Protein AF-A0A0S8DQ27-F1 (afdb_monomer)

pLDDT: mean 85.5, std 16.13, range [25.09, 96.88]

Structure (mmCIF, N/CA/C/O backbone):
data_AF-A0A0S8DQ27-F1
#
_entry.id   AF-A0A0S8DQ27-F1
#
loop_
_atom_site.group_PDB
_atom_site.id
_atom_site.type_symbol
_atom_site.label_atom_id
_atom_site.label_alt_id
_atom_site.label_comp_id
_atom_site.label_asym_id
_atom_site.label_entity_id
_atom_site.label_seq_id
_atom_site.pdbx_PDB_ins_code
_atom_site.Cartn_x
_atom_site.Cartn_y
_atom_site.Cartn_z
_atom_site.occupancy
_atom_site.B_iso_or_equiv
_atom_site.auth_seq_id
_atom_site.auth_comp_id
_atom_site.auth_asym_id
_atom_site.auth_atom_id
_atom_site.pdbx_PDB_model_num
ATOM 1 N N . MET A 1 1 ? -38.371 39.877 -47.861 1.00 35.47 1 MET A N 1
ATOM 2 C CA . MET A 1 1 ? -37.810 41.226 -47.613 1.00 35.47 1 MET A CA 1
ATOM 3 C C . MET A 1 1 ? -37.325 41.186 -46.171 1.00 35.47 1 MET A C 1
ATOM 5 O O . MET A 1 1 ? -38.154 40.896 -45.331 1.00 35.47 1 MET A O 1
ATOM 9 N N . THR A 1 2 ? -36.055 41.248 -45.790 1.00 30.69 2 THR A N 1
ATOM 10 C CA . THR A 1 2 ? -34.838 41.858 -46.347 1.00 30.69 2 THR A CA 1
ATOM 11 C C . THR A 1 2 ? -33.612 41.217 -45.672 1.00 30.69 2 THR A C 1
ATOM 13 O O . THR A 1 2 ? -33.725 40.623 -44.606 1.00 30.69 2 THR A O 1
ATOM 16 N N . ALA A 1 3 ? -32.472 41.341 -46.347 1.00 30.81 3 ALA A N 1
ATOM 17 C CA . ALA A 1 3 ? -31.116 40.908 -46.008 1.00 30.81 3 ALA A CA 1
ATOM 18 C C . ALA A 1 3 ? -30.523 41.424 -44.673 1.00 30.81 3 ALA A C 1
ATOM 20 O O . ALA A 1 3 ? -30.925 42.476 -44.185 1.00 30.81 3 ALA A O 1
ATOM 21 N N . GLY A 1 4 ? -29.459 40.739 -44.213 1.00 27.20 4 GLY A N 1
ATOM 22 C CA . GLY A 1 4 ? -28.436 41.210 -43.252 1.00 27.20 4 GLY A CA 1
ATOM 23 C C . GLY A 1 4 ? -28.551 40.536 -41.876 1.00 27.20 4 GLY A C 1
ATOM 24 O O . GLY A 1 4 ? -29.613 40.580 -41.280 1.00 27.20 4 GLY A O 1
ATOM 25 N N . SER A 1 5 ? -27.558 39.861 -41.290 1.00 28.67 5 SER A N 1
ATOM 26 C CA . SER A 1 5 ? -26.107 39.998 -41.416 1.00 28.67 5 SER A CA 1
ATOM 27 C C . SER A 1 5 ? -25.406 38.696 -41.003 1.00 28.67 5 SER A C 1
ATOM 29 O O . SER A 1 5 ? -25.690 38.128 -39.953 1.00 28.67 5 SER A O 1
ATOM 31 N N . PHE A 1 6 ? -24.468 38.254 -41.839 1.00 30.00 6 PHE A N 1
ATOM 32 C CA . PHE A 1 6 ? -23.447 37.250 -41.539 1.00 30.00 6 PHE A CA 1
ATOM 33 C C . PHE A 1 6 ? -22.266 37.944 -40.854 1.00 30.00 6 PHE A C 1
ATOM 35 O O . PHE A 1 6 ? -21.722 38.875 -41.440 1.00 30.00 6 PHE A O 1
ATOM 42 N N . LEU A 1 7 ? -21.841 37.479 -39.676 1.00 30.92 7 LEU A N 1
ATOM 43 C CA . LEU A 1 7 ? -20.452 37.555 -39.199 1.00 30.92 7 LEU A CA 1
ATOM 44 C C . LEU A 1 7 ? -20.302 36.741 -37.902 1.00 30.92 7 LEU A C 1
ATOM 46 O O . LEU A 1 7 ? -21.104 36.889 -36.989 1.00 30.92 7 LEU A O 1
ATOM 50 N N . LEU A 1 8 ? -19.224 35.946 -37.848 1.00 28.30 8 LEU A N 1
ATOM 51 C CA . LEU A 1 8 ? -18.665 35.210 -36.697 1.00 28.30 8 LEU A CA 1
ATOM 52 C C . LEU A 1 8 ? -19.164 33.775 -36.438 1.00 28.30 8 LEU A C 1
ATOM 54 O O . LEU A 1 8 ? -19.590 33.442 -35.339 1.00 28.30 8 LEU A O 1
ATOM 58 N N . GLN A 1 9 ? -18.946 32.878 -37.404 1.00 28.72 9 GLN A N 1
ATOM 59 C CA . GLN A 1 9 ? -18.628 31.471 -37.112 1.00 28.72 9 GLN A CA 1
ATOM 60 C C . GLN A 1 9 ? -17.596 30.940 -38.118 1.00 28.72 9 GLN A C 1
ATOM 62 O O . GLN A 1 9 ? -17.951 30.395 -39.155 1.00 28.72 9 GLN A O 1
ATOM 67 N N . SER A 1 10 ? -16.305 31.102 -37.817 1.00 30.84 10 SER A N 1
ATOM 68 C CA . SER A 1 10 ? -15.222 30.400 -38.525 1.00 30.84 10 SER A CA 1
ATOM 69 C C . SER A 1 10 ? -13.899 30.504 -37.758 1.00 30.84 10 SER A C 1
ATOM 71 O O . SER A 1 10 ? -13.011 31.251 -38.152 1.00 30.84 10 SER A O 1
ATOM 73 N N . VAL A 1 11 ? -13.768 29.772 -36.642 1.00 29.81 11 VAL A N 1
ATOM 74 C CA . VAL A 1 11 ? -12.459 29.509 -35.989 1.00 29.81 11 VAL A CA 1
ATOM 75 C C . VAL A 1 11 ? -12.284 28.034 -35.566 1.00 29.81 11 VAL A C 1
ATOM 77 O O . VAL A 1 11 ? -11.191 27.621 -35.207 1.00 29.81 11 VAL A O 1
ATOM 80 N N . TRP A 1 12 ? -13.295 27.171 -35.696 1.00 27.47 12 TRP A N 1
ATOM 81 C CA . TRP A 1 12 ? -13.243 25.802 -35.150 1.00 27.47 12 TRP A CA 1
ATOM 82 C C . TRP A 1 12 ? -13.175 24.677 -36.196 1.00 27.47 12 TRP A C 1
ATOM 84 O O . TRP A 1 12 ? -13.761 23.620 -35.994 1.00 27.47 12 TRP A O 1
ATOM 94 N N . LEU A 1 13 ? -12.471 24.871 -37.322 1.00 26.00 13 LEU A N 1
ATOM 95 C CA . LEU A 1 13 ? -12.354 23.805 -38.337 1.00 26.00 13 LEU A CA 1
ATOM 96 C C . LEU A 1 13 ? -11.065 23.798 -39.186 1.00 26.00 13 LEU A C 1
ATOM 98 O O . LEU A 1 13 ? -11.084 23.335 -40.321 1.00 26.00 13 LEU A O 1
ATOM 102 N N . VAL A 1 14 ? -9.927 24.261 -38.646 1.00 27.47 14 VAL A N 1
ATOM 103 C CA . VAL A 1 14 ? -8.613 24.169 -39.338 1.00 27.47 14 VAL A CA 1
ATOM 104 C C . VAL A 1 14 ? -7.565 23.332 -38.578 1.00 27.47 14 VAL A C 1
ATOM 106 O O . VAL A 1 14 ? -6.514 23.018 -39.123 1.00 27.47 14 VAL A O 1
ATOM 109 N N . SER A 1 15 ? -7.853 22.830 -37.375 1.00 29.75 15 SER A N 1
ATOM 110 C CA . SER A 1 15 ? -6.841 22.101 -36.581 1.00 29.75 15 SER A CA 1
ATOM 111 C C . SER A 1 15 ? -6.857 20.571 -36.726 1.00 29.75 15 SER A C 1
ATOM 113 O O . SER A 1 15 ? -6.146 19.898 -35.988 1.00 29.75 15 SER A O 1
ATOM 115 N N . LEU A 1 16 ? -7.639 19.997 -37.652 1.00 28.47 16 LEU A N 1
ATOM 116 C CA . LEU A 1 16 ? -7.828 18.534 -37.743 1.00 28.47 16 LEU A CA 1
ATOM 117 C C . LEU A 1 16 ? -7.521 17.888 -39.105 1.00 28.47 16 LEU A C 1
ATOM 119 O O . LEU A 1 16 ? -7.719 16.689 -39.256 1.00 28.47 16 LEU A O 1
ATOM 123 N N . LEU A 1 17 ? -6.976 18.629 -40.076 1.00 26.56 17 LEU A N 1
ATOM 124 C CA . LEU A 1 17 ? -6.641 18.083 -41.407 1.00 26.56 17 LEU A CA 1
ATOM 125 C C . LEU A 1 17 ? -5.221 18.428 -41.904 1.00 26.56 17 LEU A C 1
ATOM 127 O O . LEU A 1 17 ? -4.942 18.337 -43.093 1.00 26.56 17 LEU A O 1
ATOM 131 N N . GLY A 1 18 ? -4.300 18.785 -41.000 1.00 25.09 18 GLY A N 1
ATOM 132 C CA . GLY A 1 18 ? -2.900 19.099 -41.339 1.00 25.09 18 GLY A CA 1
ATOM 133 C C . GLY A 1 18 ? -1.866 18.003 -41.034 1.00 25.09 18 GLY A C 1
ATOM 134 O O . GLY A 1 18 ? -0.692 18.185 -41.334 1.00 25.09 18 GLY A O 1
ATOM 135 N N . ALA A 1 19 ? -2.261 16.874 -40.437 1.00 29.25 19 ALA A N 1
ATOM 136 C CA . ALA A 1 19 ? -1.326 15.858 -39.928 1.00 29.25 19 ALA A CA 1
ATOM 137 C C . ALA A 1 19 ? -1.202 14.599 -40.812 1.00 29.25 19 ALA A C 1
ATOM 139 O O . ALA A 1 19 ? -0.836 13.533 -40.325 1.00 29.25 19 ALA A O 1
ATOM 140 N N . LEU A 1 20 ? -1.508 14.700 -42.109 1.00 32.06 20 LEU A N 1
ATOM 141 C CA . LEU A 1 20 ? -1.443 13.581 -43.058 1.00 32.06 20 LEU A CA 1
ATOM 142 C C . LEU A 1 20 ? -0.824 14.007 -44.396 1.00 32.06 20 LEU A C 1
ATOM 144 O O . LEU A 1 20 ? -1.460 13.880 -45.429 1.00 32.06 20 LEU A O 1
ATOM 148 N N . SER A 1 21 ? 0.410 14.519 -44.389 1.00 34.97 21 SER A N 1
ATOM 149 C CA . SER A 1 21 ? 1.316 14.452 -45.555 1.00 34.97 21 SER A CA 1
ATOM 150 C C . SER A 1 21 ? 2.629 15.181 -45.276 1.00 34.97 21 SER A C 1
ATOM 152 O O . SER A 1 21 ? 2.834 16.300 -45.726 1.00 34.97 21 SER A O 1
ATOM 154 N N . THR A 1 22 ? 3.551 14.556 -44.554 1.00 29.28 22 THR A N 1
ATOM 155 C CA . THR A 1 22 ? 4.982 14.627 -44.890 1.00 29.28 22 THR A CA 1
ATOM 156 C C . THR A 1 22 ? 5.651 13.425 -44.244 1.00 29.28 22 THR A C 1
ATOM 158 O O . THR A 1 22 ? 5.767 13.335 -43.025 1.00 29.28 22 THR A O 1
ATOM 161 N N . GLY A 1 23 ? 6.068 12.466 -45.069 1.00 33.84 23 GLY A N 1
ATOM 162 C CA . GLY A 1 23 ? 6.961 11.397 -44.647 1.00 33.84 23 GLY A CA 1
ATOM 163 C C . GLY A 1 23 ? 8.318 11.992 -44.290 1.00 33.84 23 GLY A C 1
ATOM 164 O O . GLY A 1 23 ? 9.221 12.036 -45.119 1.00 33.84 23 GLY A O 1
ATOM 165 N N . ARG A 1 24 ? 8.458 12.484 -43.059 1.00 27.58 24 ARG A N 1
ATOM 166 C CA . ARG A 1 24 ? 9.756 12.610 -42.407 1.00 27.58 24 ARG A CA 1
ATOM 167 C C . ARG A 1 24 ? 9.974 11.328 -41.629 1.00 27.58 24 ARG A C 1
ATOM 169 O O . ARG A 1 24 ? 9.200 11.009 -40.732 1.00 27.58 24 ARG A O 1
ATOM 176 N N . ALA A 1 25 ? 11.022 10.601 -42.002 1.00 26.58 25 ALA A N 1
ATOM 177 C CA . ALA A 1 25 ? 11.585 9.554 -41.173 1.00 26.58 25 ALA A CA 1
ATOM 178 C C . ALA A 1 25 ? 11.734 10.106 -39.749 1.00 26.58 25 ALA A C 1
ATOM 180 O O . ALA A 1 25 ? 12.469 11.071 -39.527 1.00 26.58 25 ALA A O 1
ATOM 181 N N . VAL A 1 26 ? 10.976 9.542 -38.810 1.00 29.02 26 VAL A N 1
ATOM 182 C CA . VAL A 1 26 ? 11.145 9.818 -37.387 1.00 29.02 26 VAL A CA 1
ATOM 183 C C . VAL A 1 26 ? 12.522 9.274 -37.039 1.00 29.02 26 VAL A C 1
ATOM 185 O O . VAL A 1 26 ? 12.733 8.061 -37.021 1.00 29.02 26 VAL A O 1
ATOM 188 N N . SER A 1 27 ? 13.487 10.176 -36.868 1.00 30.84 27 SER A N 1
ATOM 189 C CA . SER A 1 27 ? 14.814 9.813 -36.401 1.00 30.84 27 SER A CA 1
ATOM 190 C C . SER A 1 27 ? 14.679 9.124 -35.044 1.00 30.84 27 SER A C 1
ATOM 192 O O . SER A 1 27 ? 13.927 9.545 -34.163 1.00 30.84 27 SER A O 1
ATOM 194 N N . SER A 1 28 ? 15.402 8.024 -34.896 1.00 34.47 28 SER A N 1
ATOM 195 C CA . SER A 1 28 ? 15.421 7.104 -33.760 1.00 34.47 28 SER A CA 1
ATOM 196 C C . SER A 1 28 ? 16.077 7.687 -32.496 1.00 34.47 28 SER A C 1
ATOM 198 O O . SER A 1 28 ? 16.859 7.005 -31.843 1.00 34.47 28 SER A O 1
ATOM 200 N N . ALA A 1 29 ? 15.809 8.951 -32.158 1.00 35.47 29 ALA A N 1
ATOM 201 C CA . ALA A 1 29 ? 16.492 9.660 -31.073 1.00 35.47 29 ALA A CA 1
ATOM 202 C C . ALA A 1 29 ? 15.596 10.632 -30.283 1.00 35.47 29 ALA A C 1
ATOM 204 O O . ALA A 1 29 ? 16.092 11.578 -29.681 1.00 35.47 29 ALA A O 1
ATOM 205 N N . THR A 1 30 ? 14.282 10.412 -30.228 1.00 40.22 30 THR A N 1
ATOM 206 C CA . THR A 1 30 ? 13.451 11.019 -29.173 1.00 40.22 30 THR A CA 1
ATOM 207 C C . THR A 1 30 ? 13.466 10.098 -27.958 1.00 40.22 30 THR A C 1
ATOM 209 O O . THR A 1 30 ? 12.499 9.406 -27.644 1.00 40.22 30 THR A O 1
ATOM 212 N N . ALA A 1 31 ? 14.611 10.056 -27.268 1.00 45.12 31 ALA A N 1
ATOM 213 C CA . ALA A 1 31 ? 14.637 9.573 -25.895 1.00 45.12 31 ALA A CA 1
ATOM 214 C C . ALA A 1 31 ? 13.578 10.373 -25.126 1.00 45.12 31 ALA A C 1
ATOM 216 O O . ALA A 1 31 ? 13.571 11.599 -25.177 1.00 45.12 31 ALA A O 1
ATOM 217 N N . ILE A 1 32 ? 12.636 9.672 -24.500 1.00 52.28 32 ILE A N 1
ATOM 218 C CA . ILE A 1 32 ? 11.489 10.262 -23.811 1.00 52.28 32 ILE A CA 1
ATOM 219 C C . ILE A 1 32 ? 11.976 11.366 -22.856 1.00 52.28 32 ILE A C 1
ATOM 221 O O . ILE A 1 32 ? 12.553 11.071 -21.805 1.00 52.28 32 ILE A O 1
ATOM 225 N N . GLN A 1 33 ? 11.727 12.621 -23.239 1.00 56.12 33 GLN A N 1
ATOM 226 C CA . GLN A 1 33 ? 11.976 13.853 -22.482 1.00 56.12 33 GLN A CA 1
ATOM 227 C C . GLN A 1 33 ? 10.944 14.012 -21.347 1.00 56.12 33 GLN A C 1
ATOM 229 O O . GLN A 1 33 ? 10.325 15.056 -21.167 1.00 56.12 33 GLN A O 1
ATOM 234 N N . GLU A 1 34 ? 10.693 12.941 -20.597 1.00 72.69 34 GLU A N 1
ATOM 235 C CA . GLU A 1 34 ? 9.899 13.010 -19.372 1.00 72.69 34 GLU A CA 1
ATOM 236 C C . GLU A 1 34 ? 10.791 13.514 -18.247 1.00 72.69 34 GLU A C 1
ATOM 238 O O . GLU A 1 34 ? 11.881 12.976 -18.049 1.00 72.69 34 GLU A O 1
ATOM 243 N N . ALA A 1 35 ? 10.306 14.502 -17.496 1.00 84.31 35 ALA A N 1
ATOM 244 C CA . ALA A 1 35 ? 10.988 14.985 -16.308 1.00 84.31 35 ALA A CA 1
ATOM 245 C C . ALA A 1 35 ? 11.326 13.824 -15.356 1.00 84.31 35 ALA A C 1
ATOM 247 O O . ALA A 1 35 ? 10.533 12.889 -15.185 1.00 84.31 35 ALA A O 1
ATOM 248 N N . VAL A 1 36 ? 12.508 13.875 -14.746 1.00 88.44 36 VAL A N 1
ATOM 249 C CA . VAL A 1 36 ? 13.004 12.805 -13.873 1.00 88.44 36 VAL A CA 1
ATOM 250 C C . VAL A 1 36 ? 13.160 13.291 -12.447 1.00 88.44 36 VAL A C 1
ATOM 252 O O . VAL A 1 36 ? 13.725 14.348 -12.190 1.00 88.44 36 VAL A O 1
ATOM 255 N N . ASP A 1 37 ? 12.681 12.487 -11.505 1.00 92.25 37 ASP A N 1
ATOM 256 C CA . ASP A 1 37 ? 12.885 12.755 -10.090 1.00 92.25 37 ASP A CA 1
ATOM 257 C C . ASP A 1 37 ? 14.199 12.127 -9.622 1.00 92.25 37 ASP A C 1
ATOM 259 O O . ASP A 1 37 ? 14.430 10.924 -9.795 1.00 92.25 37 ASP A O 1
ATOM 263 N N . VAL A 1 38 ? 15.018 12.937 -8.959 1.00 93.19 38 VAL A N 1
ATOM 264 C CA . VAL A 1 38 ? 16.270 12.544 -8.299 1.00 93.19 38 VAL A CA 1
ATOM 265 C C . VAL A 1 38 ? 16.244 13.010 -6.843 1.00 93.19 38 VAL A C 1
ATOM 267 O O . VAL A 1 38 ? 15.493 13.925 -6.490 1.00 93.19 38 VAL A O 1
ATOM 270 N N . ALA A 1 39 ? 17.024 12.382 -5.962 1.00 92.31 39 ALA A N 1
ATOM 271 C CA . ALA A 1 39 ? 17.194 12.892 -4.603 1.00 92.31 39 ALA A CA 1
ATOM 272 C C . ALA A 1 39 ? 18.471 13.726 -4.497 1.00 92.31 39 ALA A C 1
ATOM 274 O O . ALA A 1 39 ? 19.542 13.309 -4.928 1.00 92.31 39 ALA A O 1
ATOM 275 N N . CYS A 1 40 ? 18.357 14.892 -3.866 1.00 90.44 40 CYS A N 1
ATOM 276 C CA . CYS A 1 40 ? 19.505 15.712 -3.509 1.00 90.44 40 CYS A CA 1
ATOM 277 C C . CYS A 1 40 ? 20.443 14.927 -2.568 1.00 90.44 40 CYS A C 1
ATOM 279 O O . CYS A 1 40 ? 19.977 14.466 -1.519 1.00 90.44 40 CYS A O 1
ATOM 281 N N . PRO A 1 41 ? 21.747 14.805 -2.877 1.00 88.56 41 PRO A N 1
ATOM 282 C CA . PRO A 1 41 ? 22.692 14.029 -2.067 1.00 88.56 41 PRO A CA 1
ATOM 283 C C . PRO A 1 41 ? 22.920 14.629 -0.671 1.00 88.56 41 PRO A C 1
ATOM 285 O O . PRO A 1 41 ? 23.253 13.914 0.276 1.00 88.56 41 PRO A O 1
ATOM 288 N N . THR A 1 42 ? 22.690 15.933 -0.516 1.00 88.44 42 THR A N 1
ATOM 289 C CA . THR A 1 42 ? 22.930 16.652 0.739 1.00 88.44 42 THR A CA 1
ATOM 290 C C . THR A 1 42 ? 21.736 16.572 1.684 1.00 88.44 42 THR A C 1
ATOM 292 O O . THR A 1 42 ? 21.897 16.200 2.846 1.00 88.44 42 THR A O 1
ATOM 295 N N . CYS A 1 43 ? 20.519 16.858 1.210 1.00 86.12 43 CYS A N 1
ATOM 296 C CA . CYS A 1 43 ? 19.334 16.927 2.078 1.00 86.12 43 CYS A CA 1
ATOM 297 C C . CYS A 1 43 ? 18.267 15.846 1.824 1.00 86.12 43 CYS A C 1
ATOM 299 O O . CYS A 1 43 ? 17.288 15.774 2.572 1.00 86.12 43 CYS A O 1
ATOM 301 N N . GLY A 1 44 ? 18.415 15.021 0.783 1.00 87.06 44 GLY A N 1
ATOM 302 C CA . GLY A 1 44 ? 17.469 13.958 0.420 1.00 87.06 44 GLY A CA 1
ATOM 303 C C . GLY A 1 44 ? 16.145 14.442 -0.188 1.00 87.06 44 GLY A C 1
ATOM 304 O O . GLY A 1 44 ? 15.256 13.625 -0.458 1.00 87.06 44 GLY A O 1
ATOM 305 N N . GLN A 1 45 ? 15.977 15.754 -0.396 1.00 88.50 45 GLN A N 1
ATOM 306 C CA . GLN A 1 45 ? 14.792 16.303 -1.056 1.00 88.50 45 GLN A CA 1
ATOM 307 C C . GLN A 1 45 ? 14.698 15.818 -2.500 1.00 88.50 45 GLN A C 1
ATOM 309 O O . GLN A 1 45 ? 15.702 15.691 -3.195 1.00 88.50 45 GLN A O 1
ATOM 314 N N . THR A 1 46 ? 13.468 15.576 -2.941 1.00 91.12 46 THR A N 1
ATOM 315 C CA . THR A 1 46 ? 13.167 15.326 -4.348 1.00 91.12 46 THR A CA 1
ATOM 316 C C . THR A 1 46 ? 13.428 16.589 -5.152 1.00 91.12 46 THR A C 1
ATOM 318 O O . THR A 1 46 ? 12.938 17.661 -4.794 1.00 91.12 46 THR A O 1
ATOM 321 N N . VAL A 1 47 ? 14.147 16.428 -6.252 1.00 92.00 47 VAL A N 1
ATOM 322 C CA . VAL A 1 47 ? 14.337 17.432 -7.288 1.00 92.00 47 VAL A CA 1
ATOM 323 C C . VAL A 1 47 ? 13.859 16.830 -8.602 1.00 92.00 47 VAL A C 1
ATOM 325 O O . VAL A 1 47 ? 14.229 15.706 -8.933 1.00 92.00 47 VAL A O 1
ATOM 328 N N . THR A 1 48 ? 13.028 17.569 -9.328 1.00 91.75 48 THR A N 1
ATOM 329 C CA . THR A 1 48 ? 12.532 17.167 -10.644 1.00 91.75 48 THR A CA 1
ATOM 330 C C . THR A 1 48 ? 13.367 17.873 -11.705 1.00 91.75 48 THR A C 1
ATOM 332 O O . THR A 1 48 ? 13.340 19.098 -11.773 1.00 91.75 48 THR A O 1
ATOM 335 N N . LEU A 1 49 ? 14.114 17.105 -12.497 1.00 89.62 49 LEU A N 1
ATOM 336 C CA . LEU A 1 49 ? 14.920 17.607 -13.608 1.00 89.62 49 LEU A CA 1
ATOM 337 C C . LEU A 1 49 ? 14.060 17.651 -14.872 1.00 89.62 49 LEU A C 1
ATOM 339 O O . LEU A 1 49 ? 13.517 16.623 -15.294 1.00 89.62 49 LEU A O 1
ATOM 343 N N . GLY A 1 50 ? 13.940 18.829 -15.470 1.00 87.94 50 GLY A N 1
ATOM 344 C CA . GLY A 1 50 ? 13.417 19.025 -16.813 1.00 87.94 50 GLY A CA 1
ATOM 345 C C . GLY A 1 50 ? 14.360 18.462 -17.876 1.00 87.94 50 GLY A C 1
ATOM 346 O O . GLY A 1 50 ? 15.544 18.227 -17.634 1.00 87.94 50 GLY A O 1
ATOM 347 N N . ALA A 1 51 ? 13.820 18.232 -19.072 1.00 79.50 51 ALA A N 1
ATOM 348 C CA . ALA A 1 51 ? 14.564 17.639 -20.182 1.00 79.50 51 ALA A CA 1
ATOM 349 C C . ALA A 1 51 ? 15.739 18.500 -20.677 1.00 79.50 51 ALA A C 1
ATOM 351 O O . ALA A 1 51 ? 16.703 17.955 -21.205 1.00 79.50 51 ALA A O 1
ATOM 352 N N . ASP A 1 52 ? 15.655 19.817 -20.476 1.00 81.62 52 ASP A N 1
ATOM 353 C CA . ASP A 1 52 ? 16.651 20.793 -20.929 1.00 81.62 52 ASP A CA 1
ATOM 354 C C . ASP A 1 52 ? 17.554 21.298 -19.784 1.00 81.62 52 ASP A C 1
ATOM 356 O O . ASP A 1 52 ? 18.387 22.182 -19.987 1.00 81.62 52 ASP A O 1
ATOM 360 N N . ASP A 1 53 ? 17.406 20.748 -18.573 1.00 83.50 53 ASP A N 1
ATOM 361 C CA . ASP A 1 53 ? 18.200 21.164 -17.418 1.00 83.50 53 ASP A CA 1
ATOM 362 C C . ASP A 1 53 ? 19.640 20.641 -17.536 1.00 83.50 53 ASP A C 1
ATOM 364 O O . ASP A 1 53 ? 19.882 19.432 -17.551 1.00 83.50 53 ASP A O 1
ATOM 368 N N . SER A 1 54 ? 20.620 21.550 -17.547 1.00 82.38 54 SER A N 1
ATOM 369 C CA . SER A 1 54 ? 22.045 21.201 -17.436 1.00 82.38 54 SER A CA 1
ATOM 370 C C . SER A 1 54 ? 22.514 21.102 -15.983 1.00 82.38 54 SER A C 1
ATOM 372 O O . SER A 1 54 ? 23.377 20.295 -15.650 1.00 82.38 54 SER A O 1
ATOM 374 N N . THR A 1 55 ? 21.926 21.914 -15.107 1.00 87.00 55 THR A N 1
ATOM 375 C CA . THR A 1 55 ? 22.254 22.014 -13.682 1.00 87.00 55 THR A CA 1
ATOM 376 C C . THR A 1 55 ? 21.033 22.498 -12.915 1.00 87.00 55 THR A C 1
ATOM 378 O O . THR A 1 55 ? 20.273 23.326 -13.414 1.00 87.00 55 THR A O 1
ATOM 381 N N . LEU A 1 56 ? 20.851 22.010 -11.686 1.00 90.12 56 LEU A N 1
ATOM 382 C CA . LEU A 1 56 ? 19.745 22.436 -10.830 1.00 90.12 56 LEU A CA 1
ATOM 383 C C . LEU A 1 56 ? 20.214 22.636 -9.388 1.00 90.12 56 LEU A C 1
ATOM 385 O O . LEU A 1 56 ? 20.832 21.758 -8.791 1.00 90.12 56 LEU A O 1
ATOM 389 N N . THR A 1 57 ? 19.903 23.796 -8.813 1.00 91.31 57 THR A N 1
ATOM 390 C CA . THR A 1 57 ? 20.198 24.095 -7.408 1.00 91.31 57 THR A CA 1
ATOM 391 C C . THR A 1 57 ? 19.058 23.632 -6.505 1.00 91.31 57 THR A C 1
ATOM 393 O O . THR A 1 57 ? 17.952 24.174 -6.541 1.00 91.31 57 THR A O 1
ATOM 396 N N . CYS A 1 58 ? 19.317 22.644 -5.652 1.00 90.62 58 CYS A N 1
ATOM 397 C CA . CYS A 1 58 ? 18.375 22.233 -4.618 1.00 90.62 58 CYS A CA 1
ATOM 398 C C . CYS A 1 58 ? 18.128 23.380 -3.622 1.00 90.62 58 CYS A C 1
ATOM 400 O O . CYS A 1 58 ? 19.007 24.205 -3.383 1.00 90.62 58 CYS A O 1
ATOM 402 N N . SER A 1 59 ? 16.976 23.396 -2.941 1.00 89.31 59 SER A N 1
ATOM 403 C CA . SER A 1 59 ? 16.675 24.437 -1.941 1.00 89.31 59 SER A CA 1
ATOM 404 C C . SER A 1 59 ? 17.637 24.482 -0.744 1.00 89.31 59 SER A C 1
ATOM 406 O O . SER A 1 59 ? 17.638 25.459 -0.002 1.00 89.31 59 SER A O 1
ATOM 408 N N . CYS A 1 60 ? 18.478 23.459 -0.560 1.00 87.06 60 CYS A N 1
ATOM 409 C CA . CYS A 1 60 ? 19.561 23.469 0.424 1.00 87.06 60 CYS A CA 1
ATOM 410 C C . CYS A 1 60 ? 20.886 24.059 -0.102 1.00 87.06 60 CYS A C 1
ATOM 412 O O . CYS A 1 60 ? 21.881 24.003 0.613 1.00 87.06 60 CYS A O 1
ATOM 414 N N . GLY A 1 61 ? 20.920 24.571 -1.337 1.00 90.31 61 GLY A N 1
ATOM 415 C CA . GLY A 1 61 ? 22.108 25.129 -1.994 1.00 90.31 61 GLY A CA 1
ATOM 416 C C . GLY A 1 61 ? 22.947 24.123 -2.790 1.00 90.31 61 GLY A C 1
ATOM 417 O O . GLY A 1 61 ? 23.867 24.533 -3.493 1.00 90.31 61 GLY A O 1
ATOM 418 N N . GLU A 1 62 ? 22.623 22.828 -2.718 1.00 91.50 62 GLU A N 1
ATOM 419 C CA . GLU A 1 62 ? 23.340 21.771 -3.444 1.00 91.50 62 GLU A CA 1
ATOM 420 C C . GLU A 1 62 ? 23.184 21.933 -4.958 1.00 91.50 62 GLU A C 1
ATOM 422 O O . GLU A 1 62 ? 22.058 22.062 -5.445 1.00 91.50 62 GLU A O 1
ATOM 427 N N . GLN A 1 63 ? 24.291 21.876 -5.699 1.00 93.75 63 GLN A N 1
ATOM 428 C CA . GLN A 1 63 ? 24.268 21.860 -7.161 1.00 93.75 63 GLN A CA 1
ATOM 429 C C . GLN A 1 63 ? 24.170 20.423 -7.664 1.00 93.75 63 GLN A C 1
ATOM 431 O O . GLN A 1 63 ? 25.034 19.597 -7.386 1.00 93.75 63 GLN A O 1
ATOM 436 N N . ILE A 1 64 ? 23.124 20.129 -8.429 1.00 92.44 64 ILE A N 1
ATOM 437 C CA . ILE A 1 64 ? 22.914 18.825 -9.051 1.00 92.44 64 ILE A CA 1
ATOM 438 C C . ILE A 1 64 ? 23.333 18.923 -10.516 1.00 92.44 64 ILE A C 1
ATOM 440 O O . ILE A 1 64 ? 22.789 19.735 -11.267 1.00 92.44 64 ILE A O 1
ATOM 444 N N . ASP A 1 65 ? 24.284 18.078 -10.912 1.00 93.25 65 ASP A N 1
ATOM 445 C CA . ASP A 1 65 ? 24.735 17.925 -12.296 1.00 93.25 65 ASP A CA 1
ATOM 446 C C . ASP A 1 65 ? 23.696 17.134 -13.107 1.00 93.25 65 ASP A C 1
ATOM 448 O O . ASP A 1 65 ? 23.740 15.904 -13.222 1.00 93.25 65 ASP A O 1
ATOM 452 N N . ALA A 1 66 ? 22.698 17.858 -13.616 1.00 91.31 66 ALA A N 1
ATOM 453 C CA . ALA A 1 66 ? 21.621 17.283 -14.409 1.00 91.31 66 ALA A CA 1
ATOM 454 C C . ALA A 1 66 ? 22.134 16.766 -15.762 1.00 91.31 66 ALA A C 1
ATOM 456 O O . ALA A 1 66 ? 21.658 15.731 -16.230 1.00 91.31 66 ALA A O 1
ATOM 457 N N . ALA A 1 67 ? 23.152 17.409 -16.344 1.00 90.44 67 ALA A N 1
ATOM 458 C CA . ALA A 1 67 ? 23.769 16.983 -17.597 1.00 90.44 67 ALA A CA 1
ATOM 459 C C . ALA A 1 67 ? 24.375 15.576 -17.485 1.00 90.44 67 ALA A C 1
ATOM 461 O O . ALA A 1 67 ? 24.070 14.712 -18.310 1.00 90.44 67 ALA A O 1
ATOM 462 N N . ALA A 1 68 ? 25.147 15.300 -16.430 1.00 91.25 68 ALA A N 1
ATOM 463 C CA . ALA A 1 68 ? 25.727 13.974 -16.217 1.00 91.25 68 ALA A CA 1
ATOM 464 C C . ALA A 1 68 ? 24.653 12.891 -15.991 1.00 91.25 68 ALA A C 1
ATOM 466 O O . ALA A 1 68 ? 24.815 11.743 -16.415 1.00 91.25 68 ALA A O 1
ATOM 467 N N . ILE A 1 69 ? 23.541 13.235 -15.332 1.00 91.44 69 ILE A N 1
ATOM 468 C CA . ILE A 1 69 ? 22.404 12.321 -15.132 1.00 91.44 69 ILE A CA 1
ATOM 469 C C . ILE A 1 69 ? 21.713 12.026 -16.471 1.00 91.44 69 ILE A C 1
ATOM 471 O O . ILE A 1 69 ? 21.437 10.862 -16.784 1.00 91.44 69 ILE A O 1
ATOM 475 N N . TRP A 1 70 ? 21.473 13.055 -17.287 1.00 89.69 70 TRP A N 1
ATOM 476 C CA . TRP A 1 70 ? 20.880 12.917 -18.616 1.00 89.69 70 TRP A CA 1
ATOM 477 C C . TRP A 1 70 ? 21.764 12.130 -19.580 1.00 89.69 70 TRP A C 1
ATOM 479 O O . TRP A 1 70 ? 21.245 11.292 -20.321 1.00 89.69 70 TRP A O 1
ATOM 489 N N . GLU A 1 71 ? 23.082 12.322 -19.536 1.00 90.12 71 GLU A N 1
ATOM 490 C CA . GLU A 1 71 ? 24.044 11.553 -20.328 1.00 90.12 71 GLU A CA 1
ATOM 491 C C . GLU A 1 71 ? 23.954 10.057 -19.996 1.00 90.12 71 GLU A C 1
ATOM 493 O O . GLU A 1 71 ? 23.705 9.234 -20.885 1.00 90.12 71 GLU A O 1
ATOM 498 N N . ARG A 1 72 ? 24.048 9.694 -18.706 1.00 91.00 72 ARG A N 1
ATOM 499 C CA . ARG A 1 72 ? 23.930 8.294 -18.256 1.00 91.00 72 ARG A CA 1
ATOM 500 C C . ARG A 1 72 ? 22.578 7.686 -18.615 1.00 91.00 72 ARG A C 1
ATOM 502 O O . ARG A 1 72 ? 22.510 6.540 -19.071 1.00 91.00 72 ARG A O 1
ATOM 509 N N . ARG A 1 73 ? 21.490 8.441 -18.435 1.00 89.12 73 ARG A N 1
ATOM 510 C CA . ARG A 1 73 ? 20.135 8.005 -18.799 1.00 89.12 73 ARG A CA 1
ATOM 511 C C . ARG A 1 73 ? 20.008 7.766 -20.300 1.00 89.12 73 ARG A C 1
ATOM 513 O O . ARG A 1 73 ? 19.468 6.733 -20.693 1.00 89.12 73 ARG A O 1
ATOM 520 N N . THR A 1 74 ? 20.511 8.677 -21.124 1.00 88.31 74 THR A N 1
ATOM 521 C CA . THR A 1 74 ? 20.446 8.581 -22.588 1.00 88.31 74 THR A CA 1
ATOM 522 C C . THR A 1 74 ? 21.266 7.402 -23.094 1.00 88.31 74 THR A C 1
ATOM 524 O O . THR A 1 74 ? 20.751 6.588 -23.857 1.00 88.31 74 THR A O 1
ATOM 527 N N . ALA A 1 75 ? 22.496 7.235 -22.600 1.00 89.94 75 ALA A N 1
ATOM 528 C CA . ALA A 1 75 ? 23.338 6.086 -22.929 1.00 89.94 75 ALA A CA 1
ATOM 529 C C . ALA A 1 75 ? 22.642 4.754 -22.597 1.00 89.94 75 ALA A C 1
ATOM 531 O O . ALA A 1 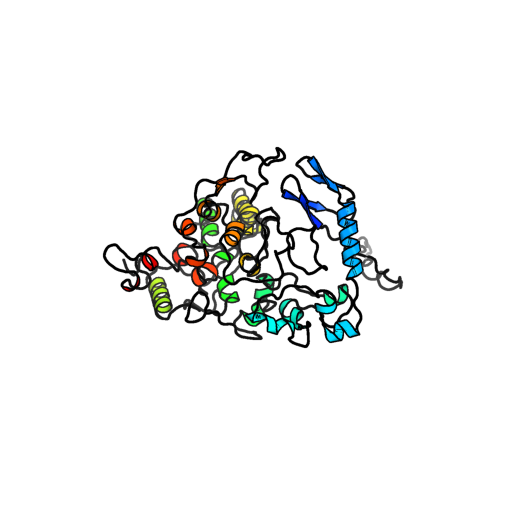75 ? 22.606 3.842 -23.428 1.00 89.94 75 ALA A O 1
ATOM 532 N N . ARG A 1 76 ? 22.015 4.660 -21.416 1.00 90.69 76 ARG A N 1
ATOM 533 C CA . ARG A 1 76 ? 21.230 3.486 -21.006 1.00 90.69 76 ARG A CA 1
ATOM 534 C C . ARG A 1 76 ? 20.029 3.244 -21.921 1.00 90.69 76 ARG A C 1
ATOM 536 O O . ARG A 1 76 ? 19.835 2.120 -22.372 1.00 90.69 76 ARG A O 1
ATOM 543 N N . LEU A 1 77 ? 19.217 4.267 -22.194 1.00 86.06 77 LEU A N 1
ATOM 544 C CA . LEU A 1 77 ? 18.028 4.122 -23.041 1.00 86.06 77 LEU A CA 1
ATOM 545 C C . LEU A 1 77 ? 18.403 3.716 -24.471 1.00 86.06 77 LEU A C 1
ATOM 547 O O . LEU A 1 77 ? 17.779 2.808 -25.016 1.00 86.06 77 LEU A O 1
ATOM 551 N N . ASN A 1 78 ? 19.463 4.298 -25.034 1.00 87.38 78 ASN A N 1
ATOM 552 C CA . ASN A 1 78 ? 19.968 3.943 -26.362 1.00 87.38 78 ASN A CA 1
ATOM 553 C C . ASN A 1 78 ? 20.422 2.477 -26.425 1.00 87.38 78 ASN A C 1
ATOM 555 O O . ASN A 1 78 ? 20.097 1.780 -27.384 1.00 87.38 78 ASN A O 1
ATOM 559 N N . LYS A 1 79 ? 21.093 1.974 -25.377 1.00 88.62 79 LYS A N 1
ATOM 560 C CA . LYS A 1 79 ? 21.509 0.562 -25.275 1.00 88.62 79 LYS A CA 1
ATOM 561 C C . LYS A 1 79 ? 20.325 -0.416 -25.333 1.00 88.62 79 LYS A C 1
ATOM 563 O O . LYS A 1 79 ? 20.494 -1.536 -25.805 1.00 88.62 79 LYS A O 1
ATOM 568 N N . TYR A 1 80 ? 19.145 -0.005 -24.866 1.00 86.69 80 TYR A N 1
ATOM 569 C CA . TYR A 1 80 ? 17.962 -0.862 -24.707 1.00 86.69 80 TYR A CA 1
ATOM 570 C C . TYR A 1 80 ? 16.744 -0.391 -25.519 1.00 86.69 80 TYR A C 1
ATOM 572 O O . TYR A 1 80 ? 15.601 -0.664 -25.151 1.00 86.69 80 TYR A O 1
ATOM 580 N N . THR A 1 81 ? 16.970 0.337 -26.616 1.00 88.62 81 THR A N 1
ATOM 581 C CA . THR A 1 81 ? 15.881 0.837 -27.475 1.00 88.62 81 THR A CA 1
ATOM 582 C C . THR A 1 81 ? 15.279 -0.268 -28.346 1.00 88.62 81 THR A C 1
ATOM 584 O O . THR A 1 81 ? 14.064 -0.299 -28.556 1.00 88.62 81 THR A O 1
ATOM 587 N N . GLU A 1 82 ? 16.105 -1.196 -28.825 1.00 91.75 82 GLU A N 1
ATOM 588 C CA . GLU A 1 82 ? 15.691 -2.281 -29.712 1.00 91.75 82 GLU A CA 1
ATOM 589 C C . GLU A 1 82 ? 16.493 -3.559 -29.430 1.00 91.75 82 GLU A C 1
ATOM 591 O O . GLU A 1 82 ? 17.673 -3.504 -29.078 1.00 91.75 82 GLU A O 1
ATOM 596 N N . ALA A 1 83 ? 15.845 -4.711 -29.580 1.00 90.81 83 ALA A N 1
ATOM 597 C CA . ALA A 1 83 ? 16.439 -6.034 -29.465 1.00 90.81 83 ALA A CA 1
ATOM 598 C C . ALA A 1 83 ? 16.223 -6.844 -30.750 1.00 90.81 83 ALA A C 1
ATOM 600 O O . ALA A 1 83 ? 15.226 -6.689 -31.452 1.00 90.81 83 ALA A O 1
ATOM 601 N N . ASN A 1 84 ? 17.165 -7.747 -31.033 1.00 93.56 84 ASN A N 1
ATOM 602 C CA . ASN A 1 84 ? 17.100 -8.660 -32.172 1.00 93.56 84 ASN A CA 1
ATOM 603 C C . ASN A 1 84 ? 15.831 -9.537 -32.099 1.00 93.56 84 ASN A C 1
ATOM 605 O O . ASN A 1 84 ? 15.534 -10.114 -31.049 1.00 93.56 84 ASN A O 1
ATOM 609 N N . SER A 1 85 ? 15.115 -9.666 -33.220 1.00 91.00 85 SER A N 1
ATOM 610 C CA . SER A 1 85 ? 13.840 -10.389 -33.305 1.00 91.00 85 SER A CA 1
ATOM 611 C C . SER A 1 85 ? 13.935 -11.858 -32.896 1.00 91.00 85 SER A C 1
ATOM 613 O O . SER A 1 85 ? 13.023 -12.361 -32.244 1.00 91.00 85 SER A O 1
ATOM 615 N N . ASP A 1 86 ? 15.040 -12.539 -33.205 1.00 94.12 86 ASP A N 1
ATOM 616 C CA . ASP A 1 86 ? 15.247 -13.942 -32.832 1.00 94.12 86 ASP A CA 1
ATOM 617 C C . ASP A 1 86 ? 15.442 -14.079 -31.319 1.00 94.12 86 ASP A C 1
ATOM 619 O O . ASP A 1 86 ? 14.918 -15.002 -30.691 1.00 94.12 86 ASP A O 1
ATOM 623 N N . VAL A 1 87 ? 16.140 -13.120 -30.700 1.00 94.12 87 VAL A N 1
ATOM 624 C CA . VAL A 1 87 ? 16.310 -13.075 -29.239 1.00 94.12 87 VAL A CA 1
ATOM 625 C C . VAL A 1 87 ? 14.974 -12.793 -28.553 1.00 94.12 87 VAL A C 1
ATOM 627 O O . VAL A 1 87 ? 14.660 -13.428 -27.546 1.00 94.12 87 VAL A O 1
ATOM 630 N N . VAL A 1 88 ? 14.161 -11.891 -29.106 1.00 95.38 88 VAL A N 1
ATOM 631 C CA . VAL A 1 88 ? 12.809 -11.585 -28.606 1.00 95.38 88 VAL A CA 1
ATOM 632 C C . VAL A 1 88 ? 11.894 -12.800 -28.747 1.00 95.38 88 VAL A C 1
ATOM 634 O O . VAL A 1 88 ? 11.191 -13.152 -27.803 1.00 95.38 88 VAL A O 1
ATOM 637 N N . ALA A 1 89 ? 11.952 -13.518 -29.870 1.00 93.69 89 ALA A N 1
ATOM 638 C CA . ALA A 1 89 ? 11.182 -14.744 -30.057 1.00 93.69 89 ALA A CA 1
ATOM 639 C C . ALA A 1 89 ? 11.522 -15.809 -28.997 1.00 93.69 89 ALA A C 1
ATOM 641 O O . ALA A 1 89 ? 10.620 -16.492 -28.505 1.00 93.69 89 ALA A O 1
ATOM 642 N N . GLN A 1 90 ? 12.800 -15.909 -28.609 1.00 94.38 90 GLN A N 1
ATOM 643 C CA . GLN A 1 90 ? 13.295 -16.874 -27.622 1.00 94.38 90 GLN A CA 1
ATOM 644 C C . GLN A 1 90 ? 13.107 -16.448 -26.161 1.00 94.38 90 GLN A C 1
ATOM 646 O O . GLN A 1 90 ? 13.029 -17.322 -25.301 1.00 94.38 90 GLN A O 1
ATOM 651 N N . ARG A 1 91 ? 13.111 -15.143 -25.853 1.00 95.19 91 ARG A N 1
ATOM 652 C CA . ARG A 1 91 ? 13.194 -14.626 -24.470 1.00 95.19 91 ARG A CA 1
ATOM 653 C C . ARG A 1 91 ? 12.110 -13.617 -24.092 1.00 95.19 91 ARG A C 1
ATOM 655 O O . ARG A 1 91 ? 12.072 -13.193 -22.937 1.00 95.19 91 ARG A O 1
ATOM 662 N N . GLY A 1 92 ? 11.262 -13.204 -25.028 1.00 96.00 92 GLY A N 1
ATOM 663 C CA . GLY A 1 92 ? 10.237 -12.188 -24.806 1.00 96.00 92 GLY A CA 1
ATOM 664 C C . GLY A 1 92 ? 10.810 -10.911 -24.190 1.00 96.00 92 GLY A C 1
ATOM 665 O O . GLY A 1 92 ? 11.839 -10.394 -24.629 1.00 96.00 92 GLY A O 1
ATOM 666 N N . CYS A 1 93 ? 10.198 -10.454 -23.096 1.00 95.44 93 CYS A N 1
ATOM 667 C CA . CYS A 1 93 ? 10.615 -9.261 -22.355 1.00 95.44 93 CYS A CA 1
ATOM 668 C C . CYS A 1 93 ? 12.038 -9.379 -21.772 1.00 95.44 93 CYS A C 1
ATOM 670 O O . CYS A 1 93 ? 12.730 -8.372 -21.605 1.00 95.44 93 CYS A O 1
ATOM 672 N N . LEU A 1 94 ? 12.512 -10.604 -21.506 1.00 95.12 94 LEU A N 1
ATOM 673 C CA . LEU A 1 94 ? 13.865 -10.859 -20.999 1.00 95.12 94 LEU A CA 1
ATOM 674 C C . LEU A 1 94 ? 14.949 -10.678 -22.074 1.00 95.12 94 LEU A C 1
ATOM 676 O O . LEU A 1 94 ? 16.128 -10.854 -21.776 1.00 95.12 94 LEU A O 1
ATOM 680 N N . ALA A 1 95 ? 14.598 -10.330 -23.317 1.00 95.00 95 ALA A N 1
ATOM 681 C CA . ALA A 1 95 ? 15.578 -9.898 -24.313 1.00 95.00 95 ALA A CA 1
ATOM 682 C C . ALA A 1 95 ? 16.304 -8.611 -23.865 1.00 95.00 95 ALA A C 1
ATOM 684 O O . ALA A 1 95 ? 17.530 -8.517 -23.979 1.00 95.00 95 ALA A O 1
ATOM 685 N N . CYS A 1 96 ? 15.560 -7.667 -23.278 1.00 94.62 96 CYS A N 1
ATOM 686 C CA . CYS A 1 96 ? 16.100 -6.433 -22.701 1.00 94.62 96 CYS A CA 1
ATOM 687 C C . CYS A 1 96 ? 16.255 -6.540 -21.178 1.00 94.62 96 CYS A C 1
ATOM 689 O O . CYS A 1 96 ? 17.326 -6.248 -20.654 1.00 94.62 96 CYS A O 1
ATOM 691 N N . HIS A 1 97 ? 15.228 -7.036 -20.482 1.00 94.50 97 HIS A N 1
ATOM 692 C CA . HIS A 1 97 ? 15.162 -7.122 -19.017 1.00 94.50 97 HIS A CA 1
ATOM 693 C C . HIS A 1 97 ? 15.812 -8.403 -18.474 1.00 94.50 97 HIS A C 1
ATOM 695 O O . HIS A 1 97 ? 15.200 -9.154 -17.716 1.00 94.50 97 HIS A O 1
ATOM 701 N N . ARG A 1 98 ? 17.034 -8.710 -18.921 1.00 91.62 98 ARG A N 1
ATOM 702 C CA . ARG A 1 98 ? 17.695 -10.009 -18.680 1.00 91.62 98 ARG A CA 1
ATOM 703 C C . ARG A 1 98 ? 17.828 -10.360 -17.200 1.00 91.62 98 ARG A C 1
ATOM 705 O O . ARG A 1 98 ? 17.565 -11.498 -16.821 1.00 91.62 98 ARG A O 1
ATOM 712 N N . ASP A 1 99 ? 18.179 -9.364 -16.397 1.00 92.62 99 ASP A N 1
ATOM 713 C CA . ASP A 1 99 ? 18.518 -9.522 -14.983 1.00 92.62 99 ASP A CA 1
ATOM 714 C C . ASP A 1 99 ? 17.435 -8.949 -14.061 1.00 92.62 99 ASP A C 1
ATOM 716 O O . ASP A 1 99 ? 17.704 -8.586 -12.914 1.00 92.62 99 ASP A O 1
ATOM 720 N N . ILE A 1 100 ? 16.195 -8.843 -14.553 1.00 94.56 100 ILE A N 1
ATOM 721 C CA . ILE A 1 100 ? 15.062 -8.467 -13.710 1.00 94.56 100 ILE A CA 1
ATOM 722 C C . ILE A 1 100 ? 14.798 -9.553 -12.665 1.00 94.56 100 ILE A C 1
ATOM 724 O O . ILE A 1 100 ? 14.720 -10.747 -12.969 1.00 94.56 100 ILE A O 1
ATOM 728 N N . SER A 1 101 ? 14.651 -9.127 -11.411 1.00 93.81 101 SER A N 1
ATOM 729 C CA . SER A 1 101 ? 14.352 -10.026 -10.301 1.00 93.81 101 SER A CA 1
ATOM 730 C C . SER A 1 101 ? 13.044 -10.785 -10.539 1.00 93.81 101 SER A C 1
ATOM 732 O O . SER A 1 101 ? 12.060 -10.258 -11.072 1.00 93.81 101 SER A O 1
ATOM 734 N N . VAL A 1 102 ? 13.035 -12.055 -10.136 1.00 90.62 102 VAL A N 1
ATOM 735 C CA . VAL A 1 102 ? 11.822 -12.874 -10.147 1.00 90.62 102 VAL A CA 1
ATOM 736 C C . VAL A 1 102 ? 10.882 -12.339 -9.076 1.00 90.62 102 VAL A C 1
ATOM 738 O O . VAL A 1 102 ? 11.248 -12.328 -7.910 1.00 90.62 102 VAL A O 1
ATOM 741 N N . ILE A 1 103 ? 9.660 -11.962 -9.466 1.00 90.81 103 ILE A N 1
ATOM 742 C CA . ILE A 1 103 ? 8.722 -11.254 -8.582 1.00 90.81 103 ILE A CA 1
ATOM 743 C C . ILE A 1 103 ? 8.465 -11.977 -7.252 1.00 90.81 103 ILE A C 1
ATOM 745 O O . ILE A 1 103 ? 8.364 -11.345 -6.207 1.00 90.81 103 ILE A O 1
ATOM 749 N N . ASN A 1 104 ? 8.359 -13.304 -7.287 1.00 89.44 104 ASN A N 1
ATOM 750 C CA . ASN A 1 104 ? 8.229 -14.171 -6.123 1.00 89.44 104 ASN A CA 1
ATOM 751 C C . ASN A 1 104 ? 8.405 -15.628 -6.573 1.00 89.44 104 ASN A C 1
ATOM 753 O O . ASN A 1 104 ? 7.935 -15.991 -7.653 1.00 89.44 104 ASN A O 1
ATOM 757 N N . ALA A 1 105 ? 9.005 -16.483 -5.742 1.00 88.50 105 ALA A N 1
ATOM 758 C CA . ALA A 1 105 ? 9.208 -17.898 -6.065 1.00 88.50 105 ALA A CA 1
ATOM 759 C C . ALA A 1 105 ? 7.903 -18.644 -6.418 1.00 88.50 105 ALA A C 1
ATOM 761 O O . ALA A 1 105 ? 7.877 -19.407 -7.382 1.00 88.50 105 ALA A O 1
ATOM 762 N N . LYS A 1 106 ? 6.797 -18.375 -5.710 1.00 86.69 106 LYS A N 1
ATOM 763 C CA . LYS A 1 106 ? 5.487 -19.012 -5.956 1.00 86.69 106 LYS A CA 1
ATOM 764 C C . LYS A 1 106 ? 4.822 -18.542 -7.252 1.00 86.69 106 LYS A C 1
ATOM 766 O O . LYS A 1 106 ? 4.019 -19.269 -7.823 1.00 86.69 106 LYS A O 1
ATOM 771 N N . MET A 1 107 ? 5.168 -17.348 -7.732 1.00 87.19 107 MET A N 1
ATOM 772 C CA . MET A 1 107 ? 4.664 -16.775 -8.988 1.00 87.19 107 MET A CA 1
ATOM 773 C C . MET A 1 107 ? 5.678 -16.869 -10.132 1.00 87.19 107 MET A C 1
ATOM 775 O O . MET A 1 107 ? 5.412 -16.387 -11.230 1.00 87.19 107 MET A O 1
ATOM 779 N N . ALA A 1 108 ? 6.833 -17.506 -9.916 1.00 89.25 108 ALA A N 1
ATOM 780 C CA . ALA A 1 108 ? 7.915 -17.555 -10.897 1.00 89.25 108 ALA A CA 1
ATOM 781 C C . ALA A 1 108 ? 7.480 -18.190 -12.228 1.00 89.25 108 ALA A C 1
ATOM 783 O O . ALA A 1 108 ? 7.963 -17.793 -13.289 1.00 89.25 108 ALA A O 1
ATOM 784 N N . PHE A 1 109 ? 6.530 -19.132 -12.182 1.00 88.69 109 PHE A N 1
ATOM 785 C CA . PHE A 1 109 ? 5.978 -19.780 -13.371 1.00 88.69 109 PHE A CA 1
ATOM 786 C C . PHE A 1 109 ? 5.281 -18.790 -14.319 1.00 88.69 109 PHE A C 1
ATOM 788 O O . PHE A 1 109 ? 5.343 -18.979 -15.535 1.00 88.69 109 PHE A O 1
ATOM 795 N N . ILE A 1 110 ? 4.683 -17.711 -13.787 1.00 89.19 110 ILE A N 1
ATOM 796 C CA . ILE A 1 110 ? 3.953 -16.709 -14.577 1.00 89.19 110 ILE A CA 1
ATOM 797 C C . ILE A 1 110 ? 4.866 -16.106 -15.635 1.00 89.19 110 ILE A C 1
ATOM 799 O O . ILE A 1 110 ? 4.416 -15.902 -16.753 1.00 89.19 110 ILE A O 1
ATOM 803 N N . ARG A 1 111 ? 6.162 -15.926 -15.339 1.00 90.19 111 ARG A N 1
ATOM 804 C CA . ARG A 1 111 ? 7.165 -15.352 -16.254 1.00 90.19 111 ARG A CA 1
ATOM 805 C C . ARG A 1 111 ? 7.214 -16.037 -17.624 1.00 90.19 111 ARG A C 1
ATOM 807 O O . ARG A 1 111 ? 7.600 -15.403 -18.603 1.00 90.19 111 ARG A O 1
ATOM 814 N N . ASN A 1 112 ? 6.837 -17.312 -17.700 1.00 91.75 112 ASN A N 1
ATOM 815 C CA . ASN A 1 112 ? 6.926 -18.110 -18.921 1.00 91.75 112 ASN A CA 1
ATOM 816 C C . ASN A 1 112 ? 5.559 -18.467 -19.530 1.00 91.75 112 ASN A C 1
ATOM 818 O O . ASN A 1 112 ? 5.502 -19.247 -20.482 1.00 91.75 112 ASN A O 1
ATOM 822 N N 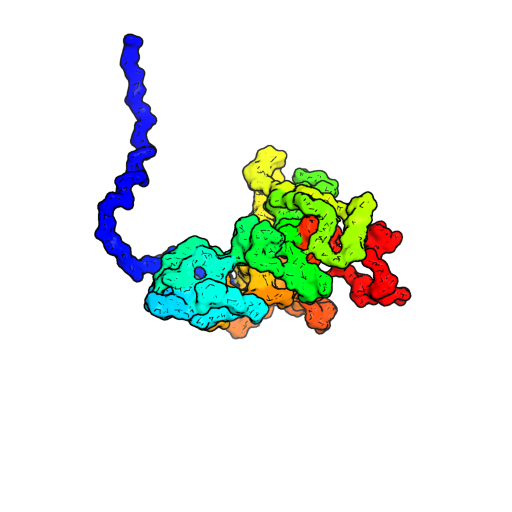. ILE A 1 113 ? 4.455 -17.915 -19.011 1.00 90.81 113 ILE A N 1
ATOM 823 C CA . ILE A 1 113 ? 3.140 -18.069 -19.644 1.00 90.81 113 ILE A CA 1
ATOM 824 C C . ILE A 1 113 ? 3.195 -17.455 -21.048 1.00 90.81 113 ILE A C 1
ATOM 826 O O . ILE A 1 113 ? 3.640 -16.324 -21.227 1.00 90.81 113 ILE A O 1
ATOM 830 N N . GLY A 1 114 ? 2.765 -18.224 -22.052 1.00 89.94 114 GLY A N 1
ATOM 831 C CA . GLY A 1 114 ? 2.832 -17.824 -23.462 1.00 89.94 114 GLY A CA 1
ATOM 832 C C . GLY A 1 114 ? 4.216 -17.971 -24.111 1.00 89.94 114 GLY A C 1
ATOM 833 O O . GLY A 1 114 ? 4.358 -17.651 -25.288 1.00 89.94 114 GLY A O 1
ATOM 834 N N . GLY A 1 115 ? 5.222 -18.469 -23.385 1.00 92.94 115 GLY A N 1
ATOM 835 C CA . GLY A 1 115 ? 6.587 -18.703 -23.868 1.00 92.94 115 GLY A CA 1
ATOM 836 C C . GLY A 1 115 ? 7.654 -18.102 -22.943 1.00 92.94 115 GLY A C 1
ATOM 837 O O . GLY A 1 115 ? 7.327 -17.298 -22.065 1.00 92.94 115 GLY A O 1
ATOM 838 N N . PRO A 1 116 ? 8.940 -18.467 -23.110 1.00 93.06 116 PRO A N 1
ATOM 839 C CA . PRO A 1 116 ? 9.997 -18.025 -22.204 1.00 93.06 116 PRO A CA 1
ATOM 840 C C . PRO A 1 116 ? 10.091 -16.495 -22.136 1.00 93.06 116 PRO A C 1
ATOM 842 O O . PRO A 1 116 ? 10.234 -15.828 -23.158 1.00 93.06 116 PRO A O 1
ATOM 845 N N . GLY A 1 117 ? 9.975 -15.941 -20.924 1.00 93.00 117 GLY A N 1
ATOM 846 C CA . GLY A 1 117 ? 10.042 -14.498 -20.667 1.00 93.00 117 GLY A CA 1
ATOM 847 C C . GLY A 1 117 ? 8.910 -13.651 -21.265 1.00 93.00 117 GLY A C 1
ATOM 848 O O . GLY A 1 117 ? 8.992 -12.423 -21.220 1.00 93.00 117 GLY A O 1
ATOM 849 N N . LYS A 1 118 ? 7.851 -14.269 -21.806 1.00 95.75 118 LYS A N 1
ATOM 850 C CA . LYS A 1 118 ? 6.694 -13.553 -22.371 1.00 95.75 118 LYS A CA 1
ATOM 851 C C . LYS A 1 118 ? 5.618 -13.233 -21.342 1.00 95.75 118 LYS A C 1
ATOM 853 O O . LYS A 1 118 ? 4.835 -12.311 -21.535 1.00 95.75 118 LYS A O 1
ATOM 858 N N . GLY A 1 119 ? 5.604 -13.939 -20.220 1.00 94.12 119 GLY A N 1
ATOM 859 C CA . GLY A 1 119 ? 4.519 -13.853 -19.253 1.00 94.12 119 GLY A CA 1
ATOM 860 C C . GLY A 1 119 ? 4.489 -12.581 -18.403 1.00 94.12 119 GLY A C 1
ATOM 861 O O . GLY A 1 119 ? 3.551 -12.390 -17.636 1.00 94.12 119 GLY A O 1
ATOM 862 N N . CYS A 1 120 ? 5.448 -11.662 -18.557 1.00 94.50 120 CYS A N 1
ATOM 863 C CA . CYS A 1 120 ? 5.382 -10.338 -17.924 1.00 94.50 120 CYS A CA 1
ATOM 864 C C . CYS A 1 120 ? 4.112 -9.569 -18.335 1.00 94.50 120 CYS A C 1
ATOM 866 O O . CYS A 1 120 ? 3.531 -8.847 -17.523 1.00 94.50 120 CYS A O 1
ATOM 868 N N . VAL A 1 121 ? 3.631 -9.774 -19.568 1.00 95.44 121 VAL A N 1
ATOM 869 C CA . VAL A 1 121 ? 2.413 -9.124 -20.087 1.00 95.44 121 VAL A CA 1
ATOM 870 C C . VAL A 1 121 ? 1.138 -9.613 -19.405 1.00 95.44 121 VAL A C 1
ATOM 872 O O . VAL A 1 121 ? 0.125 -8.925 -19.463 1.00 95.44 121 VAL A O 1
ATOM 875 N N . VAL A 1 122 ? 1.184 -10.742 -18.684 1.00 93.00 122 VAL A N 1
ATOM 876 C CA . VAL A 1 122 ? 0.057 -11.193 -17.854 1.00 93.00 122 VAL A CA 1
ATOM 877 C C . VAL A 1 122 ? -0.308 -10.106 -16.848 1.00 93.00 122 VAL A C 1
ATOM 879 O O . VAL A 1 122 ? -1.482 -9.776 -16.717 1.00 93.00 122 VAL A O 1
ATOM 882 N N . CYS A 1 123 ? 0.683 -9.494 -16.201 1.00 93.25 123 CYS A N 1
ATOM 883 C CA . CYS A 1 123 ? 0.450 -8.390 -15.274 1.00 93.25 123 CYS A CA 1
ATOM 884 C C . CYS A 1 123 ? 0.468 -7.032 -15.987 1.00 93.25 123 CYS A C 1
ATOM 886 O O . CYS A 1 123 ? -0.324 -6.154 -15.655 1.00 93.25 123 CYS A O 1
ATOM 888 N N . HIS A 1 124 ? 1.375 -6.858 -16.949 1.00 95.50 124 HIS A N 1
ATOM 889 C CA . HIS A 1 124 ? 1.723 -5.544 -17.481 1.00 95.50 124 HIS A CA 1
ATOM 890 C C . HIS A 1 124 ? 1.041 -5.164 -18.810 1.00 95.50 124 HIS A C 1
ATOM 892 O O . HIS A 1 124 ? 1.193 -4.021 -19.204 1.00 95.50 124 HIS A O 1
ATOM 898 N N . GLU A 1 125 ? 0.289 -6.036 -19.494 1.00 92.75 125 GLU A N 1
ATOM 899 C CA . GLU A 1 125 ? -0.522 -5.724 -20.704 1.00 92.75 125 GLU A CA 1
ATOM 900 C C . GLU A 1 125 ? 0.230 -5.133 -21.930 1.00 92.75 125 GLU A C 1
ATOM 902 O O . GLU A 1 125 ? -0.403 -4.576 -22.822 1.00 92.75 125 GLU A O 1
ATOM 907 N N . GLY A 1 126 ? 1.566 -5.222 -21.990 1.00 94.38 126 GLY A N 1
ATOM 908 C CA . GLY A 1 126 ? 2.368 -4.820 -23.163 1.00 94.38 126 GLY A CA 1
ATOM 909 C C . GLY A 1 126 ? 2.459 -5.903 -24.251 1.00 94.38 126 GLY A C 1
ATOM 910 O O . GLY A 1 126 ? 1.760 -6.916 -24.192 1.00 94.38 126 GLY A O 1
ATOM 911 N N . ASP A 1 127 ? 3.373 -5.739 -25.212 1.00 96.00 127 ASP A N 1
ATOM 912 C CA . ASP A 1 127 ? 3.652 -6.745 -26.250 1.00 96.00 127 ASP A CA 1
ATOM 913 C C . ASP A 1 127 ? 5.008 -7.431 -26.027 1.00 96.00 127 ASP A C 1
ATOM 915 O O . ASP A 1 127 ? 6.075 -6.856 -26.238 1.00 96.00 127 ASP A O 1
ATOM 919 N N . ALA A 1 128 ? 4.965 -8.705 -25.633 1.00 96.31 128 ALA A N 1
ATOM 920 C CA . ALA A 1 128 ? 6.155 -9.522 -25.409 1.00 96.31 128 ALA A CA 1
ATOM 921 C C . ALA A 1 128 ? 6.877 -9.955 -26.696 1.00 96.31 128 ALA A C 1
ATOM 923 O O . ALA A 1 128 ? 7.961 -10.533 -26.608 1.00 96.31 128 ALA A O 1
ATOM 924 N N . ASN A 1 129 ? 6.280 -9.750 -27.872 1.00 95.44 129 ASN A N 1
ATOM 925 C CA . ASN A 1 129 ? 6.859 -10.133 -29.162 1.00 95.44 129 ASN A CA 1
ATOM 926 C C . ASN A 1 129 ? 7.476 -8.945 -29.908 1.00 95.44 129 ASN A C 1
ATOM 928 O O . ASN A 1 129 ? 8.159 -9.145 -30.913 1.00 95.44 129 ASN A O 1
ATOM 932 N N . ALA A 1 130 ? 7.259 -7.720 -29.432 1.00 95.88 130 ALA A N 1
ATOM 933 C CA . ALA A 1 130 ? 7.830 -6.532 -30.036 1.00 95.88 130 ALA A CA 1
ATOM 934 C C . ALA A 1 130 ? 9.307 -6.368 -29.643 1.00 95.88 130 ALA A C 1
ATOM 936 O O . ALA A 1 130 ? 9.663 -6.359 -28.467 1.00 95.88 130 ALA A O 1
ATOM 937 N N . GLY A 1 131 ? 10.178 -6.196 -30.643 1.00 94.19 131 GLY A N 1
ATOM 938 C CA . GLY A 1 131 ? 11.610 -5.961 -30.421 1.00 94.19 131 GLY A CA 1
ATOM 939 C C . GLY A 1 131 ? 11.979 -4.510 -30.127 1.00 94.19 131 GLY A C 1
ATOM 940 O O . GLY A 1 131 ? 13.071 -4.252 -29.632 1.00 94.19 131 GLY A O 1
ATOM 941 N N . ARG A 1 132 ? 11.078 -3.558 -30.386 1.00 94.38 132 ARG A N 1
ATOM 942 C CA . ARG A 1 132 ? 11.286 -2.133 -30.100 1.00 94.38 132 ARG A CA 1
ATOM 943 C C . ARG A 1 132 ? 10.597 -1.729 -28.807 1.00 94.38 132 ARG A C 1
ATOM 945 O O . ARG A 1 132 ? 9.422 -2.037 -28.621 1.00 94.38 132 ARG A O 1
ATOM 952 N N . ARG A 1 133 ? 11.296 -0.956 -27.972 1.00 91.88 133 ARG A N 1
ATOM 953 C CA . ARG A 1 133 ? 10.820 -0.462 -26.669 1.00 91.88 133 ARG A CA 1
ATOM 954 C C . ARG A 1 133 ? 9.427 0.165 -26.736 1.00 91.88 133 ARG A C 1
ATOM 956 O O . ARG A 1 133 ? 8.576 -0.151 -25.912 1.00 91.88 133 ARG A O 1
ATOM 963 N N . ASP A 1 134 ? 9.208 1.056 -27.695 1.00 92.00 134 ASP A N 1
ATOM 964 C CA . ASP A 1 134 ? 7.978 1.852 -27.797 1.00 92.00 134 ASP A CA 1
ATOM 965 C C . ASP A 1 134 ? 6.769 0.962 -28.113 1.00 92.00 134 ASP A C 1
ATOM 967 O O . ASP A 1 134 ? 5.705 1.129 -27.527 1.00 92.00 134 ASP A O 1
ATOM 971 N N . ALA A 1 135 ? 6.968 -0.024 -28.994 1.00 95.06 135 ALA A N 1
ATOM 972 C CA . ALA A 1 135 ? 5.956 -1.009 -29.356 1.00 95.06 135 ALA A CA 1
ATOM 973 C C . ALA A 1 135 ? 5.716 -2.013 -28.215 1.00 95.06 135 ALA A C 1
ATOM 975 O O . ALA A 1 135 ? 4.572 -2.268 -27.855 1.00 95.06 135 ALA A O 1
ATOM 976 N N . ALA A 1 136 ? 6.782 -2.515 -27.582 1.00 95.25 136 ALA A N 1
ATOM 977 C CA . ALA A 1 136 ? 6.684 -3.459 -26.467 1.00 95.25 136 ALA A CA 1
ATOM 978 C C . ALA A 1 136 ? 5.962 -2.867 -25.247 1.00 95.25 136 ALA A C 1
ATOM 980 O O . ALA A 1 136 ? 5.227 -3.568 -24.552 1.00 95.25 136 ALA A O 1
ATOM 981 N N . HIS A 1 137 ? 6.151 -1.571 -24.988 1.00 95.12 137 HIS A N 1
ATOM 982 C CA . HIS A 1 137 ? 5.529 -0.869 -23.865 1.00 95.12 137 HIS A CA 1
ATOM 983 C C . HIS A 1 137 ? 4.227 -0.142 -24.223 1.00 95.12 137 HIS A C 1
ATOM 985 O O . HIS A 1 137 ? 3.650 0.529 -23.360 1.00 95.12 137 HIS A O 1
ATOM 991 N N . GLN A 1 138 ? 3.739 -0.251 -25.460 1.00 94.31 138 GLN A N 1
ATOM 992 C CA . GLN A 1 138 ? 2.474 0.360 -25.847 1.00 94.31 138 GLN A CA 1
ATOM 993 C C . GLN A 1 138 ? 1.327 -0.251 -25.030 1.00 94.31 138 GLN A C 1
ATOM 995 O O . GLN A 1 138 ? 1.130 -1.459 -25.026 1.00 94.31 138 GLN A O 1
ATOM 1000 N N . GLY A 1 139 ? 0.576 0.590 -24.310 1.00 92.31 139 GLY A N 1
ATOM 1001 C CA . GLY A 1 139 ? -0.526 0.138 -23.450 1.00 92.31 139 GLY A CA 1
ATOM 1002 C C . GLY A 1 139 ? -0.096 -0.529 -22.138 1.00 92.31 139 GLY A C 1
ATOM 1003 O O . GLY A 1 139 ? -0.960 -0.949 -21.370 1.00 92.31 139 GLY A O 1
ATOM 1004 N N . MET A 1 140 ? 1.209 -0.581 -21.845 1.00 95.94 140 MET A N 1
ATOM 1005 C CA . MET A 1 140 ? 1.726 -1.266 -20.666 1.00 95.94 140 MET A CA 1
ATOM 1006 C C . MET A 1 140 ? 1.264 -0.607 -19.355 1.00 95.94 140 MET A C 1
ATOM 1008 O O . MET A 1 140 ? 1.422 0.598 -19.141 1.00 95.94 140 MET A O 1
ATOM 1012 N N . ILE A 1 141 ? 0.790 -1.422 -18.417 1.00 95.50 141 ILE A N 1
ATOM 1013 C CA . ILE A 1 141 ? 0.513 -1.028 -17.038 1.00 95.50 141 ILE A CA 1
ATOM 1014 C C . ILE A 1 141 ? 1.828 -0.964 -16.258 1.00 95.50 141 ILE A C 1
ATOM 1016 O O . ILE A 1 141 ? 2.471 -1.979 -15.996 1.00 95.50 141 ILE A O 1
ATOM 1020 N N . ARG A 1 142 ? 2.220 0.239 -15.823 1.00 92.25 142 ARG A N 1
ATOM 1021 C CA . ARG A 1 142 ? 3.451 0.441 -15.038 1.00 92.25 142 ARG A CA 1
ATOM 1022 C C . ARG A 1 142 ? 3.371 -0.171 -13.632 1.00 92.25 142 ARG A C 1
ATOM 1024 O O . ARG A 1 142 ? 4.355 -0.741 -13.175 1.00 92.25 142 ARG A O 1
ATOM 1031 N N . ASN A 1 143 ? 2.224 -0.048 -12.958 1.00 94.69 143 ASN A N 1
ATOM 1032 C CA . ASN A 1 143 ? 1.962 -0.657 -11.649 1.00 94.69 143 ASN A CA 1
ATOM 1033 C C . ASN A 1 143 ? 0.741 -1.595 -11.734 1.00 94.69 143 ASN A C 1
ATOM 1035 O O . ASN A 1 143 ? -0.387 -1.114 -11.639 1.00 94.69 143 ASN A O 1
ATOM 1039 N N . PRO A 1 144 ? 0.934 -2.915 -11.904 1.00 94.88 144 PRO A N 1
ATOM 1040 C CA . PRO A 1 144 ? -0.170 -3.871 -12.017 1.00 94.88 144 PRO A CA 1
ATOM 1041 C C . PRO A 1 144 ? -0.904 -4.121 -10.693 1.00 94.88 144 PRO A C 1
ATOM 1043 O O . PRO A 1 144 ? -1.953 -4.756 -10.689 1.00 94.88 144 PRO A O 1
ATOM 1046 N N . ALA A 1 145 ? -0.356 -3.638 -9.579 1.00 94.94 145 ALA A N 1
ATOM 1047 C CA . ALA A 1 145 ? -0.942 -3.752 -8.251 1.00 94.94 145 ALA A CA 1
ATOM 1048 C C . ALA A 1 145 ? -1.737 -2.502 -7.838 1.00 94.94 145 ALA A C 1
ATOM 1050 O O . ALA A 1 145 ? -2.222 -2.432 -6.712 1.00 94.94 145 ALA A O 1
ATOM 1051 N N . ASP A 1 146 ? -1.842 -1.500 -8.714 1.00 94.38 146 ASP A N 1
ATOM 1052 C CA . ASP A 1 146 ? -2.645 -0.306 -8.468 1.00 94.3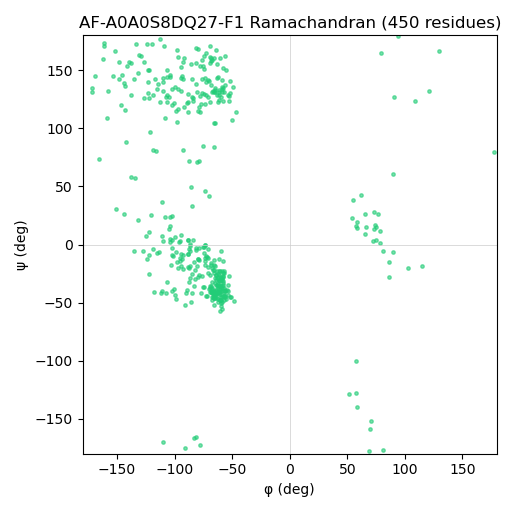8 146 ASP A CA 1
ATOM 1053 C C . ASP A 1 146 ? -4.137 -0.675 -8.369 1.00 94.38 146 ASP A C 1
ATOM 1055 O O . ASP A 1 146 ? -4.644 -1.433 -9.200 1.00 94.38 146 ASP A O 1
ATOM 1059 N N . LEU A 1 147 ? -4.856 -0.144 -7.373 1.00 92.31 147 LEU A N 1
ATOM 1060 C CA . LEU A 1 147 ? -6.284 -0.434 -7.198 1.00 92.31 147 LEU A CA 1
ATOM 1061 C C . LEU A 1 147 ? -7.141 0.067 -8.366 1.00 92.31 147 LEU A C 1
ATOM 1063 O O . LEU A 1 147 ? -8.110 -0.595 -8.719 1.00 92.31 147 LEU A O 1
ATOM 1067 N N . TRP A 1 148 ? -6.763 1.157 -9.039 1.00 92.00 148 TRP A N 1
ATOM 1068 C CA . TRP A 1 148 ? -7.454 1.632 -10.245 1.00 92.00 148 TRP A CA 1
ATOM 1069 C C . TRP A 1 148 ? -7.370 0.643 -11.405 1.00 92.00 148 TRP A C 1
ATOM 1071 O O . TRP A 1 148 ? -8.218 0.644 -12.297 1.00 92.00 148 TRP A O 1
ATOM 1081 N N . GLU A 1 149 ? -6.323 -0.174 -11.415 1.00 93.62 149 GLU A N 1
ATOM 1082 C CA . GLU A 1 149 ? -6.094 -1.207 -12.415 1.00 93.62 149 GLU A CA 1
ATOM 1083 C C . GLU A 1 149 ? -6.729 -2.530 -11.994 1.00 93.62 149 GLU A C 1
ATOM 1085 O O . GLU A 1 149 ? -7.406 -3.178 -12.796 1.00 93.62 149 GLU A O 1
ATOM 1090 N N . CYS A 1 150 ? -6.607 -2.874 -10.713 1.00 92.31 150 CYS A N 1
ATOM 1091 C CA . CYS A 1 150 ? -7.219 -4.064 -10.141 1.00 92.31 150 CYS A CA 1
ATOM 1092 C C . CYS A 1 150 ? -8.753 -4.008 -10.193 1.00 92.31 150 CYS A C 1
ATOM 1094 O O . CYS A 1 150 ? -9.375 -5.001 -10.563 1.00 92.31 150 CYS A O 1
ATOM 1096 N N . ALA A 1 151 ? -9.361 -2.845 -9.942 1.00 89.50 151 ALA A N 1
ATOM 1097 C CA . ALA A 1 151 ? -10.808 -2.641 -10.046 1.00 89.50 151 ALA A CA 1
ATOM 1098 C C . ALA A 1 151 ? -11.350 -2.897 -11.467 1.00 89.50 151 ALA A C 1
ATOM 1100 O O . ALA A 1 151 ? -12.522 -3.215 -11.650 1.00 89.50 151 ALA A O 1
ATOM 1101 N N . LYS A 1 152 ? -10.494 -2.800 -12.496 1.00 90.12 152 LYS A N 1
ATOM 1102 C CA . LYS A 1 152 ? -10.830 -3.118 -13.897 1.00 90.12 152 LYS A CA 1
ATOM 1103 C C . LYS A 1 152 ? -10.597 -4.595 -14.248 1.00 90.12 152 LYS A C 1
ATOM 1105 O O . LYS A 1 152 ? -10.694 -4.957 -15.417 1.00 90.12 152 LYS A O 1
ATOM 1110 N N . GLY A 1 153 ? -10.215 -5.432 -13.282 1.00 89.56 153 GLY A N 1
ATOM 1111 C CA . GLY A 1 153 ? -9.833 -6.829 -13.514 1.00 89.56 153 GLY A CA 1
ATOM 1112 C C . GLY A 1 153 ? -8.449 -7.006 -14.151 1.00 89.56 153 GLY A C 1
ATOM 1113 O O . GLY A 1 153 ? -8.140 -8.088 -14.650 1.00 89.56 153 GLY A O 1
ATOM 1114 N N . ARG A 1 154 ? -7.604 -5.965 -14.161 1.00 92.00 154 ARG A N 1
ATOM 1115 C CA . ARG A 1 154 ? -6.256 -6.006 -1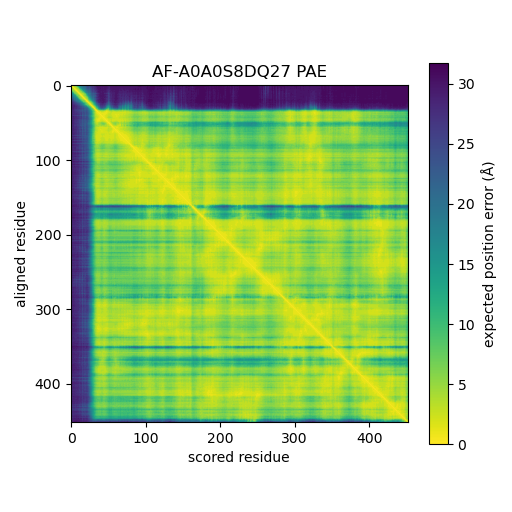4.756 1.00 92.00 154 ARG A CA 1
ATOM 1116 C C . ARG A 1 154 ? -5.177 -6.256 -13.703 1.00 92.00 154 ARG A C 1
ATOM 1118 O O . ARG A 1 154 ? -5.424 -6.181 -12.500 1.00 92.00 154 ARG A O 1
ATOM 1125 N N . GLY A 1 155 ? -3.964 -6.565 -14.161 1.00 92.75 155 GLY A N 1
ATOM 1126 C CA . GLY A 1 155 ? -2.811 -6.754 -13.281 1.00 92.75 155 GLY A CA 1
ATOM 1127 C C . GLY A 1 155 ? -3.039 -7.846 -12.231 1.00 92.75 155 GLY A C 1
ATOM 1128 O O . GLY A 1 155 ? -3.432 -8.964 -12.568 1.00 92.75 155 GLY A O 1
ATOM 1129 N N . CYS A 1 156 ? -2.818 -7.527 -10.954 1.00 91.69 156 CYS A N 1
ATOM 1130 C CA . CYS A 1 156 ? -2.987 -8.471 -9.845 1.00 91.69 156 CYS A CA 1
ATOM 1131 C C . CYS A 1 156 ? -4.420 -9.025 -9.734 1.00 91.69 156 CYS A C 1
ATOM 1133 O O . CYS A 1 156 ? -4.603 -10.164 -9.295 1.00 91.69 156 CYS A O 1
ATOM 1135 N N . ALA A 1 157 ? -5.440 -8.281 -10.174 1.00 91.94 157 ALA A N 1
ATOM 1136 C CA . ALA A 1 157 ? -6.826 -8.741 -10.100 1.00 91.94 157 ALA A CA 1
ATOM 1137 C C . ALA A 1 157 ? -7.124 -9.953 -10.983 1.00 91.94 157 ALA A C 1
ATOM 1139 O O . ALA A 1 157 ? -8.028 -10.718 -10.650 1.00 91.94 157 ALA A O 1
ATOM 1140 N N . LYS A 1 158 ? -6.321 -10.203 -12.025 1.00 90.00 158 LYS A N 1
ATOM 1141 C CA . LYS A 1 158 ? -6.438 -11.416 -12.845 1.00 90.00 158 LYS A CA 1
ATOM 1142 C C . LYS A 1 158 ? -6.302 -12.698 -12.024 1.00 90.00 158 LYS A C 1
ATOM 1144 O O . LYS A 1 158 ? -6.788 -13.729 -12.467 1.00 90.00 158 LYS A O 1
ATOM 1149 N N . CYS A 1 159 ? -5.660 -12.648 -10.854 1.00 89.19 159 CYS A N 1
ATOM 1150 C CA . CYS A 1 159 ? -5.498 -13.815 -9.986 1.00 89.19 159 CYS A CA 1
ATOM 1151 C C . CYS A 1 159 ? -6.064 -13.631 -8.568 1.00 89.19 159 CYS A C 1
ATOM 1153 O O . CYS A 1 159 ? -6.402 -14.599 -7.895 1.00 89.19 159 CYS A O 1
ATOM 1155 N N . HIS A 1 160 ? -6.158 -12.389 -8.088 1.00 90.06 160 HIS A N 1
ATOM 1156 C CA . HIS A 1 160 ? -6.537 -12.081 -6.702 1.00 90.06 160 HIS A CA 1
ATOM 1157 C C . HIS A 1 160 ? -7.976 -11.550 -6.551 1.00 90.06 160 HIS A C 1
ATOM 1159 O O . HIS A 1 160 ? -8.337 -11.029 -5.490 1.00 90.06 160 HIS A O 1
ATOM 1165 N N . SER A 1 161 ? -8.801 -11.676 -7.594 1.00 85.75 161 SER A N 1
ATOM 1166 C CA . SER A 1 161 ? -10.233 -11.347 -7.582 1.00 85.75 161 SER A CA 1
ATOM 1167 C C . SER A 1 161 ? -11.105 -12.605 -7.739 1.00 85.75 161 SER A C 1
ATOM 1169 O O . SER A 1 161 ? -10.585 -13.713 -7.863 1.00 85.75 161 SER A O 1
ATOM 1171 N N . ARG A 1 162 ? -12.436 -12.451 -7.675 1.00 71.19 162 ARG A N 1
ATOM 1172 C CA . ARG A 1 162 ? -13.396 -13.567 -7.766 1.00 71.19 162 ARG A CA 1
ATOM 1173 C C . ARG A 1 162 ? -13.749 -13.953 -9.203 1.00 71.19 162 ARG A C 1
ATOM 1175 O O . ARG A 1 162 ? -13.927 -15.138 -9.466 1.00 71.19 162 ARG A O 1
ATOM 1182 N N . ASN A 1 163 ? -13.949 -12.968 -10.083 1.00 61.00 163 ASN A N 1
ATOM 1183 C CA . ASN A 1 163 ? -14.388 -13.174 -11.466 1.00 61.00 163 ASN A CA 1
ATOM 1184 C C . ASN A 1 163 ? -14.330 -11.846 -12.266 1.00 61.00 163 ASN A C 1
ATOM 1186 O O . ASN A 1 163 ? -14.898 -10.863 -11.783 1.00 61.00 163 ASN A O 1
ATOM 1190 N N . PRO A 1 164 ? -13.736 -11.799 -13.476 1.00 56.09 164 PRO A N 1
ATOM 1191 C CA . PRO A 1 164 ? -12.966 -12.864 -14.114 1.00 56.09 164 PRO A CA 1
ATOM 1192 C C . PRO A 1 164 ? -11.583 -13.022 -13.486 1.00 56.09 164 PRO A C 1
ATOM 1194 O O . PRO A 1 164 ? -10.816 -12.068 -13.377 1.00 56.09 164 PRO A O 1
ATOM 1197 N N . SER A 1 165 ? -11.261 -14.264 -13.130 1.00 66.00 165 SER A N 1
ATOM 1198 C CA . SER A 1 165 ? -9.944 -14.659 -12.638 1.00 66.00 165 SER A CA 1
ATOM 1199 C C . SER A 1 165 ? -9.365 -15.691 -13.597 1.00 66.00 165 SER A C 1
ATOM 1201 O O . SER A 1 165 ? -10.016 -16.680 -13.926 1.00 66.00 165 SER A O 1
ATOM 1203 N N . VAL A 1 166 ? -8.140 -15.461 -14.057 1.00 66.44 166 VAL A N 1
ATOM 1204 C CA . VAL A 1 166 ? -7.352 -16.417 -14.843 1.00 66.44 166 VAL A CA 1
ATOM 1205 C C . VAL A 1 166 ? -6.959 -17.611 -13.966 1.00 66.44 166 VAL A C 1
ATOM 1207 O O . VAL A 1 166 ? -6.939 -18.744 -14.438 1.00 66.44 166 VAL A O 1
ATOM 1210 N N . VAL A 1 167 ? -6.677 -17.357 -12.682 1.00 69.00 167 VAL A N 1
ATOM 1211 C CA . VAL A 1 167 ? -6.404 -18.359 -11.639 1.00 69.00 167 VAL A CA 1
ATOM 1212 C C . VAL A 1 167 ? -7.012 -17.859 -10.326 1.00 69.00 167 VAL A C 1
ATOM 1214 O O . VAL A 1 167 ? -6.854 -16.688 -10.014 1.00 69.00 167 VAL A O 1
ATOM 1217 N N . ASP A 1 168 ? -7.681 -18.707 -9.542 1.00 76.94 168 ASP A N 1
ATOM 1218 C CA . ASP A 1 168 ? -8.094 -18.340 -8.176 1.00 76.94 168 ASP A CA 1
ATOM 1219 C C . ASP A 1 168 ? -6.930 -18.578 -7.201 1.00 76.94 168 ASP A C 1
ATOM 1221 O O . ASP A 1 168 ? -6.391 -19.686 -7.126 1.00 76.94 168 ASP A O 1
ATOM 1225 N N . VAL A 1 169 ? -6.515 -17.537 -6.473 1.00 79.69 169 VAL A N 1
ATOM 1226 C CA . VAL A 1 169 ? -5.409 -17.606 -5.509 1.00 79.69 169 VAL A CA 1
ATOM 1227 C C . VAL A 1 169 ? -5.939 -17.575 -4.082 1.00 79.69 169 VAL A C 1
ATOM 1229 O O . VAL A 1 169 ? -6.551 -16.600 -3.643 1.00 79.69 169 VAL A O 1
ATOM 1232 N N . MET A 1 170 ? -5.592 -18.619 -3.329 1.00 81.25 170 MET A N 1
ATOM 1233 C CA . MET A 1 170 ? -5.829 -18.718 -1.893 1.00 81.25 170 MET A CA 1
ATOM 1234 C C . MET A 1 170 ? -4.512 -18.571 -1.125 1.00 81.25 170 MET A C 1
ATOM 1236 O O . MET A 1 170 ? -3.547 -19.291 -1.391 1.00 81.25 170 MET A O 1
ATOM 1240 N N . SER A 1 171 ? -4.471 -17.647 -0.165 1.00 80.50 171 SER A N 1
ATOM 1241 C CA . SER A 1 171 ? -3.315 -17.449 0.717 1.00 80.50 171 SER A CA 1
ATOM 1242 C C . SER A 1 171 ? -3.599 -18.015 2.100 1.00 80.50 171 SER A C 1
ATOM 1244 O O . SER A 1 171 ? -4.585 -17.631 2.711 1.00 80.50 171 SER A O 1
ATOM 1246 N N . MET A 1 172 ? -2.728 -18.883 2.615 1.00 81.88 172 MET A N 1
ATOM 1247 C CA . MET A 1 172 ? -2.829 -19.412 3.986 1.00 81.88 172 MET A CA 1
ATOM 1248 C C . MET A 1 172 ? -1.814 -18.769 4.946 1.00 81.88 172 MET A C 1
ATOM 1250 O O . MET A 1 172 ? -1.497 -19.334 5.983 1.00 81.88 172 MET A O 1
ATOM 1254 N N . ALA A 1 173 ? -1.217 -17.636 4.560 1.00 74.12 173 ALA A N 1
ATOM 1255 C CA . ALA A 1 173 ? -0.070 -17.069 5.273 1.00 74.12 173 ALA A CA 1
ATOM 1256 C C . ALA A 1 173 ? -0.417 -16.561 6.681 1.00 74.12 173 ALA A C 1
ATOM 1258 O O . ALA A 1 173 ? 0.357 -16.783 7.601 1.00 74.12 173 ALA A O 1
ATOM 1259 N N . THR A 1 174 ? -1.568 -15.904 6.831 1.00 72.69 174 THR A N 1
ATOM 1260 C CA . THR A 1 174 ? -2.043 -15.347 8.110 1.00 72.69 174 THR A CA 1
ATOM 1261 C C . THR A 1 174 ? -3.324 -16.014 8.608 1.00 72.69 174 THR A C 1
ATOM 1263 O O . THR A 1 174 ? -3.762 -15.745 9.712 1.00 72.69 174 THR A O 1
ATOM 1266 N N . ASP A 1 175 ? -3.941 -16.877 7.797 1.00 74.81 175 ASP A N 1
ATOM 1267 C CA . ASP A 1 175 ? -5.137 -17.632 8.166 1.00 74.81 175 ASP A CA 1
ATOM 1268 C C . ASP A 1 175 ? -5.051 -19.031 7.538 1.00 74.81 175 ASP A C 1
ATOM 1270 O O . ASP A 1 175 ? -5.058 -19.149 6.305 1.00 74.81 175 ASP A O 1
ATOM 1274 N N . PRO A 1 176 ? -4.973 -20.097 8.352 1.00 76.19 176 PRO A N 1
ATOM 1275 C CA . PRO A 1 176 ? -4.827 -21.463 7.862 1.00 76.19 176 PRO A CA 1
ATOM 1276 C C . PRO A 1 176 ? -6.048 -21.970 7.078 1.00 76.19 176 PRO A C 1
ATOM 1278 O O . PRO A 1 176 ? -5.915 -22.941 6.334 1.00 76.19 176 PRO A O 1
ATOM 1281 N N . LEU A 1 177 ? -7.219 -21.334 7.200 1.00 78.56 177 LEU A N 1
ATOM 1282 C CA . LEU A 1 177 ? -8.421 -21.686 6.431 1.00 78.56 177 LEU A CA 1
ATOM 1283 C C . LEU A 1 177 ? -8.391 -21.144 4.997 1.00 78.56 177 LEU A C 1
ATOM 1285 O O . LEU A 1 177 ? -9.152 -21.605 4.144 1.00 78.56 177 LEU A O 1
ATOM 1289 N N . GLY A 1 178 ? -7.469 -20.224 4.714 1.00 82.12 178 GLY A N 1
ATOM 1290 C CA . GLY A 1 178 ? -7.230 -19.694 3.385 1.00 82.12 178 GLY A CA 1
ATOM 1291 C C . GLY A 1 178 ? -8.052 -18.447 3.063 1.00 82.12 178 GLY A C 1
ATOM 1292 O O . GLY A 1 178 ? -9.276 -18.423 3.111 1.00 82.12 178 GLY A O 1
ATOM 1293 N N . GLN A 1 179 ? -7.344 -17.412 2.634 1.00 83.31 179 GLN A N 1
ATOM 1294 C CA . GLN A 1 179 ? -7.857 -16.080 2.342 1.00 83.31 179 GLN A CA 1
ATOM 1295 C C . GLN A 1 179 ? -8.011 -15.901 0.833 1.00 83.31 179 GLN A C 1
ATOM 1297 O O . GLN A 1 179 ? -7.101 -16.240 0.066 1.00 83.31 179 GLN A O 1
ATOM 1302 N N . ARG A 1 180 ? -9.153 -15.354 0.401 1.00 85.44 180 ARG A N 1
ATOM 1303 C CA . ARG A 1 180 ? -9.497 -15.136 -1.017 1.00 85.44 180 ARG A CA 1
ATOM 1304 C C . ARG A 1 180 ? -10.062 -13.736 -1.255 1.00 85.44 180 ARG A C 1
ATOM 1306 O O . ARG A 1 180 ? -10.292 -12.983 -0.312 1.00 85.44 180 ARG A O 1
ATOM 1313 N N . PHE A 1 181 ? -10.263 -13.401 -2.532 1.00 87.94 181 PHE A N 1
ATOM 1314 C CA . PHE A 1 181 ? -10.937 -12.177 -3.001 1.00 87.94 181 PHE A CA 1
ATOM 1315 C C . PHE A 1 181 ? -10.337 -10.871 -2.465 1.00 87.94 181 PHE A C 1
ATOM 1317 O O . PHE A 1 181 ? -11.051 -9.913 -2.172 1.00 87.94 181 PHE A O 1
ATOM 1324 N N . HIS A 1 182 ? -9.007 -10.830 -2.369 1.00 90.81 182 HIS A N 1
ATOM 1325 C CA . HIS A 1 182 ? -8.258 -9.714 -1.795 1.00 90.81 182 HIS A CA 1
ATOM 1326 C C . HIS A 1 182 ? -8.616 -8.369 -2.436 1.00 90.81 182 HIS A C 1
ATOM 1328 O O . HIS A 1 182 ? -8.765 -7.396 -1.712 1.00 90.81 182 HIS A O 1
ATOM 1334 N N . VAL A 1 183 ? -8.815 -8.303 -3.761 1.00 91.50 183 VAL A N 1
ATOM 1335 C CA . VAL A 1 183 ? -9.177 -7.036 -4.432 1.00 91.50 183 VAL A CA 1
ATOM 1336 C C . VAL A 1 183 ? -10.489 -6.472 -3.881 1.00 91.50 183 VAL A C 1
ATOM 1338 O O . VAL A 1 183 ? -10.521 -5.329 -3.437 1.00 91.50 183 VAL A O 1
ATOM 1341 N N . TYR A 1 184 ? -11.537 -7.299 -3.822 1.00 92.00 184 TYR A N 1
ATOM 1342 C CA . TYR A 1 184 ? -12.851 -6.889 -3.321 1.00 92.00 184 TYR A CA 1
ATOM 1343 C C . TYR A 1 184 ? -12.780 -6.399 -1.872 1.00 92.00 184 TYR A C 1
ATOM 1345 O O . TYR A 1 184 ? -13.357 -5.373 -1.516 1.00 92.00 184 TYR A O 1
ATOM 1353 N N . ARG A 1 185 ? -12.059 -7.143 -1.033 1.00 93.75 185 ARG A N 1
ATOM 1354 C CA . ARG A 1 185 ? -11.929 -6.837 0.390 1.00 93.75 185 ARG A CA 1
ATOM 1355 C C . ARG A 1 185 ? -11.147 -5.542 0.601 1.00 93.75 185 ARG A C 1
ATOM 1357 O O . ARG A 1 185 ? -11.627 -4.647 1.293 1.00 93.75 185 ARG A O 1
ATOM 1364 N N . VAL A 1 186 ? -10.001 -5.396 -0.073 1.00 93.88 186 VAL A N 1
ATOM 1365 C CA . VAL A 1 186 ? -9.123 -4.227 0.079 1.00 93.88 186 VAL A CA 1
ATOM 1366 C C . VAL A 1 186 ? -9.847 -2.951 -0.312 1.00 93.88 186 VAL A C 1
ATOM 1368 O O . VAL A 1 186 ? -9.677 -1.949 0.368 1.00 93.88 186 VAL A O 1
ATOM 1371 N N . GLU A 1 187 ? -10.666 -2.957 -1.364 1.00 92.81 187 GLU A N 1
ATOM 1372 C CA . GLU A 1 187 ? -11.452 -1.782 -1.773 1.00 92.81 187 GLU A CA 1
ATOM 1373 C C . GLU A 1 187 ? -12.405 -1.275 -0.675 1.00 92.81 187 GLU A C 1
ATOM 1375 O O . GLU A 1 187 ? -12.667 -0.072 -0.601 1.00 92.81 187 GLU A O 1
ATOM 1380 N N . ARG A 1 188 ? -12.878 -2.174 0.197 1.00 93.56 188 ARG A N 1
ATOM 1381 C CA . ARG A 1 188 ? -13.829 -1.898 1.290 1.00 93.56 188 ARG A CA 1
ATOM 1382 C C . ARG A 1 188 ? -13.154 -1.692 2.643 1.00 93.56 188 ARG A C 1
ATOM 1384 O O . ARG A 1 188 ? -13.758 -1.109 3.542 1.00 93.56 188 ARG A O 1
ATOM 1391 N N . SER A 1 189 ? -11.885 -2.077 2.774 1.00 93.38 189 SER A N 1
ATOM 1392 C CA . SER A 1 189 ? -11.129 -1.901 4.011 1.00 93.38 189 SER A CA 1
ATOM 1393 C C . SER A 1 189 ? -10.844 -0.430 4.321 1.00 93.38 189 SER A C 1
ATOM 1395 O O . SER A 1 189 ? -10.787 0.440 3.444 1.00 93.38 189 SER A O 1
ATOM 1397 N N . LEU A 1 190 ? -10.588 -0.133 5.595 1.00 90.75 190 LEU A N 1
ATOM 1398 C CA . LEU A 1 190 ? -10.253 1.220 6.051 1.00 90.75 190 LEU A CA 1
ATOM 1399 C C . LEU A 1 190 ? -8.944 1.755 5.456 1.00 90.75 190 LEU A C 1
ATOM 1401 O O . LEU A 1 190 ? -8.778 2.976 5.343 1.00 90.75 190 LEU A O 1
ATOM 1405 N N . MET A 1 191 ? -8.041 0.871 5.015 1.00 89.81 191 MET A N 1
ATOM 1406 C CA . MET A 1 191 ? -6.838 1.267 4.275 1.00 89.81 191 MET A CA 1
ATOM 1407 C C . MET A 1 191 ? -7.183 1.943 2.942 1.00 89.81 191 MET A C 1
ATOM 1409 O O . MET A 1 191 ? -6.445 2.823 2.489 1.00 89.81 191 MET A O 1
ATOM 1413 N N . SER A 1 192 ? -8.331 1.608 2.354 1.00 90.69 192 SER A N 1
ATOM 1414 C CA . SER A 1 192 ? -8.825 2.178 1.099 1.00 90.69 192 SER A CA 1
ATOM 1415 C C . SER A 1 192 ? -9.869 3.272 1.304 1.00 90.69 192 SER A C 1
ATOM 1417 O O . SER A 1 192 ? -9.793 4.313 0.647 1.00 90.69 192 SER A O 1
ATOM 1419 N N . THR A 1 193 ? -10.827 3.066 2.210 1.00 90.62 193 THR A N 1
ATOM 1420 C CA . THR A 1 193 ? -12.002 3.942 2.351 1.00 90.62 193 THR A CA 1
ATOM 1421 C C . THR A 1 193 ? -11.765 5.140 3.267 1.00 90.62 193 THR A C 1
ATOM 1423 O O . THR A 1 193 ? -12.381 6.187 3.065 1.00 90.62 193 THR A O 1
ATOM 1426 N N . GLN A 1 194 ? -10.870 5.019 4.256 1.00 89.31 194 GLN A N 1
ATOM 1427 C CA . GLN A 1 194 ? -10.573 6.044 5.269 1.00 89.31 194 GLN A CA 1
ATOM 1428 C C . GLN A 1 194 ? -11.783 6.490 6.122 1.00 89.31 194 GLN A C 1
ATOM 1430 O O . GLN A 1 194 ? -11.699 7.500 6.824 1.00 89.31 194 GLN A O 1
ATOM 1435 N N . MET A 1 195 ? -12.906 5.764 6.108 1.00 90.25 195 MET A N 1
ATOM 1436 C CA . MET A 1 195 ? -14.178 6.258 6.663 1.00 90.25 195 MET A CA 1
ATOM 1437 C C . MET A 1 195 ? -14.070 6.788 8.097 1.00 90.25 195 MET A C 1
ATOM 1439 O O . MET A 1 195 ? -14.552 7.887 8.367 1.00 90.25 195 MET A O 1
ATOM 1443 N N . GLY A 1 196 ? -13.388 6.076 8.998 1.00 84.06 196 GLY A N 1
ATOM 1444 C CA . GLY A 1 196 ? -13.270 6.501 10.398 1.00 84.06 196 GLY A CA 1
ATOM 1445 C C . GLY A 1 196 ? -12.624 7.876 10.559 1.00 84.06 196 GLY A C 1
ATOM 1446 O O . GLY A 1 196 ? -13.217 8.793 11.126 1.00 84.06 196 GLY A O 1
ATOM 1447 N N . ILE A 1 197 ? -11.419 8.050 10.012 1.00 86.88 197 ILE A N 1
ATOM 1448 C CA . ILE A 1 197 ? -10.671 9.313 10.117 1.00 86.88 197 ILE A CA 1
ATOM 1449 C C . ILE A 1 197 ? -11.407 10.434 9.382 1.00 86.88 197 ILE A C 1
ATOM 1451 O O . ILE A 1 197 ? -11.466 11.560 9.876 1.00 86.88 197 ILE A O 1
ATOM 1455 N N . LEU A 1 198 ? -11.956 10.135 8.203 1.00 90.06 198 LEU A N 1
ATOM 1456 C CA . LEU A 1 198 ? -12.657 11.108 7.377 1.00 90.06 198 LEU A CA 1
ATOM 1457 C C . LEU A 1 198 ? -13.870 11.685 8.094 1.00 90.06 198 LEU A C 1
ATOM 1459 O O . LEU A 1 198 ? -13.962 12.897 8.282 1.00 90.06 198 LEU A O 1
ATOM 1463 N N . ASN A 1 199 ? -14.789 10.825 8.514 1.00 91.94 199 ASN A N 1
ATOM 1464 C CA . ASN A 1 199 ? -16.041 11.290 9.089 1.00 91.94 199 ASN A CA 1
ATOM 1465 C C . ASN A 1 199 ? -15.826 11.947 10.451 1.00 91.94 199 ASN A C 1
ATOM 1467 O O . ASN A 1 199 ? -16.446 12.972 10.718 1.00 91.94 199 ASN A O 1
ATOM 1471 N N . ASN A 1 200 ? -14.885 11.456 11.263 1.00 89.75 200 ASN A N 1
ATOM 1472 C CA . ASN A 1 200 ? -14.536 12.126 12.516 1.00 89.75 200 ASN A CA 1
ATOM 1473 C C . ASN A 1 200 ? -13.977 13.536 12.268 1.00 89.75 200 ASN A C 1
ATOM 1475 O O . ASN A 1 200 ? -14.351 14.471 12.973 1.00 89.75 200 ASN A O 1
ATOM 1479 N N . ALA A 1 201 ? -13.139 13.720 11.241 1.00 89.19 201 ALA A N 1
ATOM 1480 C CA . ALA A 1 201 ? -12.639 15.043 10.876 1.00 89.19 201 ALA A CA 1
ATOM 1481 C C . ALA A 1 201 ? -13.765 15.972 10.389 1.00 89.19 201 ALA A C 1
ATOM 1483 O O . ALA A 1 201 ? -13.798 17.141 10.769 1.00 89.19 201 ALA A O 1
ATOM 1484 N N . LEU A 1 202 ? -14.708 15.469 9.588 1.00 92.19 202 LEU A N 1
ATOM 1485 C CA . LEU A 1 202 ? -15.861 16.251 9.132 1.00 92.19 202 LEU A CA 1
ATOM 1486 C C . LEU A 1 202 ? -16.794 16.629 10.289 1.00 92.19 202 LEU A C 1
ATOM 1488 O O . LEU A 1 202 ? -17.214 17.783 10.378 1.00 92.19 202 LEU A O 1
ATOM 1492 N N . ALA A 1 203 ? -17.086 15.684 11.184 1.00 92.94 203 ALA A N 1
ATOM 1493 C CA . ALA A 1 203 ? -17.953 15.899 12.337 1.00 92.94 203 ALA A CA 1
ATOM 1494 C C . ALA A 1 203 ? -17.347 16.907 13.319 1.00 92.94 203 ALA A C 1
ATOM 1496 O O . ALA A 1 203 ? -18.020 17.850 13.727 1.00 92.94 203 ALA A O 1
ATOM 1497 N N . ALA A 1 204 ? -16.052 16.774 13.627 1.00 90.88 204 ALA A N 1
ATOM 1498 C CA . ALA A 1 204 ? -15.334 17.702 14.502 1.00 90.88 204 ALA A CA 1
ATOM 1499 C C . ALA A 1 204 ? -15.290 19.142 13.958 1.00 90.88 204 ALA A C 1
ATOM 1501 O O . ALA A 1 204 ? -15.133 20.084 14.728 1.00 90.88 204 ALA A O 1
ATOM 1502 N N . ASN A 1 205 ? -15.448 19.319 12.643 1.00 90.56 205 ASN A N 1
ATOM 1503 C CA . ASN A 1 205 ? -15.512 20.629 11.993 1.00 90.56 205 ASN A CA 1
ATOM 1504 C C . ASN A 1 205 ? -16.954 21.087 11.690 1.00 90.56 205 ASN A C 1
ATOM 1506 O O . ASN A 1 205 ? -17.144 22.110 11.036 1.00 90.56 205 ASN A O 1
ATOM 1510 N N . GLY A 1 206 ? -17.973 20.350 12.146 1.00 91.81 206 GLY A N 1
ATOM 1511 C CA . GLY A 1 206 ? -19.384 20.713 11.981 1.00 91.81 206 GLY A CA 1
ATOM 1512 C C . GLY A 1 206 ? -19.944 20.525 10.566 1.00 91.81 206 GLY A C 1
ATOM 1513 O O . GLY A 1 206 ? -20.996 21.080 10.258 1.00 91.81 206 GLY A O 1
ATOM 1514 N N . LEU A 1 207 ? -19.273 19.763 9.692 1.00 93.38 207 LEU A N 1
ATOM 1515 C CA . LEU A 1 207 ? -19.765 19.495 8.330 1.00 93.38 207 LEU A CA 1
ATOM 1516 C C . LEU A 1 207 ? -20.840 18.401 8.301 1.00 93.38 207 LEU A C 1
ATOM 1518 O O . LEU A 1 207 ? -21.686 18.384 7.404 1.00 93.38 207 LEU A O 1
ATOM 1522 N N . ILE A 1 208 ? -20.798 17.483 9.265 1.00 93.94 208 ILE A N 1
ATOM 1523 C CA . ILE A 1 208 ? -21.783 16.414 9.452 1.00 93.94 208 ILE A CA 1
ATOM 1524 C C . ILE A 1 208 ? -22.105 16.259 10.947 1.00 93.94 208 ILE A C 1
ATOM 1526 O O . ILE A 1 208 ? -21.269 16.617 11.779 1.00 93.94 208 ILE A O 1
ATOM 1530 N N . PRO A 1 209 ? -23.279 15.721 11.321 1.00 94.38 209 PRO A N 1
ATOM 1531 C CA . PRO A 1 209 ? -23.587 15.450 12.722 1.00 94.38 209 PRO A CA 1
ATOM 1532 C C . PRO A 1 209 ? -22.625 14.428 13.342 1.00 94.38 209 PRO A C 1
ATOM 1534 O O . PRO A 1 209 ? -22.226 13.456 12.691 1.00 94.38 209 PRO A O 1
ATOM 1537 N N . ILE A 1 210 ? -22.290 14.617 14.620 1.00 91.38 210 ILE A N 1
ATOM 1538 C CA . ILE A 1 210 ? -21.489 13.660 15.397 1.00 91.38 210 ILE A CA 1
ATOM 1539 C C . ILE A 1 210 ? -22.173 12.287 15.378 1.00 91.38 210 ILE A C 1
ATOM 1541 O O . ILE A 1 210 ? -23.390 12.187 15.499 1.00 91.38 210 ILE A O 1
ATOM 1545 N N . GLY A 1 211 ? -21.381 11.230 15.189 1.00 84.88 211 GLY A N 1
ATOM 1546 C CA . GLY A 1 211 ? -21.867 9.850 15.088 1.00 84.88 211 GLY A CA 1
ATOM 1547 C C . GLY A 1 211 ? -22.299 9.433 13.679 1.00 84.88 211 GLY A C 1
ATOM 1548 O O . GLY A 1 211 ? -22.379 8.238 13.405 1.00 84.88 211 GLY A O 1
ATOM 1549 N N . THR A 1 212 ? -22.503 10.374 12.749 1.00 89.62 212 THR A N 1
ATOM 1550 C CA . THR A 1 212 ? -22.748 10.025 11.341 1.00 89.62 212 THR A CA 1
ATOM 1551 C C . THR A 1 212 ? -21.435 9.750 10.619 1.00 89.62 212 THR A C 1
ATOM 1553 O O . THR A 1 212 ? -20.440 10.446 10.826 1.00 89.62 212 THR A O 1
ATOM 1556 N N . ARG A 1 213 ? -21.417 8.711 9.776 1.00 91.88 213 ARG A N 1
ATOM 1557 C CA . ARG A 1 213 ? -20.214 8.308 9.033 1.00 91.88 213 ARG A CA 1
ATOM 1558 C C . ARG A 1 213 ? -20.493 8.007 7.553 1.00 91.88 213 ARG A C 1
ATOM 1560 O O . ARG A 1 213 ? -20.252 6.892 7.103 1.00 91.88 213 ARG A O 1
ATOM 1567 N N . PRO A 1 214 ? -21.054 8.969 6.799 1.00 92.44 214 PRO A N 1
ATOM 1568 C CA . PRO A 1 214 ? -21.561 8.703 5.458 1.00 92.44 214 PRO A CA 1
ATOM 1569 C C . PRO A 1 214 ? -20.488 8.670 4.362 1.00 92.44 214 PRO A C 1
ATOM 1571 O O . PRO A 1 214 ? -20.773 8.166 3.279 1.00 92.44 214 PRO A O 1
ATOM 1574 N N . TYR A 1 215 ? -19.298 9.235 4.598 1.00 93.94 215 TYR A N 1
ATOM 1575 C CA . TYR A 1 215 ? -18.317 9.453 3.535 1.00 93.94 215 TYR A CA 1
ATOM 1576 C C . TYR A 1 215 ? -17.123 8.500 3.583 1.00 93.94 215 TYR A C 1
ATOM 1578 O O . TYR A 1 215 ? -16.588 8.199 4.646 1.00 93.94 215 TYR A O 1
ATOM 1586 N N . ALA A 1 216 ? -16.639 8.121 2.410 1.00 92.62 216 ALA A N 1
ATOM 1587 C CA . ALA A 1 216 ? -15.361 7.472 2.166 1.00 92.62 216 ALA A CA 1
ATOM 1588 C C . ALA A 1 216 ? -14.541 8.294 1.156 1.00 92.62 216 ALA A C 1
ATOM 1590 O O . ALA A 1 216 ? -15.015 9.270 0.565 1.00 92.62 216 ALA A O 1
ATOM 1591 N N . ASN A 1 217 ? -13.281 7.913 0.947 1.00 87.50 217 ASN A N 1
ATOM 1592 C CA . ASN A 1 217 ? -12.426 8.552 -0.057 1.00 87.50 217 ASN A CA 1
ATOM 1593 C C . ASN A 1 217 ? -12.979 8.372 -1.486 1.00 87.50 217 ASN A C 1
ATOM 1595 O O . ASN A 1 217 ? -12.888 9.278 -2.318 1.00 87.50 217 ASN A O 1
ATOM 1599 N N . PHE A 1 218 ? -13.608 7.222 -1.735 1.00 87.06 218 PHE A N 1
ATOM 1600 C CA . PHE A 1 218 ? -14.294 6.864 -2.972 1.00 87.06 218 PHE A CA 1
ATOM 1601 C C . PHE A 1 218 ? -15.677 6.324 -2.663 1.00 87.06 218 PHE A C 1
ATOM 1603 O O . PHE A 1 218 ? -15.967 5.966 -1.527 1.00 87.06 218 PHE A O 1
ATOM 1610 N N . ASP A 1 219 ? -16.508 6.300 -3.693 1.00 91.56 219 ASP A N 1
ATOM 1611 C CA . ASP A 1 219 ? -17.799 5.641 -3.624 1.00 91.56 219 ASP A CA 1
ATOM 1612 C C . ASP A 1 219 ? -17.567 4.135 -3.494 1.00 91.56 219 ASP A C 1
ATOM 1614 O O . ASP A 1 219 ? -16.713 3.589 -4.202 1.00 91.56 219 ASP A O 1
ATOM 1618 N N . CYS A 1 220 ? -18.236 3.492 -2.544 1.00 91.38 220 CYS A N 1
ATOM 1619 C CA . CYS A 1 220 ? -17.993 2.090 -2.240 1.00 91.38 220 CYS A CA 1
ATOM 1620 C C . CYS A 1 220 ? -19.284 1.404 -1.804 1.00 91.38 220 CYS A C 1
ATOM 1622 O O . CYS A 1 220 ? -19.877 1.786 -0.799 1.00 91.38 220 CYS A O 1
ATOM 1624 N N . ASP A 1 221 ? -19.681 0.381 -2.556 1.00 93.88 221 ASP A N 1
ATOM 1625 C CA . ASP A 1 221 ? -20.832 -0.476 -2.276 1.00 93.88 221 ASP A CA 1
ATOM 1626 C C . ASP A 1 221 ? -20.379 -1.851 -1.798 1.00 93.88 221 ASP A C 1
ATOM 1628 O O . ASP A 1 221 ? -19.363 -2.370 -2.266 1.00 93.88 221 ASP A O 1
ATOM 1632 N N . ASP A 1 222 ? -21.173 -2.508 -0.963 1.00 94.00 222 ASP A N 1
ATOM 1633 C CA . ASP A 1 222 ? -20.991 -3.908 -0.585 1.00 94.00 222 ASP A CA 1
ATOM 1634 C C . ASP A 1 222 ? -22.163 -4.787 -1.060 1.00 94.00 222 ASP A C 1
ATOM 1636 O O . ASP A 1 222 ? -23.061 -5.128 -0.284 1.00 94.00 222 ASP A O 1
ATOM 1640 N N . PRO A 1 223 ? -22.171 -5.185 -2.348 1.00 92.62 223 PRO A N 1
ATOM 1641 C CA . PRO A 1 223 ? -23.229 -6.022 -2.908 1.00 92.62 223 PRO A CA 1
ATOM 1642 C C . PRO A 1 223 ? -23.212 -7.474 -2.407 1.00 92.62 223 PRO A C 1
ATOM 1644 O O . PRO A 1 223 ? -24.156 -8.212 -2.687 1.00 92.62 223 PRO A O 1
ATOM 1647 N N . LEU A 1 224 ? -22.147 -7.920 -1.729 1.00 90.75 224 LEU A N 1
ATOM 1648 C CA . LEU A 1 224 ? -22.035 -9.299 -1.239 1.00 90.75 224 LEU A CA 1
ATOM 1649 C C . LEU A 1 224 ? -22.640 -9.495 0.156 1.00 90.75 224 LEU A C 1
ATOM 1651 O O . LEU A 1 224 ? -22.845 -10.639 0.566 1.00 90.75 224 LEU A O 1
ATOM 1655 N N . GLY A 1 225 ? -23.024 -8.407 0.823 1.00 91.88 225 GLY A N 1
ATOM 1656 C CA . GLY A 1 225 ? -23.754 -8.465 2.081 1.00 91.88 225 GLY A CA 1
ATOM 1657 C C . GLY A 1 225 ? -22.859 -8.718 3.301 1.00 91.88 225 GLY A C 1
ATOM 1658 O O . GLY A 1 225 ? -21.640 -8.767 3.187 1.00 91.88 225 GLY A O 1
ATOM 1659 N N . PRO A 1 226 ? -23.467 -8.856 4.492 1.00 92.44 226 PRO A N 1
ATOM 1660 C CA . PRO A 1 226 ? -22.774 -8.729 5.778 1.00 92.44 226 PRO A CA 1
ATOM 1661 C C . PRO A 1 226 ? -21.893 -9.905 6.164 1.00 92.44 226 PRO A C 1
ATOM 1663 O O . PRO A 1 226 ? -21.219 -9.848 7.190 1.00 92.44 226 PRO A O 1
ATOM 1666 N N . VAL A 1 227 ? -21.943 -10.993 5.400 1.00 92.38 227 VAL A N 1
ATOM 1667 C CA . VAL A 1 227 ? -21.210 -12.209 5.729 1.00 92.38 227 VAL A CA 1
ATOM 1668 C C . VAL A 1 227 ? -19.749 -12.012 5.326 1.00 92.38 227 VAL A C 1
ATOM 1670 O O . VAL A 1 227 ? -19.486 -11.857 4.130 1.00 92.38 227 VAL A O 1
ATOM 1673 N N . PRO A 1 228 ? -18.800 -12.066 6.280 1.00 92.69 228 PRO A N 1
ATOM 1674 C CA . PRO A 1 228 ? -17.378 -12.002 5.973 1.00 92.69 228 PRO A CA 1
ATOM 1675 C C . PRO A 1 228 ? -16.979 -12.985 4.868 1.00 92.69 228 PRO A C 1
ATOM 1677 O O . PRO A 1 228 ? -17.365 -14.155 4.880 1.00 92.69 228 PRO A O 1
ATOM 1680 N N . LEU A 1 229 ? -16.166 -12.526 3.917 1.00 89.88 229 LEU A N 1
ATOM 1681 C CA . LEU A 1 229 ? -15.666 -13.350 2.810 1.00 89.88 229 LEU A CA 1
ATOM 1682 C C . LEU A 1 229 ? -14.458 -14.207 3.202 1.00 89.88 229 LEU A C 1
ATOM 1684 O O . LEU A 1 229 ? -13.950 -14.971 2.379 1.00 89.88 229 LEU A O 1
ATOM 1688 N N . THR A 1 230 ? -13.959 -14.037 4.422 1.00 89.38 230 THR A N 1
ATOM 1689 C CA . THR A 1 230 ? -12.777 -14.715 4.941 1.00 89.38 230 THR A CA 1
ATOM 1690 C C . THR A 1 230 ? -12.862 -14.865 6.459 1.00 89.38 230 THR A C 1
ATOM 1692 O O . THR A 1 230 ? -13.672 -14.197 7.101 1.00 89.38 230 THR A O 1
ATOM 1695 N N . GLY A 1 231 ? -11.994 -15.699 7.028 1.00 88.25 231 GLY A N 1
ATOM 1696 C CA . GLY A 1 231 ? -11.980 -16.006 8.454 1.00 88.25 231 GLY A CA 1
ATOM 1697 C C . GLY A 1 231 ? -12.778 -17.266 8.791 1.00 88.25 231 GLY A C 1
ATOM 1698 O O . GLY A 1 231 ? -13.337 -17.946 7.925 1.00 88.25 231 GLY A O 1
ATOM 1699 N N . THR A 1 232 ? -12.796 -17.615 10.076 1.00 88.50 232 THR A N 1
ATOM 1700 C CA . THR A 1 232 ? -13.430 -18.853 10.544 1.00 88.50 232 THR A CA 1
ATOM 1701 C C . THR A 1 232 ? -14.956 -18.764 10.539 1.00 88.50 232 THR A C 1
ATOM 1703 O O . THR A 1 232 ? -15.552 -17.688 10.566 1.00 88.50 232 THR A O 1
ATOM 1706 N N . GLN A 1 233 ? -15.631 -19.916 10.587 1.00 89.81 233 GLN A N 1
ATOM 1707 C CA . GLN A 1 233 ? -17.086 -19.934 10.755 1.00 89.81 233 GLN A CA 1
ATOM 1708 C C . GLN A 1 233 ? -17.523 -19.329 12.103 1.00 89.81 233 GLN A C 1
ATOM 1710 O O . GLN A 1 233 ? -18.626 -18.798 12.202 1.00 89.81 233 GLN A O 1
ATOM 1715 N N . ALA A 1 234 ? -16.679 -19.416 13.139 1.00 90.06 234 ALA A N 1
ATOM 1716 C CA . ALA A 1 234 ? -16.936 -18.773 14.426 1.00 90.06 234 ALA A CA 1
ATOM 1717 C C . ALA A 1 234 ? -16.898 -17.246 14.293 1.00 90.06 234 ALA A C 1
ATOM 1719 O O . ALA A 1 234 ? -17.842 -16.592 14.724 1.00 90.06 234 ALA A O 1
ATOM 1720 N N . TYR A 1 235 ? -15.890 -16.713 13.597 1.00 90.44 235 TYR A N 1
ATOM 1721 C CA . TYR A 1 235 ? -15.793 -15.290 13.271 1.00 90.44 235 TYR A CA 1
ATOM 1722 C C . TYR A 1 235 ? -17.005 -14.803 12.467 1.00 90.44 235 TYR A C 1
ATOM 1724 O O . TYR A 1 235 ? -17.660 -13.845 12.860 1.00 90.44 235 TYR A O 1
ATOM 1732 N N . ALA A 1 236 ? -17.387 -15.513 11.401 1.00 92.12 236 ALA A N 1
ATOM 1733 C CA . ALA A 1 236 ? -18.544 -15.129 10.590 1.00 92.12 236 ALA A CA 1
ATOM 1734 C C . ALA A 1 236 ? -19.861 -15.103 11.391 1.00 92.12 236 ALA A C 1
ATOM 1736 O O . ALA A 1 236 ? -20.693 -14.221 11.179 1.00 92.12 236 ALA A O 1
ATOM 1737 N N . ARG A 1 237 ? -20.054 -16.052 12.323 1.00 92.25 237 ARG A N 1
ATOM 1738 C CA . ARG A 1 237 ? -21.207 -16.040 13.239 1.00 92.25 237 ARG A CA 1
ATOM 1739 C C . ARG A 1 237 ? -21.153 -14.855 14.196 1.00 92.25 237 ARG A C 1
ATOM 1741 O O . ARG A 1 237 ? -22.166 -14.183 14.355 1.00 92.25 237 ARG A O 1
ATOM 1748 N N . TRP A 1 238 ? -19.987 -14.601 14.784 1.00 91.88 238 TRP A N 1
ATOM 1749 C CA . TRP A 1 238 ? -19.783 -13.496 15.713 1.00 91.88 238 TRP A CA 1
ATOM 1750 C C . TRP A 1 238 ? -20.048 -12.139 15.047 1.00 91.88 238 TRP A C 1
ATOM 1752 O O . TRP A 1 238 ? -20.845 -11.366 15.566 1.00 91.88 238 TRP A O 1
ATOM 1762 N N . VAL A 1 239 ? -19.503 -11.884 13.849 1.00 92.88 239 VAL A N 1
ATOM 1763 C CA . VAL A 1 239 ? -19.761 -10.640 13.095 1.00 92.88 239 VAL A CA 1
ATOM 1764 C C . VAL A 1 239 ? -21.254 -10.472 12.807 1.00 92.88 239 VAL A C 1
ATOM 1766 O O . VAL A 1 239 ? -21.810 -9.392 13.006 1.00 92.88 239 VAL A O 1
ATOM 1769 N N . ALA A 1 240 ? -21.927 -11.538 12.361 1.00 92.88 240 ALA A N 1
ATOM 1770 C CA . ALA A 1 240 ? -23.357 -11.488 12.067 1.00 92.88 240 ALA A CA 1
ATOM 1771 C C . ALA A 1 240 ? -24.193 -11.150 13.313 1.00 92.88 240 ALA A C 1
ATOM 1773 O O . ALA A 1 240 ? -25.105 -10.325 13.238 1.00 92.88 240 ALA A O 1
ATOM 1774 N N . GLU A 1 241 ? -23.867 -11.752 14.456 1.00 92.38 241 GLU A N 1
ATOM 1775 C CA . GLU A 1 241 ? -24.511 -11.455 15.734 1.00 92.38 241 GLU A CA 1
ATOM 1776 C C . GLU A 1 241 ? -24.203 -10.028 16.207 1.00 92.38 241 GLU A C 1
ATOM 1778 O O . GLU A 1 241 ? -25.111 -9.315 16.633 1.00 92.38 241 GLU A O 1
ATOM 1783 N N . ALA A 1 242 ? -22.964 -9.563 16.039 1.00 92.12 242 ALA A N 1
ATOM 1784 C CA . ALA A 1 242 ? -22.533 -8.235 16.467 1.00 92.12 242 ALA A CA 1
ATOM 1785 C C . ALA A 1 242 ? -23.257 -7.144 15.679 1.00 92.12 242 ALA A C 1
ATOM 1787 O O . ALA A 1 242 ? -23.710 -6.150 16.248 1.00 92.12 242 ALA A O 1
ATOM 1788 N N . ILE A 1 243 ? -23.434 -7.348 14.374 1.00 92.75 243 ILE A N 1
ATOM 1789 C CA . ILE A 1 243 ? -24.237 -6.459 13.532 1.00 92.75 243 ILE A CA 1
ATOM 1790 C C . ILE A 1 243 ? -25.706 -6.494 13.973 1.00 92.75 243 ILE A C 1
ATOM 1792 O O . ILE A 1 243 ? -26.325 -5.442 14.126 1.00 92.75 243 ILE A O 1
ATOM 1796 N N . ALA A 1 244 ? -26.270 -7.684 14.207 1.00 92.25 244 ALA A N 1
ATOM 1797 C CA . ALA A 1 244 ? -27.675 -7.835 14.590 1.00 92.25 244 ALA A CA 1
ATOM 1798 C C . ALA A 1 244 ? -28.003 -7.173 15.940 1.00 92.25 244 ALA A C 1
ATOM 1800 O O . ALA A 1 244 ? -29.095 -6.627 16.103 1.00 92.25 244 ALA A O 1
ATOM 1801 N N . GLN A 1 245 ? -27.063 -7.187 16.887 1.00 91.25 245 GLN A N 1
ATOM 1802 C CA . GLN A 1 245 ? -27.211 -6.554 18.200 1.00 91.25 245 GLN A CA 1
ATOM 1803 C C . GLN A 1 245 ? -26.816 -5.064 18.213 1.00 91.25 245 GLN A C 1
ATOM 1805 O O . GLN A 1 245 ? -26.932 -4.407 19.245 1.00 91.25 245 GLN A O 1
ATOM 1810 N N . GLY A 1 246 ? -26.371 -4.502 17.082 1.00 89.56 246 GLY A N 1
ATOM 1811 C CA . GLY A 1 246 ? -25.923 -3.105 16.996 1.00 89.56 246 GLY A CA 1
ATOM 1812 C C . GLY A 1 246 ? -24.563 -2.841 17.651 1.00 89.56 246 GLY A C 1
ATOM 1813 O O . GLY A 1 246 ? -24.191 -1.687 17.850 1.00 89.56 246 GLY A O 1
ATOM 1814 N N . CYS A 1 247 ? -23.830 -3.907 17.963 1.00 89.50 247 CYS A N 1
ATOM 1815 C CA . CYS A 1 247 ? -22.471 -3.894 18.484 1.00 89.50 247 CYS A CA 1
ATOM 1816 C C . CYS A 1 247 ? -21.451 -3.442 17.432 1.00 89.50 247 CYS A C 1
ATOM 1818 O O . CYS A 1 247 ? -20.534 -2.682 17.731 1.00 89.50 247 CYS A O 1
ATOM 1820 N N . ILE A 1 248 ? -21.656 -3.867 16.183 1.00 90.50 248 ILE A N 1
ATOM 1821 C CA . ILE A 1 248 ? -20.880 -3.427 15.025 1.00 90.50 248 ILE A CA 1
ATOM 1822 C C . ILE A 1 248 ? -21.777 -2.610 14.095 1.00 90.50 248 ILE A C 1
ATOM 1824 O O . ILE A 1 248 ? -22.784 -3.091 13.578 1.00 90.50 248 ILE A O 1
ATOM 1828 N N . ASP A 1 249 ? -21.369 -1.368 13.834 1.00 89.50 249 ASP A N 1
ATOM 1829 C CA . ASP A 1 249 ? -21.921 -0.554 12.744 1.00 89.50 249 ASP A CA 1
ATOM 1830 C C . ASP A 1 249 ? -21.265 -0.991 11.430 1.00 89.50 249 ASP A C 1
ATOM 1832 O O . ASP A 1 249 ? -20.058 -0.804 11.250 1.00 89.50 249 ASP A O 1
ATOM 1836 N N . ARG A 1 250 ? -22.063 -1.550 10.517 1.00 92.69 250 ARG A N 1
ATOM 1837 C CA . ARG A 1 250 ? -21.671 -1.939 9.157 1.00 92.69 250 ARG A CA 1
ATOM 1838 C C . ARG A 1 250 ? -22.466 -1.114 8.147 1.00 92.69 250 ARG A C 1
ATOM 1840 O O . ARG A 1 250 ? -23.652 -0.850 8.340 1.00 92.69 250 ARG A O 1
ATOM 1847 N N . ARG A 1 251 ? -21.829 -0.728 7.042 1.00 93.38 251 ARG A N 1
ATOM 1848 C CA . ARG A 1 251 ? -22.469 -0.006 5.936 1.00 93.38 251 ARG A CA 1
ATOM 1849 C C . ARG A 1 251 ? -22.594 -0.896 4.703 1.00 93.38 251 ARG A C 1
ATOM 1851 O O . ARG A 1 251 ? -21.661 -1.608 4.361 1.00 93.38 251 ARG A O 1
ATOM 1858 N N . ASP A 1 252 ? -23.725 -0.803 4.010 1.00 94.69 252 ASP A N 1
ATOM 1859 C CA . ASP A 1 252 ? -23.865 -1.373 2.661 1.00 94.69 252 ASP A CA 1
ATOM 1860 C C . ASP A 1 252 ? -23.293 -0.437 1.588 1.00 94.69 252 ASP A C 1
ATOM 1862 O O . ASP A 1 252 ? -22.948 -0.875 0.496 1.00 94.69 252 ASP A O 1
ATOM 1866 N N . HIS A 1 253 ? -23.194 0.857 1.903 1.00 94.88 253 HIS A N 1
ATOM 1867 C CA . HIS A 1 253 ? -22.707 1.890 1.001 1.00 94.88 253 HIS A CA 1
ATOM 1868 C C . HIS A 1 253 ? -21.986 3.004 1.767 1.00 94.88 253 HIS A C 1
ATOM 1870 O O . HIS A 1 253 ? -22.423 3.427 2.844 1.00 94.88 253 HIS A O 1
ATOM 1876 N N . ALA A 1 254 ? -20.918 3.525 1.171 1.00 93.88 254 ALA A N 1
ATOM 1877 C CA . ALA A 1 254 ? -20.224 4.729 1.594 1.00 93.88 254 ALA A CA 1
ATOM 1878 C C . ALA A 1 254 ? -20.101 5.707 0.422 1.00 93.88 254 ALA A C 1
ATOM 1880 O O . ALA A 1 254 ? -19.547 5.376 -0.626 1.00 93.88 254 ALA A O 1
ATOM 1881 N N . MET A 1 255 ? -20.560 6.941 0.631 1.00 94.88 255 MET A N 1
ATOM 1882 C CA . MET A 1 255 ? -20.536 7.966 -0.407 1.00 94.88 255 MET A CA 1
ATOM 1883 C C . MET A 1 255 ? -1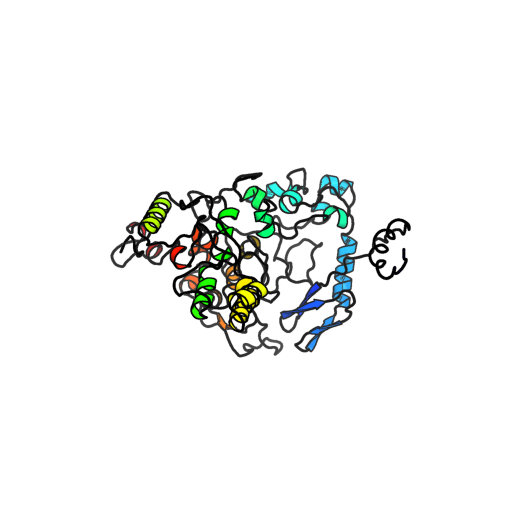9.131 8.525 -0.577 1.00 94.88 255 MET A C 1
ATOM 1885 O O . MET A 1 255 ? -18.438 8.820 0.400 1.00 94.88 255 MET A O 1
ATOM 1889 N N . ARG A 1 256 ? -18.729 8.821 -1.809 1.00 93.00 256 ARG A N 1
ATOM 1890 C CA . ARG A 1 256 ? -17.500 9.594 -2.025 1.00 93.00 256 ARG A CA 1
ATOM 1891 C C . ARG A 1 256 ? -17.567 10.965 -1.339 1.00 93.00 256 ARG A C 1
ATOM 1893 O O . ARG A 1 256 ? -18.528 11.715 -1.516 1.00 93.00 256 ARG A O 1
ATOM 1900 N N . LEU A 1 257 ? -16.490 11.354 -0.657 1.00 92.50 257 LEU A N 1
ATOM 1901 C CA . LEU A 1 257 ? -16.300 12.722 -0.175 1.00 92.50 257 LEU A CA 1
ATOM 1902 C C . LEU A 1 257 ? -16.456 13.735 -1.331 1.00 92.50 257 LEU A C 1
ATOM 1904 O O . LEU A 1 257 ? -15.761 13.583 -2.346 1.00 92.50 257 LEU A O 1
ATOM 1908 N N . PRO A 1 258 ? -17.283 14.792 -1.196 1.00 92.94 258 PRO A N 1
ATOM 1909 C CA . PRO A 1 258 ? -17.473 15.779 -2.255 1.00 92.94 258 PRO A CA 1
ATOM 1910 C C . PRO A 1 258 ? -16.155 16.409 -2.727 1.00 92.94 258 PRO A C 1
ATOM 1912 O O . PRO A 1 258 ? -15.188 16.525 -1.966 1.00 92.94 258 PRO A O 1
ATOM 1915 N N . THR A 1 259 ? -16.095 16.817 -3.996 1.00 92.00 259 THR A N 1
ATOM 1916 C CA . THR A 1 259 ? -14.984 17.647 -4.492 1.00 92.00 259 THR A CA 1
ATOM 1917 C C . THR A 1 259 ? -14.980 19.007 -3.790 1.00 92.00 259 THR A C 1
ATOM 1919 O O . THR A 1 259 ? -15.957 19.382 -3.149 1.00 92.00 259 THR A O 1
ATOM 1922 N N . GLY A 1 260 ? -13.897 19.783 -3.918 1.00 90.62 260 GLY A N 1
ATOM 1923 C CA . GLY A 1 260 ? -13.854 21.135 -3.348 1.00 90.62 260 GLY A CA 1
ATOM 1924 C C . GLY A 1 260 ? -14.981 22.038 -3.870 1.00 90.62 260 GLY A C 1
ATOM 1925 O O . GLY A 1 260 ? -15.561 22.796 -3.103 1.00 90.62 260 GLY A O 1
ATOM 1926 N N . GLU A 1 261 ? -15.341 21.916 -5.148 1.00 92.25 261 GLU A N 1
ATOM 1927 C CA . GLU A 1 261 ? -16.463 22.641 -5.758 1.00 92.25 261 GLU A CA 1
ATOM 1928 C C . GLU A 1 261 ? -17.811 22.207 -5.169 1.00 92.25 261 GLU A C 1
ATOM 1930 O O . GLU A 1 261 ? -18.534 23.034 -4.621 1.00 92.25 261 GLU A O 1
ATOM 1935 N N . GLN A 1 262 ? -18.084 20.900 -5.144 1.00 94.88 262 GLN A N 1
ATOM 1936 C CA . GLN A 1 262 ? -19.306 20.347 -4.546 1.00 94.88 262 GLN A CA 1
ATOM 1937 C C . GLN A 1 262 ? -19.412 20.672 -3.047 1.00 94.88 262 GLN A C 1
ATOM 1939 O O . GLN A 1 262 ? -20.494 20.915 -2.519 1.00 94.88 262 GLN A O 1
ATOM 1944 N N . ALA A 1 263 ? -18.282 20.697 -2.336 1.00 94.62 263 ALA A N 1
ATOM 1945 C CA . ALA A 1 263 ? -18.230 21.082 -0.934 1.00 94.62 263 ALA A CA 1
ATOM 1946 C C . ALA A 1 263 ? -18.560 22.567 -0.736 1.00 94.62 263 ALA A C 1
ATOM 1948 O O . ALA A 1 263 ? -19.231 22.910 0.236 1.00 94.62 263 ALA A O 1
ATOM 1949 N N . ARG A 1 264 ? -18.120 23.447 -1.648 1.00 95.06 264 ARG A N 1
ATOM 1950 C CA . ARG A 1 264 ? -18.466 24.879 -1.624 1.00 95.06 264 ARG A CA 1
ATOM 1951 C C . ARG A 1 264 ? -19.953 25.094 -1.841 1.00 95.06 264 ARG A C 1
ATOM 1953 O O . ARG A 1 264 ? -20.532 25.908 -1.133 1.00 95.06 264 ARG A O 1
ATOM 1960 N N . GLU A 1 265 ? -20.558 24.358 -2.764 1.00 96.38 265 GLU A N 1
ATOM 1961 C CA . GLU A 1 265 ? -22.007 24.397 -2.988 1.00 96.38 265 GLU A CA 1
ATOM 1962 C C . GLU A 1 265 ? -22.779 23.890 -1.765 1.00 96.38 265 GLU A C 1
ATOM 1964 O O . GLU A 1 265 ? -23.769 24.495 -1.362 1.00 96.38 265 GLU A O 1
ATOM 1969 N N . ARG A 1 266 ? -22.306 22.803 -1.143 1.00 94.44 266 ARG A N 1
ATOM 1970 C CA . ARG A 1 266 ? -23.002 22.148 -0.030 1.00 94.44 266 ARG A CA 1
ATOM 1971 C C . ARG A 1 266 ? -22.868 22.868 1.311 1.00 94.44 266 ARG A C 1
ATOM 1973 O O . ARG A 1 266 ? -23.836 22.912 2.064 1.00 94.44 266 ARG A O 1
ATOM 1980 N N . TRP A 1 267 ? -21.677 23.362 1.643 1.00 94.88 267 TRP A N 1
ATOM 1981 C CA . TRP A 1 267 ? -21.361 23.891 2.978 1.00 94.88 267 TRP A CA 1
ATOM 1982 C C . TRP A 1 267 ? -20.890 25.348 2.983 1.00 94.88 267 TRP A C 1
ATOM 1984 O O . TRP A 1 267 ? -20.753 25.929 4.057 1.00 94.88 267 TRP A O 1
ATOM 1994 N N . GLY A 1 268 ? -20.636 25.953 1.820 1.00 94.38 268 GLY A N 1
ATOM 1995 C CA . GLY A 1 268 ? -20.075 27.299 1.739 1.00 94.38 268 GLY A CA 1
ATOM 1996 C C . GLY A 1 268 ? -18.619 27.395 2.214 1.00 94.38 268 GLY A C 1
ATOM 1997 O O . GLY A 1 268 ? -17.955 26.407 2.541 1.00 94.38 268 GLY A O 1
ATOM 1998 N N . LEU A 1 269 ? -18.091 28.619 2.207 1.00 91.56 269 LEU A N 1
ATOM 1999 C CA . LEU A 1 269 ? -16.792 28.944 2.801 1.00 91.56 269 LEU A CA 1
ATOM 2000 C C . LEU A 1 269 ? -16.992 29.443 4.244 1.00 91.56 269 LEU A C 1
ATOM 2002 O O . LEU A 1 269 ? -17.955 30.171 4.483 1.00 91.56 269 LEU A O 1
ATOM 2006 N N . PRO A 1 270 ? -16.069 29.133 5.178 1.00 90.62 270 PRO A N 1
ATOM 2007 C CA . PRO A 1 270 ? -14.790 28.441 4.975 1.00 90.62 270 PRO A CA 1
ATOM 2008 C C . PRO A 1 270 ? -14.857 26.903 5.044 1.00 90.62 270 PRO A C 1
ATOM 2010 O O . PRO A 1 270 ? -13.846 26.253 4.790 1.00 90.62 270 PRO A O 1
ATOM 2013 N N . GLN A 1 271 ? -16.003 26.294 5.354 1.00 90.06 271 GLN A N 1
ATOM 2014 C CA . GLN A 1 271 ? -16.138 24.849 5.606 1.00 90.06 271 GLN A CA 1
ATOM 2015 C C . GLN A 1 271 ? -15.647 23.991 4.433 1.00 90.06 271 GLN A C 1
ATOM 2017 O O . GLN A 1 271 ? -14.960 22.989 4.631 1.00 90.06 271 GLN A O 1
ATOM 2022 N N . ALA A 1 272 ? -15.917 24.408 3.198 1.00 91.56 272 ALA A N 1
ATOM 2023 C CA . ALA A 1 272 ? -15.426 23.707 2.018 1.00 91.56 272 ALA A CA 1
ATOM 2024 C C . ALA A 1 272 ? -13.891 23.673 1.909 1.00 91.56 272 ALA A C 1
ATOM 2026 O O . ALA A 1 272 ? -13.343 22.742 1.316 1.00 91.56 272 ALA A O 1
ATOM 2027 N N . MET A 1 273 ? -13.184 24.638 2.514 1.00 90.62 273 MET A N 1
ATOM 2028 C CA . MET A 1 273 ? -11.719 24.620 2.572 1.00 90.62 273 MET A CA 1
ATOM 2029 C C . MET A 1 273 ? -11.210 23.444 3.400 1.00 90.62 273 MET A C 1
ATOM 2031 O O . MET A 1 273 ? -10.171 22.889 3.062 1.00 90.62 273 MET A O 1
ATOM 2035 N N . MET A 1 274 ? -11.939 23.023 4.439 1.00 90.12 274 MET A N 1
ATOM 2036 C CA . MET A 1 274 ? -11.580 21.831 5.207 1.00 90.12 274 MET A CA 1
ATOM 2037 C C . MET A 1 274 ? -11.695 20.565 4.345 1.00 90.12 274 MET A C 1
ATOM 2039 O O . MET A 1 274 ? -10.790 19.734 4.352 1.00 90.12 274 MET A O 1
ATOM 2043 N N . VAL A 1 275 ? -12.750 20.430 3.535 1.00 91.62 275 VAL A N 1
ATOM 2044 C CA . VAL A 1 275 ? -12.890 19.282 2.616 1.00 91.62 275 VAL A CA 1
ATOM 2045 C C . VAL A 1 275 ? -11.755 19.255 1.595 1.00 91.62 275 VAL A C 1
ATOM 2047 O O . VAL A 1 275 ? -11.129 18.216 1.385 1.00 91.62 275 VAL A O 1
ATOM 2050 N N . ASP A 1 276 ? -11.457 20.398 0.981 1.00 89.25 276 ASP A N 1
ATOM 2051 C CA . ASP A 1 276 ? -10.375 20.505 0.003 1.00 89.25 276 ASP A CA 1
ATOM 2052 C C . ASP A 1 276 ? -8.999 20.232 0.635 1.00 89.25 276 ASP A C 1
ATOM 2054 O O . ASP A 1 276 ? -8.200 19.465 0.089 1.00 89.25 276 ASP A O 1
ATOM 2058 N N . TYR A 1 277 ? -8.753 20.774 1.832 1.00 88.88 277 TYR A N 1
ATOM 2059 C CA . TYR A 1 277 ? -7.549 20.506 2.616 1.00 88.88 277 TYR A CA 1
ATOM 2060 C C . TYR A 1 277 ? -7.418 19.019 2.943 1.00 88.88 277 TYR A C 1
ATOM 2062 O O . TYR A 1 277 ? -6.369 18.429 2.693 1.00 88.88 277 TYR A O 1
ATOM 2070 N N . TYR A 1 278 ? -8.486 18.382 3.425 1.00 87.19 278 TYR A N 1
ATOM 2071 C CA . TYR A 1 278 ? -8.488 16.955 3.724 1.00 87.19 278 TYR A CA 1
ATOM 2072 C C . TYR A 1 278 ? -8.115 16.125 2.496 1.00 87.19 278 TYR A C 1
ATOM 2074 O O . TYR A 1 278 ? -7.236 15.267 2.568 1.00 87.19 278 TYR A O 1
ATOM 2082 N N . ARG A 1 279 ? -8.731 16.404 1.344 1.00 85.69 279 ARG A N 1
ATOM 2083 C CA . ARG A 1 279 ? -8.459 15.677 0.095 1.00 85.69 279 ARG A CA 1
ATOM 2084 C C . ARG A 1 279 ? -6.997 15.797 -0.339 1.00 85.69 279 ARG A C 1
ATOM 2086 O O . ARG A 1 279 ? -6.409 14.814 -0.782 1.00 85.69 279 ARG A O 1
ATOM 2093 N N . LYS A 1 280 ? -6.402 16.984 -0.198 1.00 82.44 280 LYS A N 1
ATOM 2094 C CA . LYS A 1 280 ? -5.029 17.274 -0.648 1.00 82.44 280 LYS A CA 1
ATOM 2095 C C . LYS A 1 280 ? -3.958 16.835 0.356 1.00 82.44 280 LYS A C 1
ATOM 2097 O O . LYS A 1 280 ? -2.884 16.367 -0.036 1.00 82.44 280 LYS A O 1
ATOM 2102 N N . GLU A 1 281 ? -4.239 16.949 1.652 1.00 81.06 281 GLU A N 1
ATOM 2103 C CA . GLU A 1 281 ? -3.251 16.731 2.712 1.00 81.06 281 GLU A CA 1
ATOM 2104 C C . GLU A 1 281 ? -3.422 15.421 3.486 1.00 81.06 281 GLU A C 1
ATOM 2106 O O . GLU A 1 281 ? -2.412 14.838 3.896 1.00 81.06 281 GLU A O 1
ATOM 2111 N N . CYS A 1 282 ? -4.654 14.934 3.653 1.00 78.12 282 CYS A N 1
ATOM 2112 C CA . CYS A 1 282 ? -4.981 13.782 4.499 1.00 78.12 282 CYS A CA 1
ATOM 2113 C C . CYS A 1 282 ? -5.332 12.525 3.687 1.00 78.12 282 CYS A C 1
ATOM 2115 O O . CYS A 1 282 ? -4.860 11.437 4.015 1.00 78.12 282 CYS A O 1
ATOM 2117 N N . ALA A 1 283 ? -6.097 12.662 2.601 1.00 77.62 283 ALA A N 1
ATOM 2118 C CA . ALA A 1 283 ? -6.588 11.531 1.804 1.00 77.62 283 ALA A CA 1
ATOM 2119 C C . ALA A 1 283 ? -5.550 10.922 0.845 1.00 77.62 283 ALA A C 1
ATOM 2121 O O . ALA A 1 283 ? -5.803 9.919 0.180 1.00 77.62 283 ALA A O 1
ATOM 2122 N N . ARG A 1 284 ? -4.347 11.501 0.789 1.00 74.00 284 ARG A N 1
ATOM 2123 C CA . ARG A 1 284 ? -3.246 11.050 -0.077 1.00 74.00 284 ARG A CA 1
ATOM 2124 C C . ARG A 1 284 ? -2.557 9.758 0.373 1.00 74.00 284 ARG A C 1
ATOM 2126 O O . ARG A 1 284 ? -1.784 9.192 -0.396 1.00 74.00 284 ARG A O 1
ATOM 2133 N N . CYS A 1 285 ? -2.744 9.357 1.632 1.00 75.06 285 CYS A N 1
ATOM 2134 C CA . CYS A 1 285 ? -2.032 8.218 2.217 1.00 75.06 285 CYS A CA 1
ATOM 2135 C C . CYS A 1 285 ? -2.747 6.881 1.993 1.00 75.06 285 CYS A C 1
ATOM 2137 O O . CYS A 1 285 ? -2.096 5.844 2.084 1.00 75.06 285 CYS A O 1
ATOM 2139 N N . HIS A 1 286 ? -4.046 6.906 1.689 1.00 80.19 286 HIS A N 1
ATOM 2140 C CA . HIS A 1 286 ? -4.872 5.710 1.541 1.00 80.19 286 HIS A CA 1
ATOM 2141 C C . HIS A 1 286 ? -4.639 5.036 0.184 1.00 80.19 286 HIS A C 1
ATOM 2143 O O . HIS A 1 286 ? -4.190 5.682 -0.767 1.00 80.19 286 HIS A O 1
ATOM 2149 N N . ASN A 1 287 ? -4.881 3.725 0.121 1.00 87.12 287 ASN A N 1
ATOM 2150 C CA . ASN A 1 287 ? -4.226 2.767 -0.783 1.00 87.12 287 ASN A CA 1
ATOM 2151 C C . ASN A 1 287 ? -4.383 3.021 -2.304 1.00 87.12 287 ASN A C 1
ATOM 2153 O O . ASN A 1 287 ? -3.746 2.376 -3.126 1.00 87.12 287 ASN A O 1
ATOM 2157 N N . TRP A 1 288 ? -5.181 4.001 -2.709 1.00 88.12 288 TRP A N 1
ATOM 2158 C CA . TRP A 1 288 ? -5.466 4.357 -4.102 1.00 88.12 288 TRP A CA 1
ATOM 2159 C C . TRP A 1 288 ? -4.410 5.240 -4.782 1.00 88.12 288 TRP A C 1
ATOM 2161 O O . TRP A 1 288 ? -4.544 5.574 -5.957 1.00 88.12 288 TRP A O 1
ATOM 2171 N N . GLY A 1 289 ? -3.368 5.668 -4.068 1.00 88.00 289 GLY A N 1
ATOM 2172 C CA . GLY A 1 289 ? -2.328 6.530 -4.629 1.00 88.00 289 GLY A CA 1
ATOM 2173 C C . GLY A 1 289 ? -0.962 6.277 -4.012 1.00 88.00 289 GLY A C 1
ATOM 2174 O O . GLY A 1 289 ? -0.861 5.784 -2.893 1.00 88.00 289 GLY A O 1
ATOM 2175 N N . ALA A 1 290 ? 0.099 6.640 -4.735 1.00 87.00 290 ALA A N 1
ATOM 2176 C CA . ALA A 1 290 ? 1.499 6.450 -4.332 1.00 87.00 290 ALA A CA 1
ATOM 2177 C C . ALA A 1 290 ? 1.984 7.414 -3.222 1.00 87.00 290 ALA A C 1
ATOM 2179 O O . ALA A 1 290 ? 3.141 7.350 -2.814 1.00 87.00 290 ALA A O 1
ATOM 2180 N N . GLY A 1 291 ? 1.126 8.322 -2.745 1.00 86.75 291 GLY A N 1
ATOM 2181 C CA . GLY A 1 291 ? 1.475 9.294 -1.710 1.00 86.75 291 GLY A CA 1
ATOM 2182 C C . GLY A 1 291 ? 2.457 10.378 -2.174 1.00 86.75 291 GLY A C 1
ATOM 2183 O O . GLY A 1 291 ? 2.583 10.686 -3.363 1.00 86.75 291 GLY A O 1
ATOM 2184 N N . LYS A 1 292 ? 3.139 11.004 -1.207 1.00 85.12 292 LYS A N 1
ATOM 2185 C CA . LYS A 1 292 ? 4.113 12.074 -1.460 1.00 85.12 292 LYS A CA 1
ATOM 2186 C C . LYS A 1 292 ? 5.403 11.520 -2.051 1.00 85.12 292 LYS A C 1
ATOM 2188 O O . LYS A 1 292 ? 5.917 10.490 -1.628 1.00 85.12 292 LYS A O 1
ATOM 2193 N N . ASN A 1 293 ? 5.996 12.277 -2.972 1.00 86.44 293 ASN A N 1
ATOM 2194 C CA . ASN A 1 293 ? 7.351 12.000 -3.428 1.00 86.44 293 ASN A CA 1
ATOM 2195 C C . ASN A 1 293 ? 8.389 12.549 -2.438 1.00 86.44 293 ASN A C 1
ATOM 2197 O O . ASN A 1 293 ? 9.052 13.547 -2.715 1.00 86.44 293 ASN A O 1
ATOM 2201 N N . GLN A 1 294 ? 8.504 11.931 -1.268 1.00 88.81 294 GLN A N 1
ATOM 2202 C CA . GLN A 1 294 ? 9.426 12.350 -0.214 1.00 88.81 294 GLN A CA 1
ATOM 2203 C C . GLN A 1 294 ? 10.218 11.154 0.315 1.00 88.81 294 GLN A C 1
ATOM 2205 O O . GLN A 1 294 ? 9.715 10.034 0.347 1.00 88.81 294 GLN A O 1
ATOM 2210 N N . ARG A 1 295 ? 11.465 11.387 0.738 1.00 92.12 295 ARG A N 1
ATOM 2211 C CA . ARG A 1 295 ? 12.296 10.371 1.391 1.00 92.12 295 ARG A CA 1
ATOM 2212 C C . ARG A 1 295 ? 11.547 9.736 2.570 1.00 92.12 295 ARG A C 1
ATOM 2214 O O . ARG A 1 295 ? 11.034 10.452 3.428 1.00 92.12 295 ARG A O 1
ATOM 2221 N N . GLY A 1 296 ? 11.479 8.409 2.588 1.00 90.94 296 GLY A N 1
ATOM 2222 C CA . GLY A 1 296 ? 10.674 7.617 3.526 1.00 90.94 296 GLY A CA 1
ATOM 2223 C C . GLY A 1 296 ? 9.215 7.397 3.100 1.00 90.94 296 GLY A C 1
ATOM 2224 O O . GLY A 1 296 ? 8.656 6.360 3.421 1.00 90.94 296 GLY A O 1
ATOM 2225 N N . ASP A 1 297 ? 8.605 8.298 2.326 1.00 90.62 297 ASP A N 1
ATOM 2226 C CA . ASP A 1 297 ? 7.183 8.202 1.934 1.00 90.62 297 ASP A CA 1
ATOM 2227 C C . ASP A 1 297 ? 6.978 7.518 0.572 1.00 90.62 297 ASP A C 1
ATOM 2229 O O . ASP A 1 297 ? 5.873 7.088 0.251 1.00 90.62 297 ASP A O 1
ATOM 2233 N N . ARG A 1 298 ? 8.021 7.429 -0.264 1.00 90.31 298 ARG A N 1
ATOM 2234 C CA . ARG A 1 298 ? 7.932 6.871 -1.628 1.00 90.31 298 ARG A CA 1
ATOM 2235 C C . ARG A 1 298 ? 7.529 5.398 -1.602 1.00 90.31 298 ARG A C 1
ATOM 2237 O O . ARG A 1 298 ? 8.178 4.601 -0.938 1.00 90.31 298 ARG A O 1
ATOM 2244 N N . ARG A 1 299 ? 6.510 5.025 -2.369 1.00 92.19 299 ARG A N 1
ATOM 2245 C CA . ARG A 1 299 ? 6.031 3.641 -2.508 1.00 92.19 299 ARG A CA 1
ATOM 2246 C C . ARG A 1 299 ? 5.177 3.487 -3.766 1.00 92.19 299 ARG A C 1
ATOM 2248 O O . ARG A 1 299 ? 4.855 4.478 -4.425 1.00 92.19 299 ARG A O 1
ATOM 2255 N N . GLY A 1 300 ? 4.788 2.252 -4.073 1.00 91.62 300 GLY A N 1
ATOM 2256 C CA . GLY A 1 300 ? 3.717 1.970 -5.026 1.00 91.62 300 GLY A CA 1
ATOM 2257 C C . GLY A 1 300 ? 2.338 2.378 -4.494 1.00 91.62 300 GLY A C 1
ATOM 2258 O O . GLY A 1 300 ? 2.175 2.737 -3.325 1.00 91.62 300 GLY A O 1
ATOM 2259 N N . SER A 1 301 ? 1.339 2.328 -5.368 1.00 92.31 301 SER A N 1
ATOM 2260 C CA . SER A 1 301 ? -0.091 2.379 -5.035 1.00 92.31 301 SER A CA 1
ATOM 2261 C C . SER A 1 301 ? -0.677 0.967 -4.979 1.00 92.31 301 SER A C 1
ATOM 2263 O O . SER A 1 301 ? -0.102 0.023 -5.529 1.00 92.31 301 SER A O 1
ATOM 2265 N N . GLY A 1 302 ? -1.828 0.832 -4.329 1.00 93.50 302 GLY A N 1
ATOM 2266 C CA . GLY A 1 302 ? -2.555 -0.416 -4.155 1.00 93.50 302 GLY A CA 1
ATOM 2267 C C . GLY A 1 302 ? -1.736 -1.484 -3.450 1.00 93.50 302 GLY A C 1
ATOM 2268 O O . GLY A 1 302 ? -0.981 -1.196 -2.524 1.00 93.50 302 GLY A O 1
ATOM 2269 N N . CYS A 1 303 ? -1.832 -2.733 -3.898 1.00 94.00 303 CYS A N 1
ATOM 2270 C CA . CYS A 1 303 ? -1.137 -3.846 -3.251 1.00 94.00 303 CYS A CA 1
ATOM 2271 C C . CYS A 1 303 ? 0.389 -3.613 -3.208 1.00 94.00 303 CYS A C 1
ATOM 2273 O O . CYS A 1 303 ? 1.042 -3.989 -2.238 1.00 94.00 303 CYS A O 1
ATOM 2275 N N . ALA A 1 304 ? 0.965 -2.912 -4.196 1.00 94.56 304 ALA A N 1
ATOM 2276 C CA . ALA A 1 304 ? 2.388 -2.559 -4.209 1.00 94.56 304 ALA A CA 1
ATOM 2277 C C . ALA A 1 304 ? 2.785 -1.543 -3.128 1.00 94.56 304 ALA A C 1
ATOM 2279 O O . ALA A 1 304 ? 3.969 -1.427 -2.819 1.00 94.56 304 ALA A O 1
ATOM 2280 N N . GLY A 1 305 ? 1.833 -0.817 -2.539 1.00 93.25 305 GLY A N 1
ATOM 2281 C CA . GLY A 1 305 ? 2.093 0.082 -1.416 1.00 93.25 305 GLY A CA 1
ATOM 2282 C C . GLY A 1 305 ? 2.643 -0.641 -0.184 1.00 93.25 305 GLY A C 1
ATOM 2283 O O . GLY A 1 305 ? 3.452 -0.055 0.533 1.00 93.25 305 GLY A O 1
ATOM 2284 N N . CYS A 1 306 ? 2.261 -1.907 0.008 1.00 92.56 306 CYS A N 1
ATOM 2285 C CA . CYS A 1 306 ? 2.711 -2.756 1.115 1.00 92.56 306 CYS A CA 1
ATOM 2286 C C . CYS A 1 306 ? 3.607 -3.902 0.634 1.00 92.56 306 CYS A C 1
ATOM 2288 O O . CYS A 1 306 ? 4.627 -4.192 1.252 1.00 92.56 306 CYS A O 1
ATOM 2290 N N . HIS A 1 307 ? 3.252 -4.540 -0.484 1.00 94.00 307 HIS A N 1
ATOM 2291 C CA . HIS A 1 307 ? 3.893 -5.779 -0.915 1.00 94.00 307 HIS A CA 1
ATOM 2292 C C . HIS A 1 307 ? 5.152 -5.578 -1.753 1.00 94.00 307 HIS A C 1
ATOM 2294 O O . HIS A 1 307 ? 5.933 -6.516 -1.845 1.00 94.00 307 HIS A O 1
ATOM 2300 N N . VAL A 1 308 ? 5.387 -4.407 -2.354 1.00 94.31 308 VAL A N 1
ATOM 2301 C CA . VAL A 1 308 ? 6.626 -4.142 -3.104 1.00 94.31 308 VAL A CA 1
ATOM 2302 C C . VAL A 1 308 ? 7.599 -3.390 -2.195 1.00 94.31 308 VAL A C 1
ATOM 2304 O O . VAL A 1 308 ? 7.299 -2.259 -1.817 1.00 94.31 308 VAL A O 1
ATOM 2307 N N . PRO A 1 309 ? 8.769 -3.955 -1.853 1.00 92.88 309 PRO A N 1
ATOM 2308 C CA . PRO A 1 309 ? 9.725 -3.289 -0.977 1.00 92.88 309 PRO A CA 1
ATOM 2309 C C . PRO A 1 309 ? 10.362 -2.052 -1.622 1.00 92.88 309 PRO A C 1
ATOM 2311 O O . PRO A 1 309 ? 10.807 -2.077 -2.771 1.00 92.88 309 PRO A O 1
ATOM 2314 N N . TYR A 1 310 ? 10.478 -0.980 -0.843 1.00 92.25 310 TYR A N 1
ATOM 2315 C CA . TYR A 1 310 ? 11.222 0.235 -1.184 1.00 92.25 310 TYR A CA 1
ATOM 2316 C C . TYR A 1 310 ? 12.289 0.485 -0.108 1.00 92.25 310 TYR A C 1
ATOM 2318 O O . TYR A 1 310 ? 12.071 0.159 1.060 1.00 92.25 310 TYR A O 1
ATOM 2326 N N . SER A 1 311 ? 13.414 1.113 -0.463 1.00 91.56 311 SER A N 1
ATOM 2327 C CA . SER A 1 311 ? 14.298 1.751 0.522 1.00 91.56 311 SER A CA 1
ATOM 2328 C C . SER A 1 311 ? 13.743 3.120 0.922 1.00 91.56 311 SER A C 1
ATOM 2330 O O . SER A 1 311 ? 12.794 3.634 0.316 1.00 91.56 311 SER A O 1
ATOM 2332 N N . ASN A 1 312 ? 14.277 3.733 1.979 1.00 90.69 312 ASN A N 1
ATOM 2333 C CA . ASN A 1 312 ? 13.894 5.104 2.349 1.00 90.69 312 ASN A CA 1
ATOM 2334 C C . ASN A 1 312 ? 14.213 6.104 1.229 1.00 90.69 312 ASN A C 1
ATOM 2336 O O . ASN A 1 312 ? 13.484 7.079 1.033 1.00 90.69 312 ASN A O 1
ATOM 2340 N N . ASP A 1 313 ? 15.265 5.825 0.463 1.00 89.88 313 ASP A N 1
ATOM 2341 C CA . ASP A 1 313 ? 15.705 6.650 -0.654 1.00 89.88 313 ASP A CA 1
ATOM 2342 C C . ASP A 1 313 ? 14.956 6.320 -1.955 1.00 89.88 313 ASP A C 1
ATOM 2344 O O . ASP A 1 313 ? 14.713 7.224 -2.758 1.00 89.88 313 ASP A O 1
ATOM 2348 N N . ALA A 1 314 ? 14.434 5.091 -2.078 1.00 92.25 314 ALA A N 1
ATOM 2349 C CA . ALA A 1 314 ? 13.651 4.595 -3.213 1.00 92.25 314 ALA A CA 1
ATOM 2350 C C . ALA A 1 314 ? 14.432 4.590 -4.532 1.00 92.25 314 ALA A C 1
ATOM 2352 O O . ALA A 1 314 ? 13.900 4.979 -5.577 1.00 92.25 314 ALA A O 1
ATOM 2353 N N . TYR A 1 315 ? 15.689 4.164 -4.454 1.00 93.94 315 TYR A N 1
ATOM 2354 C CA . TYR A 1 315 ? 16.493 3.801 -5.612 1.00 93.94 315 TYR A CA 1
ATOM 2355 C C . TYR A 1 315 ? 16.243 2.347 -6.000 1.00 93.94 315 TYR A C 1
ATOM 2357 O O . TYR A 1 315 ? 15.861 1.521 -5.169 1.00 93.94 315 TYR A O 1
ATOM 2365 N N . TYR A 1 316 ? 16.479 2.043 -7.274 1.00 94.88 316 TYR A N 1
ATOM 2366 C CA . TYR A 1 316 ? 16.509 0.664 -7.732 1.00 94.88 316 TYR A CA 1
ATOM 2367 C C . TYR A 1 316 ? 17.836 0.023 -7.321 1.00 94.88 316 TYR A C 1
ATOM 2369 O O . TYR A 1 316 ? 18.910 0.485 -7.708 1.00 94.88 316 TYR A O 1
ATOM 2377 N N . GLU A 1 317 ? 17.756 -1.054 -6.551 1.00 92.50 317 GLU A N 1
ATOM 2378 C CA . GLU A 1 317 ? 18.898 -1.803 -6.016 1.00 92.50 317 GLU A CA 1
ATOM 2379 C C . GLU A 1 317 ? 19.033 -3.193 -6.667 1.00 92.50 317 GLU A C 1
ATOM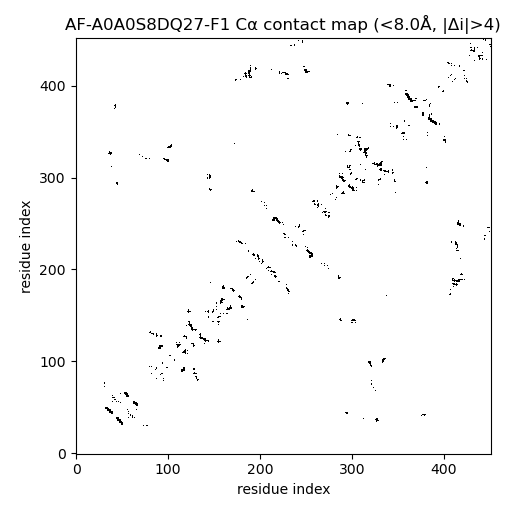 2381 O O . GLU A 1 317 ? 19.934 -3.958 -6.332 1.00 92.50 317 GLU A O 1
ATOM 2386 N N . GLY A 1 318 ? 18.174 -3.515 -7.639 1.00 93.44 318 GLY A N 1
ATOM 2387 C CA . GLY A 1 318 ? 18.250 -4.751 -8.410 1.00 93.44 318 GLY A CA 1
ATOM 2388 C C . GLY A 1 318 ? 19.316 -4.734 -9.511 1.00 93.44 318 GLY A C 1
ATOM 2389 O O . GLY A 1 318 ? 20.146 -3.825 -9.632 1.00 93.44 318 GLY A O 1
ATOM 2390 N N . THR A 1 319 ? 19.289 -5.783 -10.328 1.00 94.69 319 THR A N 1
ATOM 2391 C CA . THR A 1 319 ? 20.304 -6.070 -11.352 1.00 94.69 319 THR A CA 1
ATOM 2392 C C . THR A 1 319 ? 19.877 -5.721 -12.774 1.00 94.69 319 THR A C 1
ATOM 2394 O O . THR A 1 319 ? 20.725 -5.709 -13.657 1.00 94.69 319 THR A O 1
ATOM 2397 N N . ASP A 1 320 ? 18.609 -5.374 -13.008 1.00 94.50 320 ASP A N 1
ATOM 2398 C CA . ASP A 1 320 ? 18.134 -4.962 -14.331 1.00 94.50 320 ASP A CA 1
ATOM 2399 C C . ASP A 1 320 ? 18.779 -3.638 -14.772 1.00 94.50 320 ASP A C 1
ATOM 2401 O O . ASP A 1 320 ? 18.417 -2.553 -14.311 1.00 94.50 320 ASP A O 1
ATOM 2405 N N . GLU A 1 321 ? 19.734 -3.727 -15.696 1.00 91.50 321 GLU A N 1
ATOM 2406 C CA . GLU A 1 321 ? 20.466 -2.577 -16.232 1.00 91.50 321 GLU A CA 1
ATOM 2407 C C . GLU A 1 321 ? 19.602 -1.607 -17.045 1.00 91.50 321 GLU A C 1
ATOM 2409 O O . GLU A 1 321 ? 20.049 -0.499 -17.351 1.00 91.50 321 GLU A O 1
ATOM 2414 N N . THR A 1 322 ? 18.381 -1.992 -17.424 1.00 91.62 322 THR A N 1
ATOM 2415 C CA . THR A 1 322 ? 17.456 -1.085 -18.119 1.00 91.62 322 THR A CA 1
ATOM 2416 C C . THR A 1 322 ? 16.916 0.003 -17.183 1.00 91.62 322 THR A C 1
ATOM 2418 O O . THR A 1 322 ? 16.471 1.064 -17.641 1.00 91.62 322 THR A O 1
ATOM 2421 N N . LEU A 1 323 ? 16.990 -0.221 -15.866 1.00 90.50 323 LEU A N 1
ATOM 2422 C CA . LEU A 1 323 ? 16.490 0.682 -14.838 1.00 90.50 323 LEU A CA 1
ATOM 2423 C C . LEU A 1 323 ? 17.590 1.611 -14.316 1.00 90.50 323 LEU A C 1
ATOM 2425 O O . LEU A 1 323 ? 18.759 1.257 -14.189 1.00 90.50 323 LEU A O 1
ATOM 2429 N N . SER A 1 324 ? 17.200 2.850 -14.018 1.00 90.50 324 SER A N 1
ATOM 2430 C CA . SER A 1 324 ? 18.125 3.860 -13.509 1.00 90.50 324 SER A CA 1
ATOM 2431 C C . SER A 1 324 ? 18.536 3.603 -12.074 1.00 90.50 324 SER A C 1
ATOM 2433 O O . SER A 1 324 ? 17.683 3.310 -11.238 1.00 90.50 324 SER A O 1
ATOM 2435 N N . ARG A 1 325 ? 19.818 3.840 -11.790 1.00 90.62 325 ARG A N 1
ATOM 2436 C CA . ARG A 1 325 ? 20.352 3.936 -10.425 1.00 90.62 325 ARG A CA 1
ATOM 2437 C C . ARG A 1 325 ? 20.384 5.375 -9.899 1.00 90.62 325 ARG A C 1
ATOM 2439 O O . ARG A 1 325 ? 20.547 5.567 -8.705 1.00 90.62 325 ARG A O 1
ATOM 2446 N N . ASP A 1 326 ? 20.190 6.359 -10.777 1.00 90.50 326 ASP A N 1
ATOM 2447 C CA . ASP A 1 326 ? 20.186 7.786 -10.427 1.00 90.50 326 ASP A CA 1
ATOM 2448 C C . ASP A 1 326 ? 18.775 8.316 -10.111 1.00 90.50 326 ASP A C 1
ATOM 2450 O O . ASP A 1 326 ? 18.616 9.347 -9.464 1.00 90.50 326 ASP A O 1
ATOM 2454 N N . GLU A 1 327 ? 17.733 7.625 -10.583 1.00 92.12 327 GLU A N 1
ATOM 2455 C CA . GLU A 1 327 ? 16.343 8.051 -10.387 1.00 92.12 327 GLU A CA 1
ATOM 2456 C C . GLU A 1 327 ? 15.739 7.420 -9.141 1.00 92.12 327 GLU A C 1
ATOM 2458 O O . GLU A 1 327 ? 15.920 6.230 -8.867 1.00 92.12 327 GLU A O 1
ATOM 2463 N N . ILE A 1 328 ? 14.927 8.210 -8.448 1.00 92.88 328 ILE A N 1
ATOM 2464 C CA . ILE A 1 328 ? 14.147 7.759 -7.296 1.00 92.88 328 ILE A CA 1
ATOM 2465 C C . ILE A 1 328 ? 12.753 7.268 -7.718 1.00 92.88 328 ILE A C 1
ATOM 2467 O O . ILE A 1 328 ? 12.412 7.185 -8.902 1.00 92.88 328 ILE A O 1
ATOM 2471 N N . ARG A 1 329 ? 11.921 6.934 -6.723 1.00 90.25 329 ARG A N 1
ATOM 2472 C CA . ARG A 1 329 ? 10.582 6.329 -6.879 1.00 90.25 329 ARG A CA 1
ATOM 2473 C C . ARG A 1 329 ? 10.622 4.927 -7.489 1.00 90.25 329 ARG A C 1
ATOM 2475 O O . ARG A 1 329 ? 9.645 4.483 -8.098 1.00 90.25 329 ARG A O 1
ATOM 2482 N N . LYS A 1 330 ? 11.730 4.218 -7.316 1.00 92.12 330 LYS A N 1
ATOM 2483 C CA . LYS A 1 330 ? 11.884 2.834 -7.749 1.00 92.12 330 LYS A CA 1
ATOM 2484 C C . LYS A 1 330 ? 11.796 1.900 -6.543 1.00 92.12 330 LYS A C 1
ATOM 2486 O O . LYS A 1 330 ? 12.235 2.280 -5.455 1.00 92.12 330 LYS A O 1
ATOM 2491 N N . PRO A 1 331 ? 11.201 0.711 -6.714 1.00 93.19 331 PRO A N 1
ATOM 2492 C CA . PRO A 1 331 ? 11.279 -0.314 -5.688 1.00 93.19 331 PRO A CA 1
ATOM 2493 C C . PRO A 1 331 ? 12.727 -0.783 -5.542 1.00 93.19 331 PRO A C 1
ATOM 2495 O O . PRO A 1 331 ? 13.518 -0.632 -6.476 1.00 93.19 331 PRO A O 1
ATOM 2498 N N . LEU A 1 332 ? 13.047 -1.411 -4.408 1.00 93.56 332 LEU A N 1
ATOM 2499 C CA . LEU A 1 332 ? 14.355 -2.036 -4.180 1.00 93.56 332 LEU A CA 1
ATOM 2500 C C . LEU A 1 332 ? 14.721 -2.960 -5.339 1.00 93.56 332 LEU A C 1
ATOM 2502 O O . LEU A 1 332 ? 15.829 -2.934 -5.857 1.00 93.56 332 LEU A O 1
ATOM 2506 N N . ARG A 1 333 ? 13.758 -3.766 -5.767 1.00 94.38 333 ARG A N 1
ATOM 2507 C CA . ARG A 1 333 ? 13.882 -4.718 -6.863 1.00 94.38 333 ARG A CA 1
ATOM 2508 C C . ARG A 1 333 ? 12.493 -5.110 -7.341 1.00 94.38 333 ARG A C 1
ATOM 2510 O O . ARG A 1 333 ? 11.492 -4.755 -6.721 1.00 94.38 333 ARG A O 1
ATOM 2517 N N . HIS A 1 334 ? 12.426 -5.828 -8.454 1.00 94.62 334 HIS A N 1
ATOM 2518 C CA . HIS A 1 334 ? 11.163 -6.349 -8.966 1.00 94.62 334 HIS A CA 1
ATOM 2519 C C . HIS A 1 334 ? 10.757 -7.600 -8.170 1.00 94.62 334 HIS A C 1
ATOM 2521 O O . HIS A 1 334 ? 10.882 -8.721 -8.653 1.00 94.62 334 HIS A O 1
ATOM 2527 N N . GLU A 1 335 ? 10.340 -7.402 -6.918 1.00 94.06 335 GLU A N 1
ATOM 2528 C CA . GLU A 1 335 ? 9.908 -8.455 -5.995 1.00 94.06 335 GLU A CA 1
ATOM 2529 C C . GLU A 1 335 ? 8.715 -8.015 -5.157 1.00 94.06 335 GLU A C 1
ATOM 2531 O O . GLU A 1 335 ? 8.542 -6.826 -4.877 1.00 94.06 335 GLU A O 1
ATOM 2536 N N . ILE A 1 336 ? 7.925 -8.999 -4.726 1.00 92.62 336 ILE A N 1
ATOM 2537 C CA . ILE A 1 336 ? 6.862 -8.812 -3.750 1.00 92.62 336 ILE A CA 1
ATOM 2538 C C . ILE A 1 336 ? 7.030 -9.728 -2.538 1.00 92.62 336 ILE A C 1
ATOM 2540 O O . ILE A 1 336 ? 7.364 -10.912 -2.663 1.00 92.62 336 ILE A O 1
ATOM 2544 N N . THR A 1 337 ? 6.743 -9.177 -1.363 1.00 90.19 337 THR A N 1
ATOM 2545 C CA . THR A 1 337 ? 6.699 -9.885 -0.082 1.00 90.19 337 THR A CA 1
ATOM 2546 C C . THR A 1 337 ? 5.264 -10.000 0.413 1.00 90.19 337 THR A C 1
ATOM 2548 O O . THR A 1 337 ? 4.477 -9.073 0.259 1.00 90.19 337 THR A O 1
ATOM 2551 N N . ILE A 1 338 ? 4.925 -11.128 1.032 1.00 85.75 338 ILE A N 1
ATOM 2552 C CA . ILE A 1 338 ? 3.662 -11.317 1.768 1.00 85.75 338 ILE A CA 1
ATOM 2553 C C . ILE A 1 338 ? 3.802 -10.988 3.260 1.00 85.75 338 ILE A C 1
ATOM 2555 O O . ILE A 1 338 ? 2.798 -10.917 3.953 1.00 85.75 338 ILE A O 1
ATOM 2559 N N . ALA A 1 339 ? 5.035 -10.776 3.725 1.00 84.06 339 ALA A N 1
ATOM 2560 C CA . ALA A 1 339 ? 5.380 -10.380 5.083 1.00 84.06 339 ALA A CA 1
ATOM 2561 C C . ALA A 1 339 ? 6.096 -9.021 5.007 1.00 84.06 339 ALA A C 1
ATOM 2563 O O . ALA A 1 339 ? 7.327 -8.968 4.890 1.00 84.06 339 ALA A O 1
ATOM 2564 N N . PRO A 1 340 ? 5.347 -7.912 4.898 1.00 88.81 340 PRO A N 1
ATOM 2565 C CA . PRO A 1 340 ? 5.940 -6.585 4.910 1.00 88.81 340 PRO A CA 1
ATOM 2566 C C . PRO A 1 340 ? 6.450 -6.261 6.319 1.00 88.81 340 PRO A C 1
ATOM 2568 O O . PRO A 1 340 ? 5.694 -6.331 7.280 1.00 88.81 340 PRO A O 1
ATOM 2571 N N . GLY A 1 341 ? 7.719 -5.868 6.438 1.00 89.31 341 GLY A N 1
ATOM 2572 C CA . GLY A 1 341 ? 8.235 -5.320 7.696 1.00 89.31 341 GLY A CA 1
ATOM 2573 C C . GLY A 1 341 ? 7.634 -3.944 8.002 1.00 89.31 341 GLY A C 1
ATOM 2574 O O . GLY A 1 341 ? 7.164 -3.241 7.096 1.00 89.31 341 GLY A O 1
ATOM 2575 N N . SER A 1 342 ? 7.715 -3.513 9.258 1.00 89.69 342 SER A N 1
ATOM 2576 C CA . SER A 1 342 ? 7.099 -2.279 9.774 1.00 89.69 342 SER A CA 1
ATOM 2577 C C . SER A 1 342 ? 7.536 -1.015 9.028 1.00 89.69 342 SER A C 1
ATOM 2579 O O . SER A 1 342 ? 6.772 -0.055 8.921 1.00 89.69 342 SER A O 1
ATOM 2581 N N . VAL A 1 343 ? 8.715 -1.027 8.393 1.00 87.50 343 VAL A N 1
ATOM 2582 C CA . VAL A 1 343 ? 9.182 0.062 7.515 1.00 87.50 343 VAL A CA 1
ATOM 2583 C C . VAL A 1 343 ? 8.230 0.357 6.346 1.00 87.50 343 VAL A C 1
ATOM 2585 O O . VAL A 1 343 ? 8.192 1.479 5.845 1.00 87.50 343 VAL A O 1
ATOM 2588 N N . MET A 1 344 ? 7.444 -0.623 5.889 1.00 90.12 344 MET A N 1
ATOM 2589 C CA . MET A 1 344 ? 6.426 -0.402 4.858 1.00 90.12 344 MET A CA 1
ATOM 2590 C C . MET A 1 344 ? 5.211 0.336 5.427 1.00 90.12 344 MET A C 1
ATOM 2592 O O . MET A 1 344 ? 4.672 1.229 4.772 1.00 90.12 344 MET A O 1
ATOM 2596 N N . CYS A 1 345 ? 4.836 0.036 6.672 1.00 90.75 345 CYS A N 1
ATOM 2597 C CA . CYS A 1 345 ? 3.754 0.702 7.394 1.00 90.75 345 CYS A CA 1
ATOM 2598 C C . CYS A 1 345 ? 4.118 2.159 7.708 1.00 90.75 345 CYS A C 1
ATOM 2600 O O . CYS A 1 345 ? 3.301 3.069 7.523 1.00 90.75 345 CYS A O 1
ATOM 2602 N N . THR A 1 346 ? 5.366 2.415 8.115 1.00 90.31 346 THR A N 1
ATOM 2603 C CA . THR A 1 346 ? 5.839 3.768 8.441 1.00 90.31 346 THR A CA 1
ATOM 2604 C C . THR A 1 346 ? 5.856 4.698 7.231 1.00 90.31 346 THR A C 1
ATOM 2606 O O . THR A 1 346 ? 5.726 5.900 7.407 1.00 90.31 346 THR A O 1
ATOM 2609 N N . ARG A 1 347 ? 5.826 4.210 5.985 1.00 88.81 347 ARG A N 1
ATOM 2610 C CA . ARG A 1 347 ? 5.654 5.088 4.803 1.00 88.81 347 ARG A CA 1
ATOM 2611 C C . ARG A 1 347 ? 4.361 5.911 4.829 1.00 88.81 347 ARG A C 1
ATOM 2613 O O . ARG A 1 347 ? 4.290 6.957 4.186 1.00 88.81 347 ARG A O 1
ATOM 2620 N N . CYS A 1 348 ? 3.351 5.452 5.574 1.00 88.19 348 CYS A N 1
ATOM 2621 C CA . CYS A 1 348 ? 2.091 6.164 5.800 1.00 88.19 348 CYS A CA 1
ATOM 2622 C C . CYS A 1 348 ? 1.857 6.51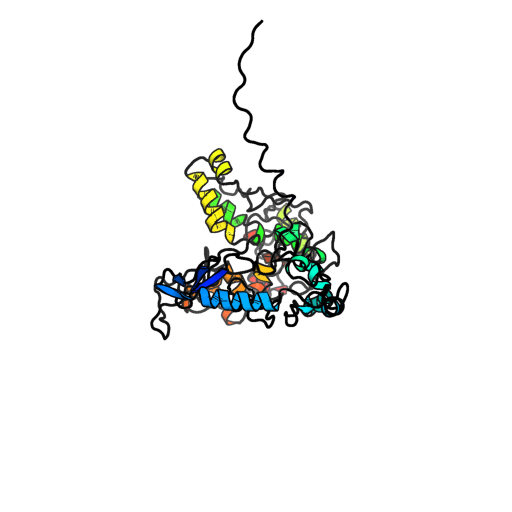4 7.282 1.00 88.19 348 CYS A C 1
ATOM 2624 O O . CYS A 1 348 ? 1.407 7.621 7.588 1.00 88.19 348 CYS A O 1
ATOM 2626 N N . HIS A 1 349 ? 2.168 5.602 8.208 1.00 90.00 349 HIS A N 1
ATOM 2627 C CA . HIS A 1 349 ? 1.806 5.684 9.631 1.00 90.00 349 HIS A CA 1
ATOM 2628 C C . HIS A 1 349 ? 2.785 6.507 10.493 1.00 90.00 349 HIS A C 1
ATOM 2630 O O . HIS A 1 349 ? 2.972 6.241 11.678 1.00 90.00 349 HIS A O 1
ATOM 2636 N N . THR A 1 350 ? 3.388 7.549 9.921 1.00 86.12 350 THR A N 1
ATOM 2637 C CA . THR A 1 350 ? 4.320 8.476 10.602 1.00 86.12 350 THR A CA 1
ATOM 2638 C C . THR A 1 350 ? 3.675 9.750 11.127 1.00 86.12 350 THR A C 1
ATOM 2640 O O . THR A 1 350 ? 4.282 10.485 11.899 1.00 86.12 350 THR A O 1
ATOM 2643 N N . ARG A 1 351 ? 2.450 10.052 10.693 1.00 79.00 351 ARG A N 1
ATOM 2644 C CA . ARG A 1 351 ? 1.721 11.290 11.023 1.00 79.00 351 ARG A CA 1
ATOM 2645 C C . ARG A 1 351 ? 0.553 10.989 11.956 1.00 79.00 351 ARG A C 1
ATOM 2647 O O . ARG A 1 351 ? 0.431 9.878 12.454 1.00 79.00 351 ARG A O 1
ATOM 2654 N N . GLY A 1 352 ? -0.331 11.962 12.184 1.00 70.50 352 GLY A N 1
ATOM 2655 C CA . GLY A 1 352 ? -1.557 11.774 12.966 1.00 70.50 352 GLY A CA 1
ATOM 2656 C C . GLY A 1 352 ? -1.252 11.275 14.380 1.00 70.50 352 GLY A C 1
ATOM 2657 O O . GLY A 1 352 ? -0.834 12.060 15.225 1.00 70.50 352 GLY A O 1
ATOM 2658 N N . LYS A 1 353 ? -1.413 9.964 14.599 1.00 72.62 353 LYS A N 1
ATOM 2659 C CA . LYS A 1 353 ? -1.088 9.267 15.855 1.00 72.62 353 LYS A CA 1
ATOM 2660 C C . LYS A 1 353 ? 0.404 8.939 16.041 1.00 72.62 353 LYS A C 1
ATOM 2662 O O . LYS A 1 353 ? 0.790 8.573 17.138 1.00 72.62 353 LYS A O 1
ATOM 2667 N N . ARG A 1 354 ? 1.237 9.069 14.997 1.00 84.62 354 ARG A N 1
ATOM 2668 C CA . ARG A 1 354 ? 2.682 8.739 14.980 1.00 84.62 354 ARG A CA 1
ATOM 2669 C C . ARG A 1 354 ? 3.003 7.284 15.336 1.00 84.62 354 ARG A C 1
ATOM 2671 O O . ARG A 1 354 ? 4.141 6.978 15.673 1.00 84.62 354 ARG A O 1
ATOM 2678 N N . ILE A 1 355 ? 2.014 6.396 15.221 1.00 88.25 355 ILE A N 1
ATOM 2679 C CA . ILE A 1 355 ? 2.109 5.022 15.717 1.00 88.25 355 ILE A CA 1
ATOM 2680 C C . ILE A 1 355 ? 3.301 4.278 15.121 1.00 88.25 355 ILE A C 1
ATOM 2682 O O . ILE A 1 355 ? 4.065 3.692 15.868 1.00 88.25 355 ILE A O 1
ATOM 2686 N N . GLY A 1 356 ? 3.541 4.393 13.814 1.00 91.50 356 GLY A N 1
ATOM 2687 C CA . GLY A 1 356 ? 4.643 3.690 13.169 1.00 91.50 356 GLY A CA 1
ATOM 2688 C C . GLY A 1 356 ? 6.011 4.185 13.641 1.00 91.50 356 GLY A C 1
ATOM 2689 O O . GLY A 1 356 ? 6.888 3.387 13.936 1.00 91.50 356 GLY A O 1
ATOM 2690 N N . THR A 1 357 ? 6.205 5.502 13.762 1.00 91.12 357 THR A N 1
ATOM 2691 C CA . THR A 1 357 ? 7.487 6.045 14.244 1.00 91.12 357 THR A CA 1
ATOM 2692 C C . THR A 1 357 ? 7.714 5.741 15.712 1.00 91.12 357 THR A C 1
ATOM 2694 O O . THR A 1 357 ? 8.820 5.369 16.079 1.00 91.12 357 THR A O 1
ATOM 2697 N N . SER A 1 358 ? 6.678 5.855 16.543 1.00 91.50 358 SER A N 1
ATOM 2698 C CA . SER A 1 358 ? 6.778 5.549 17.968 1.00 91.50 358 SER A CA 1
ATOM 2699 C C . SER A 1 358 ? 6.999 4.057 18.214 1.00 91.50 358 SER A C 1
ATOM 2701 O O . SER A 1 358 ? 7.825 3.722 19.056 1.00 91.50 358 SER A O 1
ATOM 2703 N N . TYR A 1 359 ? 6.353 3.181 17.435 1.00 94.00 359 TYR A N 1
ATOM 2704 C CA . TYR A 1 359 ? 6.568 1.732 17.484 1.00 94.00 359 TYR A CA 1
ATOM 2705 C C . TYR A 1 359 ? 8.033 1.377 17.211 1.00 94.00 359 TYR A C 1
ATOM 2707 O O . TYR A 1 359 ? 8.638 0.638 17.979 1.00 94.00 359 TYR A O 1
ATOM 2715 N N . GLU A 1 360 ? 8.647 2.008 16.203 1.00 92.56 360 GLU A N 1
ATOM 2716 C CA . GLU A 1 360 ? 10.079 1.872 15.885 1.00 92.56 360 GLU A CA 1
ATOM 2717 C C . GLU A 1 360 ? 11.020 2.627 16.848 1.00 92.56 360 GLU A C 1
ATOM 2719 O O . GLU A 1 360 ? 12.241 2.572 16.701 1.00 92.56 360 GLU A O 1
ATOM 2724 N N . GLY A 1 361 ? 10.491 3.360 17.830 1.00 92.94 361 GLY A N 1
ATOM 2725 C CA . GLY A 1 361 ? 11.289 4.119 18.798 1.00 92.94 361 GLY A CA 1
ATOM 2726 C C . GLY A 1 361 ? 11.888 5.420 18.273 1.00 92.94 361 GLY A C 1
ATOM 2727 O O . GLY A 1 361 ? 12.916 5.888 18.773 1.00 92.94 361 GLY A O 1
ATOM 2728 N N . LEU A 1 362 ? 11.244 6.014 17.270 1.00 91.88 362 LEU A N 1
ATOM 2729 C CA . LEU A 1 362 ? 11.594 7.292 16.664 1.00 91.88 362 LEU A CA 1
ATOM 2730 C C . LEU A 1 362 ? 10.658 8.397 17.166 1.00 91.88 362 LEU A C 1
ATOM 2732 O O . LEU A 1 362 ? 9.449 8.381 16.928 1.00 91.88 362 LEU A O 1
ATOM 2736 N N . MET A 1 363 ? 11.234 9.417 17.799 1.00 90.69 363 MET A N 1
ATOM 2737 C CA . MET A 1 363 ? 10.517 10.614 18.236 1.00 90.69 363 MET A CA 1
ATOM 2738 C C . MET A 1 363 ? 10.865 11.796 17.332 1.00 90.69 363 MET A C 1
ATOM 2740 O O . MET A 1 363 ? 12.040 12.080 17.102 1.00 90.69 363 MET A O 1
ATOM 2744 N N . GLU A 1 364 ? 9.846 12.487 16.809 1.00 90.50 364 GLU A N 1
ATOM 2745 C CA . GLU A 1 364 ? 10.043 13.693 15.997 1.00 90.50 364 GLU A CA 1
ATOM 2746 C C . GLU A 1 364 ? 10.836 14.748 16.784 1.00 90.50 364 GLU A C 1
ATOM 2748 O O . GLU A 1 364 ? 10.491 15.087 17.915 1.00 90.50 364 GLU A O 1
ATOM 2753 N N . SER A 1 365 ? 11.868 15.307 16.157 1.00 88.44 365 SER A N 1
ATOM 2754 C CA . SER A 1 365 ? 12.694 16.373 16.715 1.00 88.44 365 SER A CA 1
ATOM 2755 C C . SER A 1 365 ? 12.524 17.660 15.904 1.00 88.44 365 SER A C 1
ATOM 2757 O O . SER A 1 365 ? 12.509 17.612 14.668 1.00 88.44 365 SER A O 1
ATOM 2759 N N . PRO A 1 366 ? 12.419 18.833 16.559 1.00 87.94 366 PRO A N 1
ATOM 2760 C CA . PRO A 1 366 ? 12.477 20.116 15.865 1.00 87.94 366 PRO A CA 1
ATOM 2761 C C . PRO A 1 366 ? 13.903 20.460 15.404 1.00 87.94 366 PRO A C 1
ATOM 2763 O O . PRO A 1 366 ? 14.083 21.367 14.591 1.00 87.94 366 PRO A O 1
ATOM 2766 N N . PHE A 1 367 ? 14.915 19.753 15.910 1.00 88.12 367 PHE A N 1
ATOM 2767 C CA . PHE A 1 367 ? 16.320 20.002 15.614 1.00 88.12 367 PHE A CA 1
ATOM 2768 C C . PHE A 1 367 ? 16.810 19.146 14.445 1.00 88.12 367 PHE A C 1
ATOM 2770 O O . PHE A 1 367 ? 16.259 18.094 14.130 1.00 88.12 367 PHE A O 1
ATOM 2777 N N . GLN A 1 368 ? 17.878 19.600 13.793 1.00 85.19 368 GLN A N 1
ATOM 2778 C CA . GLN A 1 368 ? 18.553 18.845 12.732 1.00 85.19 368 GLN A CA 1
ATOM 2779 C C . GLN A 1 368 ? 19.611 17.872 13.273 1.00 85.19 368 GLN A C 1
ATOM 2781 O O . GLN A 1 368 ? 20.260 17.181 12.491 1.00 85.19 368 GLN A O 1
ATOM 2786 N N . SER A 1 369 ? 19.788 17.815 14.595 1.00 79.06 369 SER A N 1
ATOM 2787 C CA . SER A 1 369 ? 20.621 16.817 15.254 1.00 79.06 369 SER A CA 1
ATOM 2788 C C . SER A 1 369 ? 19.924 15.441 15.275 1.00 79.06 369 SER A C 1
ATOM 2790 O O . SER A 1 369 ? 18.693 15.383 15.314 1.00 79.06 369 SER A O 1
ATOM 2792 N N . PRO A 1 370 ? 20.685 14.330 15.278 1.00 83.19 370 PRO A N 1
ATOM 2793 C CA . PRO A 1 370 ? 22.149 14.269 15.277 1.00 83.19 370 PRO A CA 1
ATOM 2794 C C . PRO A 1 370 ? 22.765 14.724 13.944 1.00 83.19 370 PRO A C 1
ATOM 2796 O O . PRO A 1 370 ? 22.242 14.435 12.869 1.00 83.19 370 PRO A O 1
ATOM 2799 N N . TRP A 1 371 ? 23.879 15.456 14.032 1.00 86.12 371 TRP A N 1
ATOM 2800 C CA . TRP A 1 371 ? 24.628 15.914 12.862 1.00 86.12 371 TRP A CA 1
ATOM 2801 C C . TRP A 1 371 ? 25.331 14.734 12.193 1.00 86.12 371 TRP A C 1
ATOM 2803 O O . TRP A 1 371 ? 25.838 13.825 12.855 1.00 86.12 371 TRP A O 1
ATOM 2813 N N . ARG A 1 372 ? 25.360 14.748 10.866 1.00 87.75 372 ARG A N 1
ATOM 2814 C CA . ARG A 1 372 ? 26.101 13.784 10.057 1.00 87.75 372 ARG A CA 1
ATOM 2815 C C . ARG A 1 372 ? 27.604 14.065 10.147 1.00 87.75 372 ARG A C 1
ATOM 2817 O O . ARG A 1 372 ? 28.032 15.141 10.557 1.00 87.75 372 ARG A O 1
ATOM 2824 N N . LYS A 1 373 ? 28.418 13.089 9.726 1.00 86.56 373 LYS A N 1
ATOM 2825 C CA . LYS A 1 373 ? 29.894 13.183 9.737 1.00 86.56 373 LYS A CA 1
ATOM 2826 C C . LYS A 1 373 ? 30.444 14.363 8.926 1.00 86.56 373 LYS A C 1
ATOM 2828 O O . LYS A 1 373 ? 31.519 14.856 9.232 1.00 86.56 373 LYS A O 1
ATOM 2833 N N . ASP A 1 374 ? 29.712 14.787 7.903 1.00 84.50 374 ASP A N 1
ATOM 2834 C CA . ASP A 1 374 ? 30.025 15.918 7.024 1.00 84.50 374 ASP A CA 1
ATOM 2835 C C . ASP A 1 374 ? 29.576 17.277 7.602 1.00 84.50 374 ASP A C 1
ATOM 2837 O O . ASP A 1 374 ? 29.705 18.303 6.942 1.00 84.50 374 ASP A O 1
ATOM 2841 N N . GLY A 1 375 ? 29.046 17.304 8.830 1.00 85.50 375 GLY A N 1
ATOM 2842 C CA . GLY A 1 375 ? 28.549 18.513 9.486 1.00 85.50 375 GLY A CA 1
ATOM 2843 C C . GLY A 1 375 ? 27.141 18.929 9.054 1.00 85.50 375 GLY A C 1
ATOM 2844 O O . GLY A 1 375 ? 26.575 19.844 9.652 1.00 85.50 375 GLY A O 1
ATOM 2845 N N . HIS A 1 376 ? 26.532 18.254 8.073 1.00 84.62 376 HIS A N 1
ATOM 2846 C CA . HIS A 1 376 ? 25.150 18.523 7.687 1.00 84.62 376 HIS A CA 1
ATOM 2847 C C . HIS A 1 376 ? 24.154 17.943 8.695 1.00 84.62 376 HIS A C 1
ATOM 2849 O O . HIS A 1 376 ? 24.412 16.956 9.388 1.00 84.62 376 HIS A O 1
ATOM 2855 N N . GLY A 1 377 ? 22.971 18.556 8.766 1.00 87.19 377 GLY A N 1
ATOM 2856 C CA . GLY A 1 377 ? 21.855 18.040 9.552 1.00 87.19 377 GLY A CA 1
ATOM 2857 C C . GLY A 1 377 ? 21.404 16.651 9.100 1.00 87.19 377 GLY A C 1
ATOM 2858 O O . GLY A 1 377 ? 21.655 16.233 7.964 1.00 87.19 377 GLY A O 1
ATOM 2859 N N . GLN A 1 378 ? 20.691 15.940 9.973 1.00 88.62 378 GLN A N 1
ATOM 2860 C CA . GLN A 1 378 ? 20.015 14.696 9.619 1.00 88.62 378 GLN A CA 1
ATOM 2861 C C . GLN A 1 378 ? 19.147 14.908 8.367 1.00 88.62 378 GLN A C 1
ATOM 2863 O O . GLN A 1 378 ? 18.343 15.843 8.293 1.00 88.62 378 GLN A O 1
ATOM 2868 N N . MET A 1 379 ? 19.288 14.021 7.377 1.00 88.25 379 MET A N 1
ATOM 2869 C CA . MET A 1 379 ? 18.370 14.013 6.241 1.00 88.25 379 MET A CA 1
ATOM 2870 C C . MET A 1 379 ? 16.960 13.726 6.741 1.00 88.25 379 MET A C 1
ATOM 2872 O O . MET A 1 379 ? 16.734 12.746 7.455 1.00 88.25 379 MET A O 1
ATOM 2876 N N . LYS A 1 380 ? 16.001 14.543 6.308 1.00 89.19 380 LYS A N 1
ATOM 2877 C CA . LYS A 1 380 ? 14.612 14.358 6.714 1.00 89.19 380 LYS A CA 1
ATOM 2878 C C . LYS A 1 380 ? 14.098 12.998 6.251 1.00 89.19 380 LYS A C 1
ATOM 2880 O O . LYS A 1 380 ? 14.236 12.632 5.083 1.00 89.19 380 LYS A O 1
ATOM 2885 N N . LEU A 1 381 ? 13.450 12.285 7.157 1.00 89.75 381 LEU A N 1
ATOM 2886 C CA . LEU A 1 381 ? 12.672 11.084 6.878 1.00 89.75 381 LEU A CA 1
ATOM 2887 C C . LEU A 1 381 ? 11.199 11.452 7.089 1.00 89.75 381 LEU A C 1
ATOM 2889 O O . LEU A 1 381 ? 10.889 12.174 8.030 1.00 89.75 381 LEU A O 1
ATOM 2893 N N . HIS A 1 382 ? 10.297 11.108 6.168 1.00 89.06 382 HIS A N 1
ATOM 2894 C CA . HIS A 1 382 ? 8.876 11.512 6.241 1.00 89.06 382 HIS A CA 1
ATOM 2895 C C . HIS A 1 382 ? 8.658 13.039 6.398 1.00 89.06 382 HIS A C 1
ATOM 2897 O O . HIS A 1 382 ? 7.637 13.531 6.892 1.00 89.06 382 HIS A O 1
ATOM 2903 N N . GLY A 1 383 ? 9.664 13.822 5.986 1.00 88.69 383 GLY A N 1
ATOM 2904 C CA . GLY A 1 383 ? 9.711 15.278 6.122 1.00 88.69 383 GLY A CA 1
ATOM 2905 C C . GLY A 1 383 ? 10.082 15.823 7.498 1.00 88.69 383 GLY A C 1
ATOM 2906 O O . GLY A 1 383 ? 9.950 17.033 7.709 1.00 88.69 383 GLY A O 1
ATOM 2907 N N . LYS A 1 384 ? 10.570 14.979 8.406 1.00 89.75 384 LYS A N 1
ATOM 2908 C CA . LYS A 1 384 ? 10.912 15.310 9.792 1.00 89.75 384 LYS A CA 1
ATOM 2909 C C . LYS A 1 384 ? 12.324 14.842 10.149 1.00 89.75 384 LYS A C 1
ATOM 2911 O O . LYS A 1 384 ? 12.902 14.015 9.445 1.00 89.75 384 LYS A O 1
ATOM 2916 N N . SER A 1 385 ? 12.859 15.396 11.231 1.00 91.62 385 SER A N 1
ATOM 2917 C CA . SER A 1 385 ? 14.026 14.850 11.927 1.00 91.62 385 SER A CA 1
ATOM 2918 C C . SER A 1 385 ? 13.546 13.963 13.073 1.00 91.62 385 SER A C 1
ATOM 2920 O O . SER A 1 385 ? 12.466 14.206 13.616 1.00 91.62 385 SER A O 1
ATOM 2922 N N . TYR A 1 386 ? 14.343 12.974 13.460 1.00 91.44 386 TYR A N 1
ATOM 2923 C CA . TYR A 1 386 ? 14.020 12.037 14.530 1.00 91.44 386 TYR A CA 1
ATOM 2924 C C . TYR A 1 386 ? 15.207 11.803 15.459 1.00 91.44 386 TYR A C 1
ATOM 2926 O O . TYR A 1 386 ? 16.346 11.666 15.004 1.00 91.44 386 TYR A O 1
ATOM 2934 N N . ILE A 1 387 ? 14.905 11.681 16.749 1.00 91.19 387 ILE A N 1
ATOM 2935 C CA . ILE A 1 387 ? 15.795 11.115 17.765 1.00 91.19 387 ILE A CA 1
ATOM 2936 C C . ILE A 1 387 ? 15.319 9.703 18.122 1.00 91.19 387 ILE A C 1
ATOM 2938 O O . ILE A 1 387 ? 14.118 9.429 18.119 1.00 91.19 387 ILE A O 1
ATOM 2942 N N . ALA A 1 388 ? 16.257 8.806 18.418 1.00 90.88 388 ALA A N 1
ATOM 2943 C CA . ALA A 1 388 ? 15.941 7.469 18.908 1.00 90.88 388 ALA A CA 1
ATOM 2944 C C . ALA A 1 388 ? 15.738 7.521 20.430 1.00 90.88 388 ALA A C 1
ATOM 2946 O O . ALA A 1 388 ? 16.607 8.034 21.136 1.00 90.88 388 ALA A O 1
ATOM 2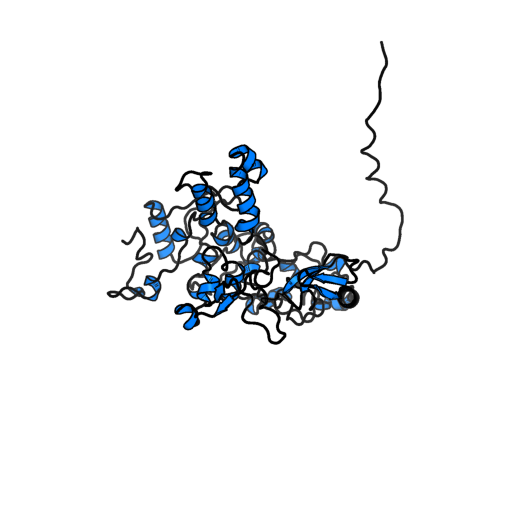947 N N . VAL A 1 389 ? 14.603 7.021 20.924 1.00 89.69 389 VAL A N 1
ATOM 2948 C CA . VAL A 1 389 ? 14.230 7.075 22.357 1.00 89.69 389 VAL A CA 1
ATOM 2949 C C . VAL A 1 389 ? 13.927 5.703 22.977 1.00 89.69 389 VAL A C 1
ATOM 2951 O O . VAL A 1 389 ? 13.895 5.594 24.197 1.00 89.69 389 VAL A O 1
ATOM 2954 N N . GLY A 1 390 ? 13.780 4.657 22.157 1.00 92.19 390 GLY A N 1
ATOM 2955 C CA . GLY A 1 390 ? 13.407 3.299 22.573 1.00 92.19 390 GLY A CA 1
ATOM 2956 C C . GLY A 1 390 ? 12.115 2.860 21.887 1.00 92.19 390 GLY A C 1
ATOM 2957 O O . GLY A 1 390 ? 11.173 3.644 21.812 1.00 92.19 390 GLY A O 1
ATOM 2958 N N . CYS A 1 391 ? 12.107 1.652 21.322 1.00 94.00 391 CYS A N 1
ATOM 2959 C CA . CYS A 1 391 ? 10.964 1.103 20.588 1.00 94.00 391 CYS A CA 1
ATOM 2960 C C . CYS A 1 391 ? 9.898 0.510 21.520 1.00 94.00 391 CYS A C 1
ATOM 2962 O O . CYS A 1 391 ? 10.130 0.367 22.722 1.00 94.00 391 CYS A O 1
ATOM 2964 N N . ASP A 1 392 ? 8.731 0.193 20.959 1.00 94.81 392 ASP A N 1
ATOM 2965 C CA . ASP A 1 392 ? 7.672 -0.528 21.670 1.00 94.81 392 ASP A CA 1
ATOM 2966 C C . ASP A 1 392 ? 8.169 -1.890 22.189 1.00 94.81 392 ASP A C 1
ATOM 2968 O O . ASP A 1 392 ? 9.066 -2.499 21.601 1.00 94.81 392 ASP A O 1
ATOM 2972 N N . VAL A 1 393 ? 7.582 -2.396 23.278 1.00 95.50 393 VAL A N 1
ATOM 2973 C CA . VAL A 1 393 ? 7.980 -3.690 23.853 1.00 95.50 393 VAL A CA 1
ATOM 2974 C C . VAL A 1 393 ? 7.810 -4.833 22.849 1.00 95.50 393 VAL A C 1
ATOM 2976 O O . VAL A 1 393 ? 8.718 -5.652 22.715 1.00 95.50 393 VAL A O 1
ATOM 2979 N N . HIS A 1 394 ? 6.733 -4.849 22.062 1.00 95.38 394 HIS A N 1
ATOM 2980 C CA . HIS A 1 394 ? 6.512 -5.871 21.035 1.00 95.38 394 HIS A CA 1
ATOM 2981 C C . HIS A 1 394 ? 7.571 -5.765 19.936 1.00 95.38 394 HIS A C 1
ATOM 2983 O O . HIS A 1 394 ? 8.174 -6.765 19.548 1.00 95.38 394 HIS A O 1
ATOM 2989 N N . ARG A 1 395 ? 7.903 -4.535 19.525 1.00 94.62 395 ARG A N 1
ATOM 2990 C CA . ARG A 1 395 ? 8.972 -4.275 18.557 1.00 94.62 395 ARG A CA 1
ATOM 2991 C C . ARG A 1 395 ? 10.344 -4.724 19.063 1.00 94.62 395 ARG A C 1
ATOM 2993 O O . ARG A 1 395 ? 11.152 -5.213 18.269 1.00 94.62 395 ARG A O 1
ATOM 3000 N N . SER A 1 396 ? 10.607 -4.562 20.362 1.00 95.06 396 SER A N 1
ATOM 3001 C CA . SER A 1 396 ? 11.850 -4.996 21.018 1.00 95.06 396 SER A CA 1
ATOM 3002 C C . SER A 1 396 ? 12.005 -6.520 21.059 1.00 95.06 396 SER A C 1
ATOM 3004 O O . SER A 1 396 ? 13.122 -7.021 21.154 1.00 95.06 396 SER A O 1
ATOM 3006 N N . HIS A 1 397 ? 10.889 -7.236 20.911 1.00 95.12 397 HIS A N 1
ATOM 3007 C CA . HIS A 1 397 ? 10.805 -8.686 20.773 1.00 95.12 397 HIS A CA 1
ATOM 3008 C C . HIS A 1 397 ? 10.573 -9.131 19.319 1.00 95.12 397 HIS A C 1
ATOM 3010 O O . HIS A 1 397 ? 10.067 -10.222 19.083 1.00 95.12 397 HIS A O 1
ATOM 3016 N N . GLU A 1 398 ? 10.975 -8.297 18.352 1.00 92.81 398 GLU A N 1
ATOM 3017 C CA . GLU A 1 398 ? 10.982 -8.605 16.913 1.00 92.81 398 GLU A CA 1
ATOM 3018 C C . GLU A 1 398 ? 9.597 -8.806 16.277 1.00 92.81 398 GLU A C 1
ATOM 3020 O O . GLU A 1 398 ? 9.522 -9.267 15.141 1.00 92.81 398 GLU A O 1
ATOM 3025 N N . LEU A 1 399 ? 8.514 -8.395 16.950 1.00 93.44 399 LEU A N 1
ATOM 3026 C CA . LEU A 1 399 ? 7.187 -8.363 16.335 1.00 93.44 399 LEU A CA 1
ATOM 3027 C C . LEU A 1 399 ? 7.060 -7.168 15.387 1.00 93.44 399 LEU A C 1
ATOM 3029 O O . LEU A 1 399 ? 7.346 -6.014 15.736 1.00 93.44 399 LEU A O 1
ATOM 3033 N N . GLU A 1 400 ? 6.593 -7.451 14.184 1.00 92.44 400 GLU A N 1
ATOM 3034 C CA . GLU A 1 400 ? 6.267 -6.488 13.145 1.00 92.44 400 GLU A CA 1
ATOM 3035 C C . GLU A 1 400 ? 4.789 -6.085 13.233 1.00 92.44 400 GLU A C 1
ATOM 3037 O O . GLU A 1 400 ? 3.953 -6.803 13.780 1.00 92.44 400 GLU A O 1
ATOM 3042 N N . CYS A 1 401 ? 4.415 -4.946 12.637 1.00 91.88 401 CYS A N 1
ATOM 3043 C CA . CYS A 1 401 ? 3.009 -4.515 12.624 1.00 91.88 401 CYS A CA 1
ATOM 3044 C C . CYS A 1 401 ? 2.055 -5.592 12.074 1.00 91.88 401 CYS A C 1
ATOM 3046 O O . CYS A 1 401 ? 0.919 -5.679 12.527 1.00 91.88 401 CYS A O 1
ATOM 3048 N N . ALA A 1 402 ? 2.504 -6.375 11.087 1.00 89.69 402 ALA A N 1
ATOM 3049 C CA . ALA A 1 402 ? 1.699 -7.398 10.421 1.00 89.69 402 ALA A CA 1
ATOM 3050 C C . ALA A 1 402 ? 1.460 -8.659 11.274 1.00 89.69 402 ALA A C 1
ATOM 3052 O O . ALA A 1 402 ? 0.614 -9.469 10.902 1.00 89.69 402 ALA A O 1
ATOM 3053 N N . ASP A 1 403 ? 2.172 -8.817 12.395 1.00 89.44 403 ASP A N 1
ATOM 3054 C CA . ASP A 1 403 ? 1.963 -9.937 13.320 1.00 89.44 403 ASP A CA 1
ATOM 3055 C C . ASP A 1 403 ? 0.702 -9.737 14.176 1.00 89.44 403 ASP A C 1
ATOM 3057 O O . ASP A 1 403 ? 0.067 -10.714 14.562 1.00 89.44 403 ASP A O 1
ATOM 3061 N N . CYS A 1 404 ? 0.303 -8.479 14.414 1.00 88.44 404 CYS A N 1
ATOM 3062 C CA . CYS A 1 404 ? -0.970 -8.132 15.057 1.00 88.44 404 CYS A CA 1
ATOM 3063 C C . CYS A 1 404 ? -2.024 -7.671 14.037 1.00 88.44 404 CYS A C 1
ATOM 3065 O O . CYS A 1 404 ? -3.189 -8.032 14.138 1.00 88.44 404 CYS A O 1
ATOM 3067 N N . HIS A 1 405 ? -1.627 -6.888 13.030 1.00 90.19 405 HIS A N 1
ATOM 3068 C CA . HIS A 1 405 ? -2.529 -6.416 11.980 1.00 90.19 405 HIS A CA 1
ATOM 3069 C C . HIS A 1 405 ? -2.506 -7.361 10.783 1.00 90.19 405 HIS A C 1
ATOM 3071 O O . HIS A 1 405 ? -1.806 -7.120 9.791 1.00 90.19 405 HIS A O 1
ATOM 3077 N N . THR A 1 406 ? -3.262 -8.450 10.886 1.00 87.38 406 THR A N 1
ATOM 3078 C CA . THR A 1 406 ? -3.245 -9.497 9.865 1.00 87.38 406 THR A CA 1
ATOM 3079 C C . THR A 1 406 ? -4.126 -9.152 8.653 1.00 87.38 406 THR A C 1
ATOM 3081 O O . THR A 1 406 ? -4.489 -8.002 8.391 1.00 87.38 406 THR A O 1
ATOM 3084 N N . SER A 1 407 ? -4.411 -10.147 7.815 1.00 88.12 407 SER A N 1
ATOM 3085 C CA . SER A 1 407 ? -5.132 -9.967 6.562 1.00 88.12 407 SER A CA 1
ATOM 3086 C C . SER A 1 407 ? -6.544 -9.403 6.749 1.00 88.12 407 SER A C 1
ATOM 3088 O O . SER A 1 407 ? -6.962 -8.629 5.890 1.00 88.12 407 SER A O 1
ATOM 3090 N N . ILE A 1 408 ? -7.294 -9.746 7.804 1.00 89.75 408 ILE A N 1
ATOM 3091 C CA . ILE A 1 408 ? -8.646 -9.184 7.980 1.00 89.75 408 ILE A CA 1
ATOM 3092 C C . ILE A 1 408 ? -8.556 -7.711 8.383 1.00 89.75 408 ILE A C 1
ATOM 3094 O O . ILE A 1 408 ? -9.201 -6.886 7.738 1.00 89.75 408 ILE A O 1
ATOM 3098 N N . ASP A 1 409 ? -7.670 -7.364 9.315 1.00 89.12 409 ASP A N 1
ATOM 3099 C CA . ASP A 1 409 ? -7.397 -5.973 9.712 1.00 89.12 409 ASP A CA 1
ATOM 3100 C C . ASP A 1 409 ? -7.008 -5.069 8.531 1.00 89.12 409 ASP A C 1
ATOM 3102 O O . ASP A 1 409 ? -7.494 -3.943 8.368 1.00 89.12 409 ASP A O 1
ATOM 3106 N N . ILE A 1 410 ? -6.095 -5.555 7.687 1.00 90.12 410 ILE A N 1
ATOM 3107 C CA . ILE A 1 410 ? -5.472 -4.741 6.638 1.00 90.12 410 ILE A CA 1
ATOM 3108 C C . ILE A 1 410 ? -6.247 -4.824 5.324 1.00 90.12 410 ILE A C 1
ATOM 3110 O O . ILE A 1 410 ? -6.602 -3.795 4.726 1.00 90.12 410 ILE A O 1
ATOM 3114 N N . HIS A 1 411 ? -6.511 -6.042 4.847 1.00 92.38 411 HIS A N 1
ATOM 3115 C CA . HIS A 1 411 ? -7.242 -6.250 3.602 1.00 92.38 411 HIS A CA 1
ATOM 3116 C C . HIS A 1 411 ? -8.751 -6.110 3.781 1.00 92.38 411 HIS A C 1
ATOM 3118 O O . HIS A 1 411 ? -9.431 -6.004 2.771 1.00 92.38 411 HIS A O 1
ATOM 3124 N N . GLY A 1 412 ? -9.286 -6.078 5.003 1.00 92.62 412 GLY A N 1
ATOM 3125 C CA . GLY A 1 412 ? -10.725 -6.138 5.271 1.00 92.62 412 GLY A CA 1
ATOM 3126 C C . GLY A 1 412 ? -11.255 -7.567 5.174 1.00 92.62 412 GLY A C 1
ATOM 3127 O O . GLY A 1 412 ? -10.612 -8.441 4.599 1.00 92.62 412 GLY A O 1
ATOM 3128 N N . ASP A 1 413 ? -12.454 -7.823 5.675 1.00 93.19 413 ASP A N 1
ATOM 3129 C CA . ASP A 1 413 ? -13.183 -9.091 5.515 1.00 93.19 413 ASP A CA 1
ATOM 3130 C C . ASP A 1 413 ? -14.168 -9.076 4.332 1.00 93.19 413 ASP A C 1
ATOM 3132 O O . ASP A 1 413 ? -14.709 -10.115 3.958 1.00 93.19 413 ASP A O 1
ATOM 3136 N N . GLY A 1 414 ? -14.367 -7.914 3.708 1.00 93.19 414 GLY A N 1
ATOM 3137 C CA . GLY A 1 414 ? -15.354 -7.688 2.653 1.00 93.19 414 GLY A CA 1
ATOM 3138 C C . GLY A 1 414 ? -16.445 -6.702 3.057 1.00 93.19 414 GLY A C 1
ATOM 3139 O O . GLY A 1 414 ? -17.044 -6.118 2.162 1.00 93.19 414 GLY A O 1
ATOM 3140 N N . ASN A 1 415 ? -16.629 -6.456 4.354 1.00 94.94 415 ASN A N 1
ATOM 3141 C CA . ASN A 1 415 ? -17.574 -5.483 4.878 1.00 94.94 415 ASN A CA 1
ATOM 3142 C C . ASN A 1 415 ? -17.012 -4.056 4.845 1.00 94.94 415 ASN A C 1
ATOM 3144 O O . ASN A 1 415 ? -15.799 -3.830 4.873 1.00 94.94 415 ASN A O 1
ATOM 3148 N N . ILE A 1 416 ? -17.915 -3.071 4.831 1.00 95.00 416 ILE A N 1
ATOM 3149 C CA . ILE A 1 416 ? -17.566 -1.656 4.981 1.00 95.00 416 ILE A CA 1
ATOM 3150 C C . ILE A 1 416 ? -17.794 -1.238 6.434 1.00 95.00 416 ILE A C 1
ATOM 3152 O O . ILE A 1 416 ? -18.927 -1.008 6.874 1.00 95.00 416 ILE A O 1
ATOM 3156 N N . TYR A 1 417 ? -16.692 -1.086 7.165 1.00 93.50 417 TYR A N 1
ATOM 3157 C CA . TYR A 1 417 ? -16.703 -0.572 8.530 1.00 93.50 417 TYR A CA 1
ATOM 3158 C C . TYR A 1 417 ? -16.453 0.938 8.550 1.00 93.50 417 TYR A C 1
ATOM 3160 O O . TYR A 1 417 ? -15.510 1.430 7.922 1.00 93.50 417 TYR A O 1
ATOM 3168 N N . PRO A 1 418 ? -17.265 1.716 9.282 1.00 90.19 418 PRO A N 1
ATOM 3169 C CA . PRO A 1 418 ? -17.130 3.158 9.314 1.00 90.19 418 PRO A CA 1
ATOM 3170 C C . PRO A 1 418 ? -16.126 3.640 10.375 1.00 90.19 418 PRO A C 1
ATOM 3172 O O . PRO A 1 418 ? -15.836 4.834 10.412 1.00 90.19 418 PRO A O 1
ATOM 3175 N N . THR A 1 419 ? -15.578 2.757 11.219 1.00 87.00 419 THR A N 1
ATOM 3176 C CA . THR A 1 419 ? -14.534 3.042 12.225 1.00 87.00 419 THR A CA 1
ATOM 3177 C C . THR A 1 419 ? -13.508 1.925 12.294 1.00 87.00 419 THR A C 1
ATOM 3179 O O . THR A 1 419 ? -13.808 0.792 11.941 1.00 87.00 419 THR A O 1
ATOM 3182 N N . THR A 1 420 ? -12.309 2.256 12.786 1.00 82.81 420 THR A N 1
ATOM 3183 C CA . THR A 1 420 ? -11.256 1.273 13.083 1.00 82.81 420 THR A CA 1
ATOM 3184 C C . THR A 1 420 ? -11.691 0.256 14.114 1.00 82.81 420 THR A C 1
ATOM 3186 O O . THR A 1 420 ? -11.349 -0.902 13.964 1.00 82.81 420 THR A O 1
ATOM 3189 N N . ASP A 1 421 ? -12.480 0.679 15.096 1.00 84.38 421 ASP A N 1
ATOM 3190 C CA . ASP A 1 421 ? -12.842 -0.145 16.249 1.00 84.38 421 ASP A CA 1
ATOM 3191 C C . ASP A 1 421 ? -13.677 -1.371 15.843 1.00 84.38 421 ASP A C 1
ATOM 3193 O O . ASP A 1 421 ? -13.581 -2.405 16.475 1.00 84.38 421 ASP A O 1
ATOM 3197 N N . HIS A 1 422 ? -14.445 -1.290 14.749 1.00 87.38 422 HIS A N 1
ATOM 3198 C CA . HIS A 1 422 ? -15.226 -2.428 14.239 1.00 87.38 422 HIS A CA 1
ATOM 3199 C C . HIS A 1 422 ? -14.455 -3.322 13.262 1.00 87.38 422 HIS A C 1
ATOM 3201 O O . HIS A 1 422 ? -14.977 -4.340 12.823 1.00 87.38 422 HIS A O 1
ATOM 3207 N N . ALA A 1 423 ? -13.261 -2.898 12.850 1.00 86.81 423 ALA A N 1
ATOM 3208 C CA . ALA A 1 423 ? -12.435 -3.617 11.890 1.00 86.81 423 ALA A CA 1
ATOM 3209 C C . ALA A 1 423 ? -11.259 -4.345 12.557 1.00 86.81 423 ALA A C 1
ATOM 3211 O O . ALA A 1 423 ? -10.456 -4.903 11.820 1.00 86.81 423 ALA A O 1
ATOM 321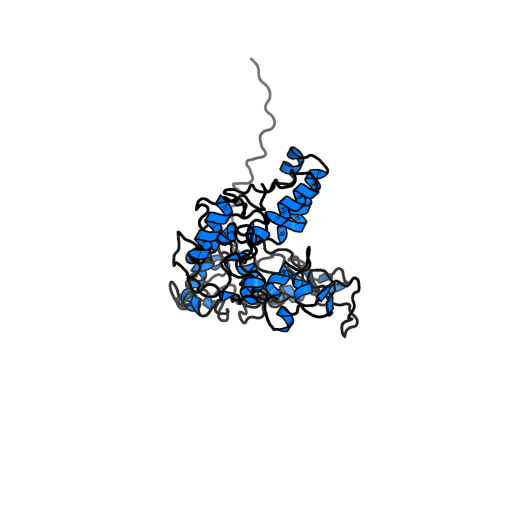2 N N . VAL A 1 424 ? -11.149 -4.288 13.893 1.00 87.44 424 VAL A N 1
ATOM 3213 C CA . VAL A 1 424 ? -10.095 -4.953 14.671 1.00 87.44 424 VAL A CA 1
ATOM 3214 C C . VAL A 1 424 ? -10.339 -6.463 14.692 1.00 87.44 424 VAL A C 1
ATOM 3216 O O . VAL A 1 424 ? -11.436 -6.924 14.992 1.00 87.44 424 VAL A O 1
ATOM 3219 N N . GLU A 1 425 ? -9.305 -7.218 14.351 1.00 86.69 425 GLU A N 1
ATOM 3220 C CA . GLU A 1 425 ? -9.257 -8.677 14.315 1.00 86.69 425 GLU A CA 1
ATOM 3221 C C . GLU A 1 425 ? -8.573 -9.253 15.556 1.00 86.69 425 GLU A C 1
ATOM 3223 O O . GLU A 1 425 ? -8.990 -10.308 16.025 1.00 86.69 425 GLU A O 1
ATOM 3228 N N . ILE A 1 426 ? -7.516 -8.592 16.047 1.00 88.75 426 ILE A N 1
ATOM 3229 C CA . ILE A 1 426 ? -6.687 -9.064 17.163 1.00 88.75 426 ILE A CA 1
ATOM 3230 C C . ILE A 1 426 ? -6.680 -8.037 18.293 1.00 88.75 426 ILE A C 1
ATOM 3232 O O . ILE A 1 426 ? -6.270 -6.886 18.110 1.00 88.75 426 ILE A O 1
ATOM 3236 N N . GLU A 1 427 ? -7.034 -8.496 19.487 1.00 89.50 427 GLU A N 1
ATOM 3237 C CA . GLU A 1 427 ? -6.927 -7.767 20.743 1.00 89.50 427 GLU A CA 1
ATOM 3238 C C . GLU A 1 427 ? -5.827 -8.323 21.660 1.00 89.50 427 GLU A C 1
ATOM 3240 O O . GLU A 1 427 ? -5.240 -9.384 21.446 1.00 89.50 427 GLU A O 1
ATOM 3245 N N . CYS A 1 428 ? -5.542 -7.598 22.745 1.00 91.31 428 CYS A N 1
ATOM 3246 C CA . CYS A 1 428 ? -4.542 -8.003 23.734 1.00 91.31 428 CYS A CA 1
ATOM 3247 C C . CYS A 1 428 ? -4.839 -9.392 24.325 1.00 91.31 428 CYS A C 1
ATOM 3249 O O . CYS A 1 428 ? -3.922 -10.182 24.559 1.00 91.31 428 CYS A O 1
ATOM 3251 N N . THR A 1 429 ? -6.113 -9.680 24.583 1.00 93.25 429 THR A N 1
ATOM 3252 C CA . THR A 1 429 ? -6.610 -10.913 25.209 1.00 93.25 429 THR A CA 1
ATOM 3253 C C . THR A 1 429 ? -6.462 -12.133 24.300 1.00 93.25 429 THR A C 1
ATOM 3255 O O . THR A 1 429 ? -6.248 -13.229 24.818 1.00 93.25 429 THR A O 1
ATOM 3258 N N . ASP A 1 430 ? -6.447 -11.954 22.976 1.00 91.31 430 ASP A N 1
ATOM 3259 C CA . ASP A 1 430 ? -6.234 -13.039 22.005 1.00 91.31 430 ASP A CA 1
ATOM 3260 C C . ASP A 1 430 ? -4.817 -13.633 22.076 1.00 91.31 430 ASP A C 1
ATOM 3262 O O . ASP A 1 430 ? -4.598 -14.788 21.702 1.00 91.31 430 ASP A O 1
ATOM 3266 N N . CYS A 1 431 ? -3.856 -12.872 22.612 1.00 92.25 431 CYS A N 1
ATOM 3267 C CA . CYS A 1 431 ? -2.467 -13.306 22.792 1.00 92.25 431 CYS A CA 1
ATOM 3268 C C . CYS A 1 431 ? -2.084 -13.494 24.266 1.00 92.25 431 CYS A C 1
ATOM 3270 O O . CYS A 1 431 ? -1.379 -14.445 24.608 1.00 92.25 431 CYS A O 1
ATOM 3272 N N . HIS A 1 432 ? -2.535 -12.602 25.151 1.00 94.44 432 HIS A N 1
ATOM 3273 C CA . HIS A 1 432 ? -2.154 -12.600 26.567 1.00 94.44 432 HIS A CA 1
ATOM 3274 C C . HIS A 1 432 ? -3.163 -13.294 27.486 1.00 94.44 432 HIS A C 1
ATOM 3276 O O . HIS A 1 432 ? -2.789 -13.695 28.588 1.00 94.44 432 HIS A O 1
ATOM 3282 N N . GLY A 1 433 ? -4.413 -13.456 27.050 1.00 95.25 433 GLY A N 1
ATOM 3283 C CA . GLY A 1 433 ? -5.502 -13.932 27.892 1.00 95.25 433 GLY A CA 1
ATOM 3284 C C . GLY A 1 433 ? -5.899 -12.888 28.934 1.00 95.25 433 GLY A C 1
ATOM 3285 O O . GLY A 1 433 ? -5.725 -11.683 28.741 1.00 95.25 433 GLY A O 1
ATOM 3286 N N . THR A 1 434 ? -6.415 -13.361 30.059 1.00 95.19 434 THR A N 1
ATOM 3287 C CA . THR A 1 434 ? -6.678 -12.570 31.264 1.00 95.19 434 THR A CA 1
ATOM 3288 C C . THR A 1 434 ? -5.867 -13.135 32.435 1.00 95.19 434 THR A C 1
ATOM 3290 O O . THR A 1 434 ? -5.266 -14.207 32.314 1.00 95.19 434 THR A O 1
ATOM 3293 N N . PRO A 1 435 ? -5.834 -12.468 33.602 1.00 96.06 435 PRO A N 1
ATOM 3294 C CA . PRO A 1 435 ? -5.210 -13.047 34.792 1.00 96.06 435 PRO A CA 1
ATOM 3295 C C . PRO A 1 435 ? -5.812 -14.403 35.215 1.00 96.06 435 PRO A C 1
ATOM 3297 O O . PRO A 1 435 ? -5.133 -15.192 35.871 1.00 96.06 435 PRO A O 1
ATOM 3300 N N . GLU A 1 436 ? -7.064 -14.683 34.841 1.00 96.25 436 GLU A N 1
ATOM 3301 C CA . GLU A 1 436 ? -7.810 -15.890 35.213 1.00 96.25 436 GLU A CA 1
ATOM 3302 C C . GLU A 1 436 ? -7.911 -16.945 34.099 1.00 96.25 436 GLU A C 1
ATOM 3304 O O . GLU A 1 436 ? -8.243 -18.096 34.394 1.00 96.25 436 GLU A O 1
ATOM 3309 N N . ALA A 1 437 ? -7.657 -16.585 32.837 1.00 96.69 437 ALA A N 1
ATOM 3310 C CA . ALA A 1 437 ? -7.871 -17.466 31.690 1.00 96.69 437 ALA A CA 1
ATOM 3311 C C . ALA A 1 437 ? -6.812 -17.280 30.595 1.00 96.69 437 ALA A C 1
ATOM 3313 O O . ALA A 1 437 ? -6.449 -16.168 30.225 1.00 96.69 437 ALA A O 1
ATOM 3314 N N . TYR A 1 438 ? -6.353 -18.387 30.018 1.00 96.88 438 TYR A N 1
ATOM 3315 C CA . TYR A 1 438 ? -5.503 -18.377 28.829 1.00 96.88 438 TYR A CA 1
ATOM 3316 C C . TYR A 1 438 ? -6.282 -17.921 27.583 1.00 96.88 438 TYR A C 1
ATOM 3318 O O . TYR A 1 438 ? -7.492 -18.142 27.522 1.00 96.88 438 TYR A O 1
ATOM 3326 N N . PRO A 1 439 ? -5.607 -17.397 26.539 1.00 94.31 439 PRO A N 1
ATOM 3327 C CA . PRO A 1 439 ? -6.281 -16.921 25.329 1.00 94.31 439 PRO A CA 1
ATOM 3328 C C . PRO A 1 439 ? -7.213 -17.952 24.680 1.00 94.31 439 PRO A C 1
ATOM 3330 O O . PRO A 1 439 ? -8.352 -17.653 24.352 1.00 94.31 439 PRO A O 1
ATOM 3333 N N . TRP A 1 440 ? -6.785 -19.216 24.578 1.00 92.69 440 TRP A N 1
ATOM 3334 C CA . TRP A 1 440 ? -7.593 -20.295 23.985 1.00 92.69 440 TRP A CA 1
ATOM 3335 C C . TRP A 1 440 ? -8.787 -20.740 24.847 1.00 92.69 440 TRP A C 1
ATOM 3337 O O . TRP A 1 440 ? -9.538 -21.627 24.442 1.00 92.69 440 TRP A O 1
ATOM 3347 N N . GLN A 1 441 ? -8.937 -20.190 26.055 1.00 94.62 441 GLN A N 1
ATOM 3348 C CA . GLN A 1 441 ? -10.106 -20.396 26.915 1.00 94.62 441 GLN A CA 1
ATOM 3349 C C . GLN A 1 441 ? -11.140 -19.279 26.747 1.00 94.62 441 GLN A C 1
ATOM 3351 O O . GLN A 1 441 ? -12.263 -19.423 27.232 1.00 94.62 441 GLN A O 1
ATOM 3356 N N . LEU A 1 442 ? -10.773 -18.185 26.078 1.00 92.94 442 LEU A N 1
ATOM 3357 C CA . LEU A 1 442 ? -11.662 -17.068 25.820 1.00 92.94 442 LEU A CA 1
ATOM 3358 C C . LEU A 1 442 ? -12.487 -17.332 24.549 1.00 92.94 442 LEU A C 1
ATOM 3360 O O . LEU A 1 442 ? -11.993 -17.926 23.586 1.00 92.94 442 LEU A O 1
ATOM 3364 N N . PRO A 1 443 ? -13.768 -16.933 24.533 1.00 90.69 443 PRO A N 1
ATOM 3365 C CA . PRO A 1 443 ? -14.575 -16.949 23.317 1.00 90.69 443 PRO A CA 1
ATOM 3366 C C . PRO A 1 443 ? -14.071 -15.919 22.291 1.00 90.69 443 PRO A C 1
ATOM 3368 O O . PRO A 1 443 ? -13.429 -14.934 22.639 1.00 90.69 443 PRO A O 1
ATOM 3371 N N . THR A 1 444 ? -14.422 -16.117 21.018 1.00 87.88 444 THR A N 1
ATOM 3372 C CA . THR A 1 444 ? -14.186 -15.120 19.959 1.00 87.88 444 THR A CA 1
ATOM 3373 C C . THR A 1 444 ? -14.880 -13.794 20.291 1.00 87.88 444 THR A C 1
ATOM 3375 O O . THR A 1 444 ? -16.070 -13.803 20.611 1.00 87.88 444 THR A O 1
ATOM 3378 N N . GLY A 1 445 ? -14.144 -12.681 20.182 1.00 86.12 445 GLY A N 1
ATOM 3379 C CA . GLY A 1 445 ? -14.625 -11.333 20.512 1.00 86.12 445 GLY A CA 1
ATOM 3380 C C . GLY A 1 445 ? -14.758 -11.080 22.015 1.00 86.12 445 GLY A C 1
ATOM 3381 O O . GLY A 1 445 ? -15.630 -10.331 22.450 1.00 86.12 445 GLY A O 1
ATOM 3382 N N . TYR A 1 446 ? -13.962 -11.767 22.840 1.00 89.38 446 TYR A N 1
ATOM 3383 C CA . TYR A 1 446 ? -13.917 -11.504 24.275 1.00 89.38 446 TYR A CA 1
ATOM 3384 C C . TYR A 1 446 ? -13.451 -10.069 24.550 1.00 89.38 446 TYR A C 1
ATOM 3386 O O . TYR A 1 446 ? -12.350 -9.701 24.158 1.00 89.38 446 TYR A O 1
ATOM 3394 N N . GLY A 1 447 ? -14.251 -9.303 25.296 1.00 81.94 447 GLY A N 1
ATOM 3395 C CA . GLY A 1 447 ? -13.996 -7.882 25.566 1.00 81.94 447 GLY A CA 1
ATOM 3396 C C . GLY A 1 447 ? -14.862 -6.945 24.723 1.00 81.94 447 GLY A C 1
ATOM 3397 O O . GLY A 1 447 ? -15.130 -5.817 25.150 1.00 81.94 447 GLY A O 1
ATOM 3398 N N . ASP A 1 448 ? -15.404 -7.438 23.608 1.00 83.31 448 ASP A N 1
ATOM 3399 C CA . ASP A 1 448 ? -16.370 -6.708 22.795 1.00 83.31 448 ASP A CA 1
ATOM 3400 C C . ASP A 1 448 ? -17.761 -6.708 23.422 1.00 83.31 448 ASP A C 1
ATOM 3402 O O . ASP A 1 448 ? -18.127 -7.580 24.207 1.00 83.31 448 ASP A O 1
ATOM 3406 N N . CYS A 1 449 ? -18.590 -5.746 23.024 1.00 78.06 449 CYS A N 1
ATOM 3407 C CA . CYS A 1 449 ? -19.918 -5.512 23.599 1.00 78.06 449 CYS A CA 1
ATOM 3408 C C . CYS A 1 449 ? -20.897 -6.702 23.535 1.00 78.06 449 CYS A C 1
ATOM 3410 O O . CYS A 1 449 ? -21.911 -6.670 24.226 1.00 78.06 449 CYS A O 1
ATOM 3412 N N . LEU A 1 450 ? -20.617 -7.740 22.736 1.00 67.06 450 LEU A N 1
ATOM 3413 C CA . LEU A 1 450 ? -21.386 -8.991 22.718 1.00 67.06 450 LEU A CA 1
ATOM 3414 C C . LEU A 1 450 ? -21.045 -9.947 23.868 1.00 67.06 450 LEU A C 1
ATOM 3416 O O . LEU A 1 450 ? -21.849 -10.813 24.209 1.00 67.06 450 LEU A O 1
ATOM 3420 N N . VAL A 1 451 ? -19.825 -9.854 24.390 1.00 62.47 451 VAL A N 1
ATOM 3421 C CA . VAL A 1 451 ? -19.204 -10.853 25.271 1.00 62.47 451 VAL A CA 1
ATOM 3422 C C . VAL A 1 451 ? -18.801 -10.231 26.620 1.00 62.47 451 VAL A C 1
ATOM 3424 O O . VAL A 1 451 ? -18.097 -10.860 27.410 1.00 62.47 451 VAL A O 1
ATOM 3427 N N . GLN A 1 452 ? -19.253 -8.999 26.889 1.00 55.47 452 GLN A N 1
ATOM 3428 C CA . GLN A 1 452 ? -19.072 -8.292 28.163 1.00 55.47 452 GLN A CA 1
ATOM 3429 C C . GLN A 1 452 ? -20.001 -8.785 29.273 1.00 55.47 452 GLN A C 1
ATOM 3431 O O . GLN A 1 452 ? -21.191 -9.064 28.995 1.00 55.47 452 GLN A O 1
#

Sequence (452 aa):
MTAGSFLLQSVWLVSLLGALSTGRAVSSATAIQEAVDVACPTCGQTVTLGADDSTLTCSCGEQIDAAAIWERRTARLNKYTEANSDVVAQRGCLACHRDISVINAKMAFIRNIGGPGKGCVVCHEGDANAGRRDAAHQGMIRNPADLWECAKGRGCAKCHSRNPSVVDVMSMATDPLGQRFHVYRVERSLMSTQMGILNNALAANGLIPIGTRPYANFDCDDPLGPVPLTGTQAYARWVAEAIAQGCIDRRDHAMRLPTGEQARERWGLPQAMMVDYYRKECARCHNWGAGKNQRGDRRGSGCAGCHVPYSNDAYYEGTDETLSRDEIRKPLRHEITIAPGSVMCTRCHTRGKRIGTSYEGLMESPFQSPWRKDGHGQMKLHGKSYIAVGCDVHRSHELECADCHTSIDIHGDGNIYPTTDHAVEIECTDCHGTPEAYPWQLPTGYGDCLVQ

Foldseek 3Di:
DDDDDDDDDDDPPDPPPPPPDDPDDPPPQPPPQDWFWFAQPFFRDTDTHGSPDQWDQDPVRGIDRVVVVNVLLSVLCVVQFFFDQVLLVQAFVCSQQVFADQADPVCNVQCQVVHHNNSVCQQFVAGSNGGGPCRRNVSTDPDSQALVNLVVCHHPVLAQADPPHPHDDWDCPQPVVTDGHLSLLQCQACLNFVQAVVVVLCCVLVNDPPPDRQATQAKDAQPVDQQFQDDDPLVRVVSVVCVVVVLADFDRIHHHQDALVVLCVRPNPPSSVSSNCCNVPPVQRRQNHQHDPGQLQQFGHHPRLFFFAAHSSAAACTDNSSGDRRGHSHTVGSYTDPDGFLSSVCSRCCDDVNCSCQQVQWDFDPDQPPADPVRRGPRDGVNTDTDGHDHDPCVVVVDGPCNQCDCCNNSNRSIRGSHSVNSGQDDPCCCCNDPVDHNVVDRRPCVGPVND

Mean predicted aligned error: 8.49 Å

Secondary structure (DSSP, 8-state):
----------SSSSSSSSSSS------S-------EEEE-TTT--EEEE-TT-S-EE-TTSPEE-HHHHHHHHHHHHHHTSB--HHHHHHHGGGGT-TTPPPS-GGGGGGGGTTSTTTTHHHHH-S-TT-SBHHHHTTT--S-TT-HHHHTTT-TTHHHHSSSS-SS---B-SS-TT-B--HHHHHHHSHHHH-HHHHHHHHHHTTSS-TT---EESS-EE-TT-SS-SSS-HHHHHHHHHHHHTTSS--BSEEEEPPPHHHHHHHH-TTHHHHHHHIIIIIGGGSTTS----STTT---STTHHHHS---SS----SS-TTS-SS-SS--SSS---SS--HHHHHTTTTSTT-HHHHHTTEEEESS-PSPPTTSPPPPPBTTBEEEE----HHHHTT--HHHHS-HHHHH--SSB-SSGGGS----HHHHH--SSS-GGGSPTTTTSTTT-

Solvent-accessible surface area (backbone atoms only — not comparable to full-atom values): 25022 Å² total; per-residue (Å²): 141,81,87,87,82,91,83,90,91,87,84,89,83,72,89,84,81,78,90,82,84,74,96,65,80,78,68,97,72,76,70,80,70,62,66,43,48,27,58,40,91,79,54,43,47,64,44,75,43,52,73,85,43,55,60,48,72,43,98,88,70,48,77,41,63,35,42,64,51,49,50,56,50,46,56,45,49,64,72,57,41,60,50,58,62,70,49,16,72,61,22,12,49,36,55,70,46,65,47,52,52,69,46,32,85,93,54,47,68,46,38,40,44,96,38,50,36,25,16,56,32,70,40,22,53,32,38,34,75,47,34,37,46,70,61,19,49,45,79,39,45,91,59,28,37,22,43,82,39,27,78,71,44,33,22,51,15,26,30,33,26,83,73,72,40,84,43,84,51,71,43,52,87,82,41,85,89,43,41,52,37,49,53,63,10,28,62,32,6,55,53,37,23,39,16,34,67,49,22,52,54,35,23,78,68,68,76,42,61,80,93,55,54,61,35,15,70,45,68,46,75,38,91,82,49,84,62,49,67,43,79,51,74,66,55,40,50,50,52,49,50,29,43,74,72,63,67,31,71,73,42,59,62,28,42,44,55,64,52,48,66,55,26,35,74,73,62,32,84,69,58,15,54,54,52,37,46,38,55,71,72,59,58,36,62,32,34,77,38,37,49,54,83,39,29,37,24,39,49,42,24,21,58,25,37,52,24,36,50,51,44,53,73,8,36,40,70,56,64,33,74,83,56,57,71,72,34,40,81,28,43,30,42,52,38,55,45,95,76,49,54,45,73,45,52,34,35,59,35,53,50,99,82,27,54,38,32,42,38,70,9,38,41,83,38,98,48,48,56,66,64,43,98,86,70,45,52,44,55,39,45,72,81,37,28,54,43,83,79,60,47,32,73,58,45,74,69,73,50,42,58,51,79,59,47,35,58,49,43,51,32,22,38,40,47,31,42,44,37,66,84,70,43,66,76,67,58,70,39,70,75,66,25,52,102,88,41,56,30,93,74,53,61,90,61,64,78,38,84,86,57,105

Radius of gyration: 26.14 Å; Cα contacts (8 Å, |Δi|>4): 801; chains: 1; bounding box: 68×64×83 Å